Protein AF-A0A1H3CQH5-F1 (afdb_monomer_lite)

Structure (mmCIF, N/CA/C/O backbone):
data_AF-A0A1H3CQH5-F1
#
_entry.id   AF-A0A1H3CQH5-F1
#
loop_
_atom_site.group_PDB
_atom_site.id
_atom_site.type_symbol
_atom_site.label_atom_id
_atom_site.label_alt_id
_atom_site.label_comp_id
_atom_site.label_asym_id
_atom_site.label_entity_id
_atom_site.label_seq_id
_atom_site.pdbx_PDB_ins_code
_atom_site.Cartn_x
_atom_site.Cartn_y
_atom_site.Cartn_z
_atom_site.occupancy
_atom_site.B_iso_or_equiv
_atom_site.auth_seq_id
_atom_site.auth_comp_id
_atom_site.auth_asym_id
_atom_site.auth_atom_id
_atom_site.pdbx_PDB_model_num
ATOM 1 N N . MET A 1 1 ? 48.958 -12.073 31.826 1.00 33.75 1 MET A N 1
ATOM 2 C CA . MET A 1 1 ? 50.230 -12.826 31.863 1.00 33.75 1 MET A CA 1
ATOM 3 C C . MET A 1 1 ? 49.881 -14.301 31.674 1.00 33.75 1 MET A C 1
ATOM 5 O O . MET A 1 1 ? 49.069 -14.775 32.446 1.00 33.75 1 MET A O 1
ATOM 9 N N . PHE A 1 2 ? 50.426 -14.932 30.619 1.00 31.14 2 PHE A N 1
ATOM 10 C CA . PHE A 1 2 ? 50.354 -16.357 30.197 1.00 31.14 2 PHE A CA 1
ATOM 11 C C . PHE A 1 2 ? 48.957 -16.984 29.958 1.00 31.14 2 PHE A C 1
ATOM 13 O O . PHE A 1 2 ? 48.174 -17.119 30.882 1.00 31.14 2 PHE A O 1
ATOM 20 N N . ARG A 1 3 ? 48.492 -17.214 28.713 1.00 30.44 3 ARG A N 1
ATOM 21 C CA . ARG A 1 3 ? 48.899 -18.129 27.600 1.00 30.44 3 ARG A CA 1
ATOM 22 C C . ARG A 1 3 ? 48.569 -19.615 27.822 1.00 30.44 3 ARG A C 1
ATOM 24 O O . ARG A 1 3 ? 49.175 -20.245 28.675 1.00 30.44 3 ARG A O 1
ATOM 31 N N . THR A 1 4 ? 47.729 -20.162 26.936 1.00 32.84 4 THR A N 1
ATOM 32 C CA . THR A 1 4 ? 47.950 -21.352 26.062 1.00 32.84 4 THR A CA 1
ATOM 33 C C . THR A 1 4 ? 46.661 -21.558 25.231 1.00 32.84 4 THR A C 1
ATOM 35 O O . THR A 1 4 ? 45.595 -21.713 25.806 1.00 32.84 4 THR A O 1
ATOM 38 N N . THR A 1 5 ? 46.555 -21.230 23.936 1.00 31.38 5 THR A N 1
ATOM 39 C CA . THR A 1 5 ? 47.063 -21.838 22.678 1.00 31.38 5 THR A CA 1
ATOM 40 C C . THR A 1 5 ? 46.676 -23.297 22.430 1.00 31.38 5 THR A C 1
ATOM 42 O O . THR A 1 5 ? 47.272 -24.191 23.018 1.00 31.38 5 THR A O 1
ATOM 45 N N . TRP A 1 6 ? 45.807 -23.506 21.434 1.00 26.28 6 TRP A N 1
ATOM 46 C CA . TRP A 1 6 ? 45.813 -24.676 20.552 1.00 26.28 6 TRP A CA 1
ATOM 47 C C . TRP A 1 6 ? 45.744 -24.196 19.096 1.00 26.28 6 TRP A C 1
ATOM 49 O O . TRP A 1 6 ? 44.764 -23.595 18.665 1.00 26.28 6 TRP A O 1
ATOM 59 N N . HIS A 1 7 ? 46.831 -24.437 18.366 1.00 29.62 7 HIS A N 1
ATOM 60 C CA . HIS A 1 7 ? 46.908 -24.449 16.908 1.00 29.62 7 HIS A CA 1
ATOM 61 C C . HIS A 1 7 ? 46.894 -25.915 16.467 1.00 29.62 7 HIS A C 1
ATOM 63 O O . HIS A 1 7 ? 47.551 -26.725 17.114 1.00 29.62 7 HIS A O 1
ATOM 69 N N . LEU A 1 8 ? 46.298 -26.230 15.314 1.00 27.94 8 LEU A N 1
ATOM 70 C CA . LEU A 1 8 ? 46.993 -27.075 14.342 1.00 27.94 8 LEU A CA 1
ATOM 71 C C . LEU A 1 8 ? 46.523 -26.773 12.914 1.00 27.94 8 LEU A C 1
ATOM 73 O O . LEU A 1 8 ? 45.338 -26.798 12.594 1.00 27.94 8 LEU A O 1
ATOM 77 N N . ASN A 1 9 ? 47.516 -26.450 12.092 1.00 29.33 9 ASN A N 1
ATOM 78 C CA . ASN A 1 9 ? 47.465 -26.189 10.662 1.00 29.33 9 ASN A CA 1
ATOM 79 C C . ASN A 1 9 ? 47.510 -27.505 9.880 1.00 29.33 9 ASN A C 1
ATOM 81 O O . ASN A 1 9 ? 48.254 -28.398 10.270 1.00 29.33 9 ASN A O 1
ATOM 85 N N . TYR A 1 10 ? 46.883 -27.549 8.703 1.00 27.05 10 TYR A N 1
ATOM 86 C CA . TYR A 1 10 ? 47.392 -28.346 7.584 1.00 27.05 10 TYR A CA 1
ATOM 87 C C . TYR A 1 10 ? 47.259 -27.554 6.277 1.00 27.05 10 TYR A C 1
ATOM 89 O O . TYR A 1 10 ? 46.179 -27.388 5.716 1.00 27.05 10 TYR A O 1
ATOM 97 N N . ARG A 1 11 ? 48.401 -27.051 5.802 1.00 30.92 11 ARG A N 1
ATOM 98 C CA . ARG A 1 11 ? 48.684 -26.739 4.399 1.00 30.92 11 ARG A CA 1
ATOM 99 C C . ARG A 1 11 ? 49.888 -27.594 4.025 1.00 30.92 11 ARG A C 1
ATOM 101 O O . ARG A 1 11 ? 50.926 -27.450 4.663 1.00 30.92 11 ARG A O 1
ATOM 108 N N . LEU A 1 12 ? 49.774 -28.421 2.990 1.00 28.23 12 LEU A N 1
ATOM 109 C CA . LEU A 1 12 ? 50.942 -28.924 2.278 1.00 28.23 12 LEU A CA 1
ATOM 110 C C . LEU A 1 12 ? 50.751 -28.714 0.778 1.00 28.23 12 LEU A C 1
ATOM 112 O O . LEU A 1 12 ? 49.712 -29.030 0.204 1.00 28.23 12 LEU A O 1
ATOM 116 N N . TRP A 1 13 ? 51.778 -28.107 0.204 1.00 28.95 13 TRP A N 1
ATOM 117 C CA . TRP A 1 13 ? 51.995 -27.858 -1.206 1.00 28.95 13 TRP A CA 1
ATOM 118 C C . TRP A 1 13 ? 52.321 -29.152 -1.957 1.00 28.95 13 TRP A C 1
ATOM 120 O O . TRP A 1 13 ? 53.073 -29.981 -1.453 1.00 28.95 13 TRP A O 1
ATOM 130 N N . MET A 1 14 ? 51.880 -29.250 -3.211 1.00 27.28 14 MET A N 1
ATOM 131 C CA . MET A 1 14 ? 52.615 -29.979 -4.245 1.00 27.28 14 MET A CA 1
ATOM 132 C C . MET A 1 14 ? 52.452 -29.248 -5.578 1.00 27.28 14 MET A C 1
ATOM 134 O O . MET A 1 14 ? 51.380 -29.245 -6.179 1.00 27.28 14 MET A O 1
ATOM 138 N N . MET A 1 15 ? 53.531 -28.599 -6.012 1.00 28.23 15 MET A N 1
ATOM 139 C CA . MET A 1 15 ? 53.764 -28.265 -7.412 1.00 28.23 15 MET A CA 1
ATOM 140 C C . MET A 1 15 ? 54.389 -29.489 -8.082 1.00 28.23 15 MET A C 1
ATOM 142 O O . MET A 1 15 ? 55.407 -29.992 -7.614 1.00 28.23 15 MET A O 1
ATOM 146 N N . GLY A 1 16 ? 53.803 -29.927 -9.191 1.00 28.16 16 GLY A N 1
ATOM 147 C CA . GLY A 1 16 ? 54.389 -30.887 -10.119 1.00 28.16 16 GLY A CA 1
ATOM 148 C C . GLY A 1 16 ? 53.960 -30.505 -11.528 1.00 28.16 16 GLY A C 1
ATOM 149 O O . GLY A 1 16 ? 52.775 -30.535 -11.846 1.00 28.16 16 GLY A O 1
ATOM 150 N N . ALA A 1 17 ? 54.920 -30.058 -12.330 1.00 31.28 17 ALA A N 1
ATOM 151 C CA . ALA A 1 17 ? 54.744 -29.715 -13.731 1.00 31.28 17 ALA A CA 1
ATOM 152 C C . ALA A 1 17 ? 54.826 -30.965 -14.629 1.00 31.28 17 ALA A C 1
ATOM 154 O O . ALA A 1 17 ? 55.368 -31.988 -14.220 1.00 31.28 17 ALA A O 1
ATOM 155 N N . ILE A 1 18 ? 54.422 -30.764 -15.891 1.00 31.44 18 ILE A N 1
ATOM 156 C CA . ILE A 1 18 ? 54.653 -31.584 -17.098 1.00 31.44 18 ILE A CA 1
ATOM 157 C C . ILE A 1 18 ? 53.511 -32.554 -17.447 1.00 31.44 18 ILE A C 1
ATOM 159 O O . ILE A 1 18 ? 53.380 -33.626 -16.875 1.00 31.44 18 ILE A O 1
ATOM 163 N N . ALA A 1 19 ? 52.723 -32.200 -18.466 1.00 27.73 19 ALA A N 1
ATOM 164 C CA . ALA A 1 19 ? 52.867 -32.766 -19.815 1.00 27.73 19 ALA A CA 1
ATOM 165 C C . ALA A 1 19 ? 51.695 -32.322 -20.703 1.00 27.73 19 ALA A C 1
ATOM 167 O O . ALA A 1 19 ? 50.539 -32.678 -20.488 1.00 27.73 19 ALA A O 1
ATOM 168 N N . THR A 1 20 ? 52.022 -31.563 -21.741 1.00 36.53 20 THR A N 1
ATOM 169 C CA . THR A 1 20 ? 51.151 -31.274 -22.874 1.00 36.53 20 THR A CA 1
ATOM 170 C C . THR A 1 20 ? 50.921 -32.563 -23.663 1.00 36.53 20 THR A C 1
ATOM 172 O O . THR A 1 20 ? 51.852 -33.075 -24.278 1.00 36.53 20 THR A O 1
ATOM 175 N N . VAL A 1 21 ? 49.687 -33.067 -23.692 1.00 33.41 21 VAL A N 1
ATOM 176 C CA . VAL A 1 21 ? 49.229 -34.003 -24.728 1.00 33.41 21 VAL A CA 1
ATOM 177 C C . VAL A 1 21 ? 48.013 -33.385 -25.399 1.00 33.41 21 VAL A C 1
ATOM 179 O O . VAL A 1 21 ? 46.897 -33.400 -24.886 1.00 33.41 21 VAL A O 1
ATOM 182 N N . VAL A 1 22 ? 48.277 -32.794 -26.561 1.00 39.25 22 VAL A N 1
ATOM 183 C CA . VAL A 1 22 ? 47.274 -32.452 -27.562 1.00 39.25 22 VAL A CA 1
ATOM 184 C C . VAL A 1 22 ? 46.865 -33.763 -28.226 1.00 39.25 22 VAL A C 1
ATOM 186 O O . VAL A 1 22 ? 47.645 -34.348 -28.971 1.00 39.25 22 VAL A O 1
ATOM 189 N N . LEU A 1 23 ? 45.649 -34.228 -27.962 1.00 32.62 23 LEU A N 1
ATOM 190 C CA . LEU A 1 23 ? 44.998 -35.245 -28.781 1.00 32.62 23 LEU A CA 1
ATOM 191 C C . LEU A 1 23 ? 43.551 -34.818 -28.993 1.00 32.62 23 LEU A C 1
ATOM 193 O O . LEU A 1 23 ? 42.744 -34.747 -28.068 1.00 32.62 23 LEU A O 1
ATOM 197 N N . GLY A 1 24 ? 43.289 -34.426 -30.238 1.00 37.00 24 GLY A N 1
ATOM 198 C CA . GLY A 1 24 ? 42.026 -33.890 -30.695 1.00 37.00 24 GLY A CA 1
ATOM 199 C C . GLY A 1 24 ? 40.909 -34.916 -30.584 1.00 37.00 24 GLY A C 1
ATOM 200 O O . GLY A 1 24 ? 40.922 -35.940 -31.258 1.00 37.00 24 GLY A O 1
ATOM 201 N N . PHE A 1 25 ? 39.900 -34.568 -29.797 1.00 35.97 25 PHE A N 1
ATOM 202 C CA . PHE A 1 25 ? 38.541 -35.030 -30.013 1.00 35.97 25 PHE A CA 1
ATOM 203 C C . PHE A 1 25 ? 37.732 -33.850 -30.546 1.00 35.97 25 PHE A C 1
ATOM 205 O O . PHE A 1 25 ? 37.302 -32.971 -29.800 1.00 35.97 25 PHE A O 1
ATOM 212 N N . MET A 1 26 ? 37.552 -33.825 -31.868 1.00 39.38 26 MET A N 1
ATOM 213 C CA . MET A 1 26 ? 36.536 -33.007 -32.524 1.00 39.38 26 MET A CA 1
ATOM 214 C C . MET A 1 26 ? 35.152 -33.573 -32.191 1.00 39.38 26 MET A C 1
ATOM 216 O O . MET A 1 26 ? 34.549 -34.286 -32.986 1.00 39.38 26 MET A O 1
ATOM 220 N N . PHE A 1 27 ? 34.640 -33.245 -31.008 1.00 40.34 27 PHE A N 1
ATOM 221 C CA . PHE A 1 27 ? 33.201 -33.149 -30.808 1.00 40.34 27 PHE A CA 1
ATOM 222 C C . PHE A 1 27 ? 32.816 -31.698 -31.060 1.00 40.34 27 PHE A C 1
ATOM 224 O O . PHE A 1 27 ? 33.322 -30.789 -30.401 1.00 40.34 27 PHE A O 1
ATOM 231 N N . GLY A 1 28 ? 31.958 -31.482 -32.058 1.00 39.06 28 GLY A N 1
ATOM 232 C CA . GLY A 1 28 ? 31.369 -30.183 -32.340 1.00 39.06 28 GLY A CA 1
ATOM 233 C C . GLY A 1 28 ? 30.641 -29.672 -31.104 1.00 39.06 28 GLY A C 1
ATOM 234 O O . GLY A 1 28 ? 29.505 -30.059 -30.839 1.00 39.06 28 GLY A O 1
ATOM 235 N N . LEU A 1 29 ? 31.303 -28.802 -30.345 1.00 37.16 29 LEU A N 1
ATOM 236 C CA . LEU A 1 29 ? 30.625 -27.941 -29.394 1.00 37.16 29 LEU A CA 1
ATOM 237 C C . LEU A 1 29 ? 29.622 -27.116 -30.206 1.00 37.16 29 LEU A C 1
ATOM 239 O O . LEU A 1 29 ? 30.029 -26.496 -31.198 1.00 37.16 29 LEU A O 1
ATOM 243 N N . PRO A 1 30 ? 28.328 -27.107 -29.846 1.00 38.97 30 PRO A N 1
ATOM 244 C CA . PRO A 1 30 ? 27.387 -26.224 -30.503 1.00 38.97 30 PRO A CA 1
ATOM 245 C C . PRO A 1 30 ? 27.940 -24.810 -30.352 1.00 38.97 30 PRO A C 1
ATOM 247 O O . PRO A 1 30 ? 28.205 -24.357 -29.236 1.00 38.97 30 PRO A O 1
ATOM 250 N N . LYS A 1 31 ? 28.161 -24.123 -31.479 1.00 38.72 31 LYS A N 1
ATOM 251 C CA . LYS A 1 31 ? 28.341 -22.674 -31.471 1.00 38.72 31 LYS A CA 1
ATOM 252 C C . LYS A 1 31 ? 27.129 -22.122 -30.738 1.00 38.72 31 LYS A C 1
ATOM 254 O O . LYS A 1 31 ? 26.014 -22.170 -31.245 1.00 38.72 31 LYS A O 1
ATOM 259 N N . ILE A 1 32 ? 27.365 -21.687 -29.510 1.00 44.75 32 ILE A N 1
ATOM 260 C CA . ILE A 1 32 ? 26.401 -21.024 -28.655 1.00 44.75 32 ILE A CA 1
ATOM 261 C C . ILE A 1 32 ? 25.911 -19.803 -29.444 1.00 44.75 32 ILE A C 1
ATOM 263 O O . ILE A 1 32 ? 26.605 -18.794 -29.540 1.00 44.75 32 ILE A O 1
ATOM 267 N N . ALA A 1 33 ? 24.733 -19.922 -30.054 1.00 40.12 33 ALA A N 1
ATOM 268 C CA . ALA A 1 33 ? 24.058 -18.888 -30.837 1.00 40.12 33 ALA A CA 1
ATOM 269 C C . ALA A 1 33 ? 23.482 -17.773 -29.936 1.00 40.12 33 ALA A C 1
ATOM 271 O O . ALA A 1 33 ? 22.372 -17.303 -30.146 1.00 40.12 33 ALA A O 1
ATOM 272 N N . TYR A 1 34 ? 24.209 -17.373 -28.887 1.00 52.88 34 TYR A N 1
ATOM 273 C CA . TYR A 1 34 ? 23.713 -16.418 -27.889 1.00 52.88 34 TYR A CA 1
ATOM 274 C C . TYR A 1 34 ? 23.780 -14.965 -28.361 1.00 52.88 34 TYR A C 1
ATOM 276 O O . TYR A 1 34 ? 22.991 -14.150 -27.901 1.00 52.88 34 TYR A O 1
ATOM 284 N N . ALA A 1 35 ? 24.718 -14.603 -29.239 1.00 57.12 35 ALA A N 1
ATOM 285 C CA . ALA A 1 35 ? 24.917 -13.197 -29.601 1.00 57.12 35 ALA A CA 1
ATOM 286 C C . ALA A 1 35 ? 23.749 -12.630 -30.432 1.00 57.12 35 ALA A C 1
ATOM 288 O O . ALA A 1 35 ? 23.271 -11.530 -30.150 1.00 57.12 35 ALA A O 1
ATOM 289 N N . ASP A 1 36 ? 23.255 -13.402 -31.404 1.00 57.53 36 ASP A N 1
ATOM 290 C CA . ASP A 1 36 ? 22.141 -12.986 -32.266 1.00 57.53 36 ASP A CA 1
ATOM 291 C C . ASP A 1 36 ? 20.810 -12.954 -31.498 1.00 57.53 36 ASP A C 1
ATOM 293 O O . ASP A 1 36 ? 20.007 -12.038 -31.680 1.00 57.53 36 ASP A O 1
ATOM 297 N N . ASP A 1 37 ? 20.615 -13.900 -30.574 1.00 70.00 37 ASP A N 1
ATOM 298 C CA . ASP A 1 37 ? 19.436 -13.982 -29.705 1.00 70.00 37 ASP A CA 1
ATOM 299 C C . ASP A 1 37 ? 19.381 -12.806 -28.710 1.00 70.00 37 ASP A C 1
ATOM 301 O O . ASP A 1 37 ? 18.368 -12.114 -28.592 1.00 70.00 37 ASP A O 1
ATOM 305 N N . VAL A 1 38 ? 20.513 -12.457 -28.084 1.00 76.75 38 VAL A N 1
ATOM 306 C CA . VAL A 1 38 ? 20.596 -11.299 -27.174 1.00 76.75 38 VAL A CA 1
ATOM 307 C C . VAL A 1 38 ? 20.282 -9.984 -27.898 1.00 76.75 38 VAL A C 1
ATOM 309 O O . VAL A 1 38 ? 19.581 -9.141 -27.335 1.00 76.75 38 VAL A O 1
ATOM 312 N N . SER A 1 39 ? 20.718 -9.813 -29.153 1.00 83.94 39 SER A N 1
ATOM 313 C CA . SER A 1 39 ? 20.391 -8.615 -29.943 1.00 83.94 39 SER A CA 1
ATOM 314 C C . SER A 1 39 ? 18.892 -8.501 -30.255 1.00 83.94 39 SER A C 1
ATOM 316 O O . SER A 1 39 ? 18.336 -7.398 -30.248 1.00 83.94 39 SER A O 1
ATOM 318 N N . LEU A 1 40 ? 18.210 -9.623 -30.513 1.00 91.00 40 LEU A N 1
ATOM 319 C CA . LEU A 1 40 ? 16.763 -9.644 -30.748 1.00 91.00 40 LEU A CA 1
ATOM 320 C C . LEU A 1 40 ? 15.977 -9.340 -29.468 1.00 91.00 40 LEU A C 1
ATOM 322 O O . LEU A 1 40 ? 15.068 -8.506 -29.497 1.00 91.00 40 LEU A O 1
ATOM 326 N N . VAL A 1 41 ? 16.363 -9.946 -28.341 1.00 93.94 41 VAL A N 1
ATOM 327 C CA . VAL A 1 41 ? 15.759 -9.666 -27.030 1.00 93.94 41 VAL A CA 1
ATOM 328 C C . VAL A 1 41 ? 15.943 -8.198 -26.649 1.00 93.94 41 VAL A C 1
ATOM 330 O O . VAL A 1 41 ? 14.995 -7.553 -26.205 1.00 93.94 41 VAL A O 1
ATOM 333 N N . GLU A 1 42 ? 17.128 -7.629 -26.874 1.00 95.25 42 GLU A N 1
ATOM 334 C CA . GLU A 1 42 ? 17.391 -6.216 -26.604 1.00 95.25 42 GLU A CA 1
ATOM 335 C C . GLU A 1 42 ? 16.505 -5.285 -27.441 1.00 95.25 42 GLU A C 1
ATOM 337 O O . GLU A 1 42 ? 15.949 -4.320 -26.905 1.00 95.25 42 GLU A O 1
ATOM 342 N N . LYS A 1 43 ? 16.320 -5.567 -28.737 1.00 96.25 43 LYS A N 1
ATOM 343 C CA . LYS A 1 43 ? 15.408 -4.791 -29.596 1.00 96.25 43 LYS A CA 1
ATOM 344 C C . LYS A 1 43 ? 13.969 -4.846 -29.086 1.00 96.25 43 LYS A C 1
ATOM 346 O O . LYS A 1 43 ? 13.314 -3.806 -29.007 1.00 96.25 43 LYS A O 1
ATOM 351 N N . GLU A 1 44 ? 13.491 -6.029 -28.705 1.00 97.00 44 GLU A N 1
ATOM 352 C CA . GLU A 1 44 ? 12.127 -6.209 -28.203 1.00 97.00 44 GLU A CA 1
ATOM 353 C C . GLU A 1 44 ? 11.913 -5.518 -26.848 1.00 97.00 44 GLU A C 1
ATOM 355 O O . GLU A 1 44 ? 10.930 -4.800 -26.662 1.00 97.00 44 GLU A O 1
ATOM 360 N N . VAL A 1 45 ? 12.864 -5.640 -25.919 1.00 98.00 45 VAL A N 1
ATOM 361 C CA . VAL A 1 45 ? 12.819 -4.932 -24.630 1.00 98.00 45 VAL A CA 1
ATOM 362 C C . VAL A 1 45 ? 12.811 -3.416 -24.836 1.00 98.00 45 VAL A C 1
ATOM 364 O O . VAL A 1 45 ? 11.984 -2.726 -24.238 1.00 98.00 45 VAL A O 1
ATOM 367 N N . ASN A 1 46 ? 13.672 -2.880 -25.708 1.00 98.31 46 ASN A N 1
ATOM 368 C CA . ASN A 1 46 ? 13.677 -1.449 -26.029 1.00 98.31 46 ASN A CA 1
ATOM 369 C C . ASN A 1 46 ? 12.329 -0.988 -26.604 1.00 98.31 46 ASN A C 1
ATOM 371 O O . ASN A 1 46 ? 11.823 0.071 -26.221 1.00 98.31 46 ASN A O 1
ATOM 375 N N . ARG A 1 47 ? 11.714 -1.798 -27.475 1.00 98.31 47 ARG A N 1
ATOM 376 C CA . ARG A 1 47 ? 10.382 -1.531 -28.032 1.00 98.31 47 ARG A CA 1
ATOM 377 C C . ARG A 1 47 ? 9.314 -1.470 -26.937 1.00 98.31 47 ARG A C 1
ATOM 379 O O . ARG A 1 47 ? 8.530 -0.522 -26.916 1.00 98.31 47 ARG A O 1
ATOM 386 N N . LEU A 1 48 ? 9.296 -2.433 -26.013 1.00 98.56 48 LEU A N 1
ATOM 387 C CA . LEU A 1 48 ? 8.346 -2.474 -24.892 1.00 98.56 48 LEU A CA 1
ATOM 388 C C . LEU A 1 48 ? 8.529 -1.287 -23.936 1.00 98.56 48 LEU A C 1
ATOM 390 O O . LEU A 1 48 ? 7.548 -0.669 -23.525 1.00 98.56 48 LEU A O 1
ATOM 394 N N . VAL A 1 49 ? 9.776 -0.925 -23.625 1.00 98.62 49 VAL A N 1
ATOM 395 C CA . VAL A 1 49 ? 10.115 0.237 -22.786 1.00 98.62 49 VAL A CA 1
ATOM 396 C C . VAL A 1 49 ? 9.637 1.543 -23.428 1.00 98.62 49 VAL A C 1
ATOM 398 O O . VAL A 1 49 ? 8.989 2.358 -22.764 1.00 98.62 49 VAL A O 1
ATOM 401 N N . ALA A 1 50 ? 9.885 1.725 -24.728 1.00 98.50 50 ALA A N 1
ATOM 402 C CA . ALA A 1 50 ? 9.404 2.885 -25.476 1.00 98.50 50 ALA A CA 1
ATOM 403 C C . ALA A 1 50 ? 7.866 2.929 -25.541 1.00 98.50 50 ALA A C 1
ATOM 405 O O . ALA A 1 50 ? 7.268 3.985 -25.323 1.00 98.50 50 ALA A O 1
ATOM 406 N N . GLN A 1 51 ? 7.219 1.780 -25.772 1.00 98.50 51 GLN A N 1
ATOM 407 C CA . GLN A 1 51 ? 5.761 1.640 -25.760 1.00 98.50 51 GLN A CA 1
ATOM 408 C C . GLN A 1 51 ? 5.173 2.038 -24.398 1.00 98.50 51 GLN A C 1
ATOM 410 O O . GLN A 1 51 ? 4.208 2.803 -24.355 1.00 98.50 51 GLN A O 1
ATOM 415 N N . LYS A 1 52 ? 5.774 1.586 -23.290 1.00 98.44 52 LYS A N 1
ATOM 416 C CA . LYS A 1 52 ? 5.348 1.932 -21.926 1.00 98.44 52 LYS A CA 1
ATOM 417 C C . LYS A 1 52 ? 5.422 3.440 -21.676 1.00 98.44 52 LYS A C 1
ATOM 419 O O . LYS A 1 52 ? 4.455 4.030 -21.195 1.00 98.44 52 LYS A O 1
ATOM 424 N N . ALA A 1 53 ? 6.533 4.081 -22.046 1.00 98.56 53 ALA A N 1
ATOM 425 C CA . ALA A 1 53 ? 6.696 5.525 -21.878 1.00 98.56 53 ALA A CA 1
ATOM 426 C C . ALA A 1 53 ? 5.717 6.335 -22.740 1.00 98.56 53 ALA A C 1
ATOM 428 O O . ALA A 1 53 ? 5.094 7.287 -22.261 1.00 98.56 53 ALA A O 1
ATOM 429 N N . LEU A 1 54 ? 5.529 5.930 -24.000 1.00 98.44 54 LEU A N 1
ATOM 430 C CA . LEU A 1 54 ? 4.562 6.556 -24.896 1.00 98.44 54 LEU A CA 1
ATOM 431 C C . LEU A 1 54 ? 3.134 6.429 -24.354 1.00 98.44 54 LEU A C 1
ATOM 433 O O . LEU A 1 54 ? 2.373 7.393 -24.418 1.00 98.44 54 LEU A O 1
ATOM 437 N N . ALA A 1 55 ? 2.781 5.273 -23.791 1.00 98.50 55 ALA A N 1
ATOM 438 C CA . ALA A 1 55 ? 1.464 5.026 -23.221 1.00 98.50 55 ALA A CA 1
ATOM 439 C C . ALA A 1 55 ? 1.139 5.978 -22.059 1.00 98.50 55 ALA A C 1
ATOM 441 O O . ALA A 1 55 ? 0.034 6.517 -22.021 1.00 98.50 55 ALA A O 1
ATOM 442 N N . VAL A 1 56 ? 2.103 6.264 -21.173 1.00 98.44 56 VAL A N 1
ATOM 443 C CA . VAL A 1 56 ? 1.949 7.282 -20.114 1.00 98.44 56 VAL A CA 1
ATOM 444 C C . VAL A 1 56 ? 1.703 8.664 -20.725 1.00 98.44 56 VAL A C 1
ATOM 446 O O . VAL A 1 56 ? 0.703 9.311 -20.415 1.00 98.44 56 VAL A O 1
ATOM 449 N N . ASN A 1 57 ? 2.554 9.093 -21.662 1.00 98.38 57 ASN A N 1
ATOM 450 C CA . ASN A 1 57 ? 2.437 10.414 -22.294 1.00 98.38 57 ASN A CA 1
ATOM 451 C C . ASN A 1 57 ? 1.143 10.592 -23.104 1.00 98.38 57 ASN A C 1
ATOM 453 O O . ASN A 1 57 ? 0.608 11.696 -23.183 1.00 98.38 57 ASN A O 1
ATOM 457 N N . LYS A 1 58 ? 0.631 9.517 -23.709 1.00 98.12 58 LYS A N 1
ATOM 458 C CA . LYS A 1 58 ? -0.624 9.505 -24.477 1.00 98.12 58 LYS A CA 1
ATOM 459 C C . LYS A 1 58 ? -1.848 9.152 -23.640 1.00 98.12 58 LYS A C 1
ATOM 461 O O . LYS A 1 58 ? -2.942 9.069 -24.191 1.00 98.12 58 LYS A O 1
ATOM 466 N N . ARG A 1 59 ? -1.681 8.950 -22.331 1.00 98.25 59 ARG A N 1
ATOM 467 C CA . ARG A 1 59 ? -2.743 8.528 -21.414 1.00 98.25 59 ARG A CA 1
ATOM 468 C C . ARG A 1 59 ? -3.495 7.275 -21.903 1.00 98.25 59 ARG A C 1
ATOM 470 O O . ARG A 1 59 ? -4.694 7.131 -21.666 1.00 98.25 59 ARG A O 1
ATOM 477 N N . ASN A 1 60 ? -2.780 6.325 -22.511 1.00 98.38 60 ASN A N 1
ATOM 478 C CA . ASN A 1 60 ? -3.326 5.040 -22.942 1.00 98.38 60 ASN A CA 1
ATOM 479 C C . ASN A 1 60 ? -3.027 3.919 -21.929 1.00 98.38 60 ASN A C 1
ATOM 481 O O . ASN A 1 60 ? -2.010 3.229 -22.006 1.00 98.38 60 ASN A O 1
ATOM 485 N N . ARG A 1 61 ? -3.958 3.706 -20.992 1.00 98.00 61 ARG A N 1
ATOM 486 C CA . ARG A 1 61 ? -3.820 2.709 -19.918 1.00 98.00 61 ARG A CA 1
ATOM 487 C C . ARG A 1 61 ? -3.733 1.275 -20.439 1.00 98.00 61 ARG A C 1
ATOM 489 O O . ARG A 1 61 ? -3.001 0.468 -19.877 1.00 98.00 61 ARG A O 1
ATOM 496 N N . GLN A 1 62 ? -4.471 0.959 -21.500 1.00 98.19 62 GLN A N 1
ATOM 497 C CA . GLN A 1 62 ? -4.507 -0.386 -22.072 1.00 98.19 62 GLN A CA 1
ATOM 498 C C . GLN A 1 62 ? -3.131 -0.778 -22.625 1.00 98.19 62 GLN A C 1
ATOM 500 O O . GLN A 1 62 ? -2.572 -1.791 -22.216 1.00 98.19 62 GLN A O 1
ATOM 505 N N . VAL A 1 63 ? -2.539 0.086 -23.454 1.00 98.31 63 VAL A N 1
ATOM 506 C CA . VAL A 1 63 ? -1.198 -0.123 -24.030 1.00 98.31 63 VAL A CA 1
ATOM 507 C C . VAL A 1 63 ? -0.122 -0.192 -22.943 1.00 98.31 63 VAL A C 1
ATOM 509 O O . VAL A 1 63 ? 0.824 -0.967 -23.067 1.00 98.31 63 VAL A O 1
ATOM 512 N N . PHE A 1 64 ? -0.268 0.585 -21.863 1.00 98.62 64 PHE A N 1
ATOM 513 C CA . PHE A 1 64 ? 0.633 0.511 -20.712 1.00 98.62 64 PHE A CA 1
ATOM 514 C C . PHE A 1 64 ? 0.560 -0.854 -20.011 1.00 98.62 64 PHE A C 1
ATOM 516 O O . PHE A 1 64 ? 1.587 -1.436 -19.682 1.00 98.62 64 PHE A O 1
ATOM 523 N N . LEU A 1 65 ? -0.641 -1.389 -19.783 1.00 98.31 65 LEU A N 1
ATOM 524 C CA . LEU A 1 65 ? -0.805 -2.666 -19.082 1.00 98.31 65 LEU A CA 1
ATOM 525 C C . LEU A 1 65 ? -0.461 -3.878 -19.957 1.00 98.31 65 LEU A C 1
ATOM 527 O O . LEU A 1 65 ? -0.079 -4.917 -19.429 1.00 98.31 65 LEU A O 1
ATOM 531 N N . GLU A 1 66 ? -0.527 -3.750 -21.282 1.00 98.00 66 GLU A N 1
ATOM 532 C CA . GLU A 1 66 ? -0.140 -4.811 -22.220 1.00 98.00 66 GLU A CA 1
ATOM 533 C C . GLU A 1 66 ? 1.343 -5.184 -22.165 1.00 98.00 66 GLU A C 1
ATOM 535 O O . GLU A 1 66 ? 1.697 -6.301 -22.556 1.00 98.00 66 GLU A O 1
ATOM 540 N N . VAL A 1 67 ? 2.217 -4.291 -21.689 1.00 98.19 67 VAL A N 1
ATOM 541 C CA . VAL A 1 67 ? 3.645 -4.605 -21.521 1.00 98.19 67 VAL A CA 1
ATOM 542 C C . VAL A 1 67 ? 3.935 -5.379 -20.230 1.00 98.19 67 VAL A C 1
ATOM 544 O O . VAL A 1 67 ? 5.011 -5.957 -20.098 1.00 98.19 67 VAL A O 1
ATOM 547 N N . ILE A 1 68 ? 2.980 -5.431 -19.298 1.00 98.44 68 ILE A N 1
ATOM 548 C CA . ILE A 1 68 ? 3.133 -6.055 -17.981 1.00 98.44 68 ILE A CA 1
ATOM 549 C C . ILE A 1 68 ? 2.797 -7.549 -18.046 1.00 98.44 68 ILE A C 1
ATOM 551 O O . ILE A 1 68 ? 1.909 -7.982 -18.782 1.00 98.44 68 ILE A O 1
ATOM 555 N N . HIS A 1 69 ? 3.504 -8.361 -17.260 1.00 98.25 69 HIS A N 1
ATOM 556 C CA . HIS A 1 69 ? 3.324 -9.808 -17.236 1.00 98.25 69 HIS A CA 1
ATOM 557 C C . HIS A 1 69 ? 1.908 -10.208 -16.758 1.00 98.25 69 HIS A C 1
ATOM 559 O O . HIS A 1 69 ? 1.574 -10.031 -15.582 1.00 98.25 69 HIS A O 1
ATOM 565 N N . PRO A 1 70 ? 1.070 -10.844 -17.605 1.00 95.94 70 PRO A N 1
ATOM 566 C CA . PRO A 1 70 ? -0.365 -10.989 -17.334 1.00 95.94 70 PRO A CA 1
ATOM 567 C C . PRO A 1 70 ? -0.695 -11.972 -16.202 1.00 95.94 70 PRO A C 1
ATOM 569 O O . PRO A 1 70 ? -1.738 -11.849 -15.567 1.00 95.94 70 PRO A O 1
ATOM 572 N N . LYS A 1 71 ? 0.184 -12.946 -15.920 1.00 96.31 71 LYS A N 1
ATOM 573 C CA . LYS A 1 71 ? -0.014 -13.905 -14.815 1.00 96.31 71 LYS A CA 1
ATOM 574 C C . LYS A 1 71 ? 0.399 -13.332 -13.440 1.00 96.31 71 LYS A C 1
ATOM 576 O O . LYS A 1 71 ? 0.140 -13.970 -12.425 1.00 96.31 71 LYS A O 1
ATOM 581 N N . MET A 1 72 ? 1.011 -12.140 -13.373 1.00 96.31 72 MET A N 1
ATOM 582 C CA . MET A 1 72 ? 1.423 -11.496 -12.112 1.00 96.31 72 MET A CA 1
ATOM 583 C C . MET A 1 72 ? 0.347 -10.518 -11.623 1.00 96.31 72 MET A C 1
ATOM 585 O O . MET A 1 72 ? 0.517 -9.306 -11.699 1.00 96.31 72 MET A O 1
ATOM 589 N N . ARG A 1 73 ? -0.781 -11.051 -11.134 1.00 96.25 73 ARG A N 1
ATOM 590 C CA . ARG A 1 73 ? -1.991 -10.267 -10.802 1.00 96.25 73 ARG A CA 1
ATOM 591 C C . ARG A 1 73 ? -1.723 -9.102 -9.842 1.00 96.25 73 ARG A C 1
ATOM 593 O O . ARG A 1 73 ? -2.143 -7.986 -10.130 1.00 96.25 73 ARG A O 1
ATOM 600 N N . THR A 1 74 ? -0.978 -9.347 -8.764 1.00 96.88 74 THR A N 1
ATOM 601 C CA . THR A 1 74 ? -0.597 -8.331 -7.769 1.00 96.88 74 THR A CA 1
ATOM 602 C C . THR A 1 74 ? 0.209 -7.200 -8.406 1.00 96.88 74 THR A C 1
ATOM 604 O O . THR A 1 74 ? -0.132 -6.029 -8.281 1.00 96.88 74 THR A O 1
ATOM 607 N N . TYR A 1 75 ? 1.238 -7.544 -9.184 1.00 97.88 75 TYR A N 1
ATOM 608 C CA . TYR A 1 75 ? 2.063 -6.557 -9.881 1.00 97.88 75 TYR A CA 1
ATOM 609 C C . TYR A 1 75 ? 1.281 -5.793 -10.958 1.00 97.88 75 TYR A C 1
ATOM 611 O O . TYR A 1 75 ? 1.441 -4.586 -11.101 1.00 97.88 75 TYR A O 1
ATOM 619 N N . LEU A 1 76 ? 0.376 -6.458 -11.680 1.00 97.62 76 LEU A N 1
ATOM 620 C CA . LEU A 1 76 ? -0.502 -5.805 -12.649 1.00 97.62 76 LEU A CA 1
ATOM 621 C C . LEU A 1 76 ? -1.406 -4.755 -11.978 1.00 97.62 76 LEU A C 1
ATOM 623 O O . LEU A 1 76 ? -1.570 -3.659 -12.518 1.00 97.62 76 LEU A O 1
ATOM 627 N N . GLN A 1 77 ? -1.957 -5.061 -10.798 1.00 96.94 77 GLN A N 1
ATOM 628 C CA . GLN A 1 77 ? -2.756 -4.114 -10.016 1.00 96.94 77 GLN A CA 1
ATOM 629 C C . GLN A 1 77 ? -1.913 -2.933 -9.513 1.00 96.94 77 GLN A C 1
ATOM 631 O O . GLN A 1 77 ? -2.346 -1.783 -9.597 1.00 96.94 77 GLN A O 1
ATOM 636 N N . GLU A 1 78 ? -0.686 -3.187 -9.058 1.00 98.00 78 GLU A N 1
ATOM 637 C CA . GLU A 1 78 ? 0.263 -2.135 -8.673 1.00 98.00 78 GLU A CA 1
ATOM 638 C C . GLU A 1 78 ? 0.602 -1.219 -9.858 1.00 98.00 78 GLU A C 1
ATOM 640 O O . GLU A 1 78 ? 0.532 0.001 -9.739 1.00 98.00 78 GLU A O 1
ATOM 645 N N . GLN A 1 79 ? 0.899 -1.787 -11.031 1.00 98.44 79 GLN A N 1
ATOM 646 C CA . GLN A 1 79 ? 1.205 -1.023 -12.244 1.00 98.44 79 GLN A CA 1
ATOM 647 C C . GLN A 1 79 ? -0.004 -0.220 -12.737 1.00 98.44 79 GLN A C 1
ATOM 649 O O . GLN A 1 79 ? 0.154 0.908 -13.200 1.00 98.44 79 GLN A O 1
ATOM 654 N N . LYS A 1 80 ? -1.222 -0.751 -12.584 1.00 97.69 80 LYS A N 1
ATOM 655 C CA . LYS A 1 80 ? -2.456 0.005 -12.821 1.00 97.69 80 LYS A CA 1
ATOM 656 C C . LYS A 1 80 ? -2.515 1.262 -11.947 1.00 97.69 80 LYS A C 1
ATOM 658 O O . LYS A 1 80 ? -2.769 2.343 -12.471 1.00 97.69 80 LYS A O 1
ATOM 663 N N . ARG A 1 81 ? -2.302 1.119 -10.639 1.00 96.44 81 ARG A N 1
ATOM 664 C CA . ARG A 1 81 ? -2.405 2.225 -9.674 1.00 96.44 81 ARG A CA 1
ATOM 665 C C . ARG A 1 81 ? -1.298 3.249 -9.860 1.00 96.44 81 ARG A C 1
ATOM 667 O O . ARG A 1 81 ? -1.573 4.447 -9.887 1.00 96.44 81 ARG A O 1
ATOM 674 N N . TRP A 1 82 ? -0.088 2.764 -10.108 1.00 97.88 82 TRP A N 1
ATOM 675 C CA . TRP A 1 82 ? 1.045 3.589 -10.493 1.00 97.88 82 TRP A CA 1
ATOM 676 C C . TRP A 1 82 ? 0.740 4.421 -11.743 1.00 97.88 82 TRP A C 1
ATOM 678 O O . TRP A 1 82 ? 0.989 5.622 -11.763 1.00 97.88 82 TRP A O 1
ATOM 688 N N . TYR A 1 83 ? 0.154 3.805 -12.775 1.00 98.19 83 TYR A N 1
ATOM 689 C CA . TYR A 1 83 ? -0.204 4.498 -14.011 1.00 98.19 83 TYR A CA 1
ATOM 690 C C . TYR A 1 83 ? -1.248 5.586 -13.765 1.00 98.19 83 TYR A C 1
ATOM 692 O O . TYR A 1 83 ? -1.087 6.712 -14.240 1.00 98.19 83 TYR A O 1
ATOM 700 N N . ASP A 1 84 ? -2.305 5.253 -13.017 1.00 96.94 84 ASP A N 1
ATOM 701 C CA . ASP A 1 84 ? -3.370 6.197 -12.695 1.00 96.94 84 ASP A CA 1
ATOM 702 C C . ASP A 1 84 ? -2.785 7.423 -11.974 1.00 96.94 84 ASP A C 1
ATOM 704 O O . ASP A 1 84 ? -3.171 8.551 -12.277 1.00 96.94 84 ASP A O 1
ATOM 708 N N . ASP A 1 85 ? -1.840 7.227 -11.052 1.00 97.19 85 ASP A N 1
ATOM 709 C CA . ASP A 1 85 ? -1.100 8.318 -10.409 1.00 97.19 85 ASP A CA 1
ATOM 710 C C . ASP A 1 85 ? -0.226 9.113 -11.385 1.00 97.19 85 ASP A C 1
ATOM 712 O O . ASP A 1 85 ? -0.343 10.339 -11.464 1.00 97.19 85 ASP A O 1
ATOM 716 N N . ALA A 1 86 ? 0.600 8.426 -12.173 1.00 97.69 86 ALA A N 1
ATOM 717 C CA . ALA A 1 86 ? 1.567 9.050 -13.065 1.00 97.69 86 ALA A CA 1
ATOM 718 C C . ALA A 1 86 ? 0.911 10.037 -14.040 1.00 97.69 86 ALA A C 1
ATOM 720 O O . ALA A 1 86 ? 1.416 11.142 -14.212 1.00 97.69 86 ALA A O 1
ATOM 721 N N . ILE A 1 87 ? -0.243 9.702 -14.629 1.00 97.44 87 ILE A N 1
ATOM 722 C CA . ILE A 1 87 ? -0.921 10.591 -15.593 1.00 97.44 87 ILE A CA 1
ATOM 723 C C . ILE A 1 87 ? -1.511 11.869 -14.972 1.00 97.44 87 ILE A C 1
ATOM 725 O O . ILE A 1 87 ? -1.860 12.795 -15.712 1.00 97.44 87 ILE A O 1
ATOM 729 N N . ARG A 1 88 ? -1.663 11.908 -13.640 1.00 95.81 88 ARG A N 1
ATOM 730 C CA . ARG A 1 88 ? -2.108 13.087 -12.879 1.00 95.81 88 ARG A CA 1
ATOM 731 C C . ARG A 1 88 ? -0.935 13.882 -12.317 1.00 95.81 88 ARG A C 1
ATOM 733 O O . ARG A 1 88 ? -1.039 15.097 -12.202 1.00 95.81 88 ARG A O 1
ATOM 740 N N . TRP A 1 89 ? 0.132 13.188 -11.929 1.00 96.38 89 TRP A N 1
ATOM 741 C CA . TRP A 1 89 ? 1.284 13.779 -11.259 1.00 96.38 89 TRP A CA 1
ATOM 742 C C . TRP A 1 89 ? 2.327 14.324 -12.237 1.00 96.38 89 TRP A C 1
ATOM 744 O O . TRP A 1 89 ? 2.876 15.397 -12.019 1.00 96.38 89 TRP A O 1
ATOM 754 N N . VAL A 1 90 ? 2.610 13.605 -13.321 1.00 97.88 90 VAL A N 1
ATOM 755 C CA . VAL A 1 90 ? 3.667 13.963 -14.273 1.00 97.88 90 VAL A CA 1
ATOM 756 C C . VAL A 1 90 ? 3.193 15.052 -15.235 1.00 97.88 90 VAL A C 1
ATOM 758 O O . VAL A 1 90 ? 2.088 14.973 -15.778 1.00 97.88 90 VAL A O 1
ATOM 761 N N . ASP A 1 91 ? 4.054 16.040 -15.496 1.00 97.88 91 ASP A N 1
ATOM 762 C CA . ASP A 1 91 ? 3.799 17.066 -16.506 1.00 97.88 91 ASP A CA 1
ATOM 763 C C . ASP A 1 91 ? 3.605 16.392 -17.884 1.00 97.88 91 ASP A C 1
ATOM 765 O O . ASP A 1 91 ? 4.437 15.564 -18.288 1.00 97.88 91 ASP A O 1
ATOM 769 N N . PRO A 1 92 ? 2.533 16.712 -18.635 1.00 96.31 92 PRO A N 1
ATOM 770 C CA . PRO A 1 92 ? 2.222 16.033 -19.891 1.00 96.31 92 PRO A CA 1
ATOM 771 C C . PRO A 1 92 ? 3.384 16.027 -20.893 1.00 96.31 92 PRO A C 1
ATOM 773 O O . PRO A 1 92 ? 3.981 17.061 -21.178 1.00 96.31 92 PRO A O 1
ATOM 776 N N . GLY A 1 93 ? 3.683 14.856 -21.465 1.00 97.00 93 GLY A N 1
ATOM 777 C CA . GLY A 1 93 ? 4.717 14.693 -22.494 1.00 97.00 93 GLY A CA 1
ATOM 778 C C . GLY A 1 93 ? 6.153 14.598 -21.969 1.00 97.00 93 GLY A C 1
ATOM 779 O O . GLY A 1 93 ? 7.070 14.419 -22.768 1.00 97.00 93 GLY A O 1
ATOM 780 N N . THR A 1 94 ? 6.370 14.693 -20.655 1.00 98.31 94 THR A N 1
ATOM 781 C CA . THR A 1 94 ? 7.723 14.719 -20.070 1.00 98.31 94 THR A CA 1
ATOM 782 C C . THR A 1 94 ? 8.221 13.354 -19.600 1.00 98.31 94 THR A C 1
ATOM 784 O O . THR A 1 94 ? 9.407 13.215 -19.300 1.00 98.31 94 THR A O 1
ATOM 787 N N . TYR A 1 95 ? 7.355 12.336 -19.550 1.00 98.62 95 TYR A N 1
ATOM 788 C CA . TYR A 1 95 ? 7.728 11.007 -19.074 1.00 98.62 95 TYR A CA 1
ATOM 789 C C . TYR A 1 95 ? 8.633 10.290 -20.084 1.00 98.62 95 TYR A C 1
ATOM 791 O O . TYR A 1 95 ? 8.282 10.126 -21.252 1.00 98.62 95 TYR A O 1
ATOM 799 N N . GLN A 1 96 ? 9.789 9.823 -19.630 1.00 98.56 96 GLN A N 1
ATOM 800 C CA . GLN A 1 96 ? 10.778 9.105 -20.425 1.00 98.56 96 GLN A CA 1
ATOM 801 C C . GLN A 1 96 ? 11.240 7.859 -19.676 1.00 98.56 96 GLN A C 1
ATOM 803 O O . GLN A 1 96 ? 11.427 7.881 -18.458 1.00 98.56 96 GLN A O 1
ATOM 808 N N . LEU A 1 97 ? 11.477 6.787 -20.428 1.00 98.38 97 LEU A N 1
ATOM 809 C CA . LEU A 1 97 ? 12.042 5.544 -19.924 1.00 98.38 97 LEU A CA 1
ATOM 810 C C . LEU A 1 97 ? 13.103 5.065 -20.914 1.00 98.38 97 LEU A C 1
ATOM 812 O O . LEU A 1 97 ? 12.847 5.010 -22.116 1.00 98.38 97 LEU A O 1
ATOM 816 N N . LYS A 1 98 ? 14.300 4.756 -20.417 1.00 98.31 98 LYS A N 1
ATOM 817 C CA . LYS A 1 98 ? 15.441 4.336 -21.235 1.00 98.31 98 LYS A CA 1
ATOM 818 C C . LYS A 1 98 ? 16.068 3.069 -20.669 1.00 98.31 98 LYS A C 1
ATOM 820 O O . LYS A 1 98 ? 16.296 2.985 -19.464 1.00 98.31 98 LYS A O 1
ATOM 825 N N . VAL A 1 99 ? 16.411 2.125 -21.543 1.00 98.50 99 VAL A N 1
ATOM 826 C CA . VAL A 1 99 ? 17.274 0.989 -21.197 1.00 98.50 99 VAL A CA 1
ATOM 827 C C . VAL A 1 99 ? 18.710 1.489 -21.031 1.00 98.50 99 VAL A C 1
ATOM 829 O O . VAL A 1 99 ? 19.290 2.066 -21.950 1.00 98.50 99 VAL A O 1
ATOM 832 N N . VAL A 1 100 ? 19.272 1.312 -19.836 1.00 98.38 100 VAL A N 1
ATOM 833 C CA . VAL A 1 100 ? 20.671 1.644 -19.522 1.00 98.38 100 VAL A CA 1
ATOM 834 C C . VAL A 1 100 ? 21.571 0.441 -19.757 1.00 98.38 100 VAL A C 1
ATOM 836 O O . VAL A 1 100 ? 22.651 0.585 -20.320 1.00 98.38 100 VAL A O 1
ATOM 839 N N . SER A 1 101 ? 21.135 -0.736 -19.315 1.00 97.44 101 SER A N 1
ATOM 840 C CA . SER A 1 101 ? 21.823 -1.999 -19.560 1.00 97.44 101 SER A CA 1
ATOM 841 C C . SER A 1 101 ? 20.836 -3.160 -19.537 1.00 97.44 101 SER A C 1
ATOM 843 O O . SER A 1 101 ? 19.777 -3.079 -18.910 1.00 97.44 101 SER A O 1
ATOM 845 N N . LEU A 1 102 ? 21.204 -4.242 -20.215 1.00 97.00 102 LEU A N 1
ATOM 846 C CA . LEU A 1 102 ? 20.475 -5.501 -20.254 1.00 97.00 102 LEU A CA 1
ATOM 847 C C . LEU A 1 102 ? 21.479 -6.625 -20.031 1.00 97.00 102 LEU A C 1
ATOM 849 O O . LEU A 1 102 ? 22.510 -6.677 -20.696 1.00 97.00 102 LEU A O 1
ATOM 853 N N . ILE A 1 103 ? 21.187 -7.507 -19.080 1.00 95.12 103 ILE A N 1
ATOM 854 C CA . ILE A 1 103 ? 22.011 -8.680 -18.792 1.00 95.12 103 ILE A CA 1
ATOM 855 C C . ILE A 1 103 ? 21.133 -9.938 -18.761 1.00 95.12 103 ILE A C 1
ATOM 857 O O . ILE A 1 103 ? 20.039 -9.903 -18.180 1.00 95.12 103 ILE A O 1
ATOM 861 N N . PRO A 1 104 ? 21.583 -11.056 -19.362 1.00 93.19 104 PRO A N 1
ATOM 862 C CA . PRO A 1 104 ? 20.944 -12.350 -19.160 1.00 93.19 104 PRO A CA 1
ATOM 863 C C . PRO A 1 104 ? 20.86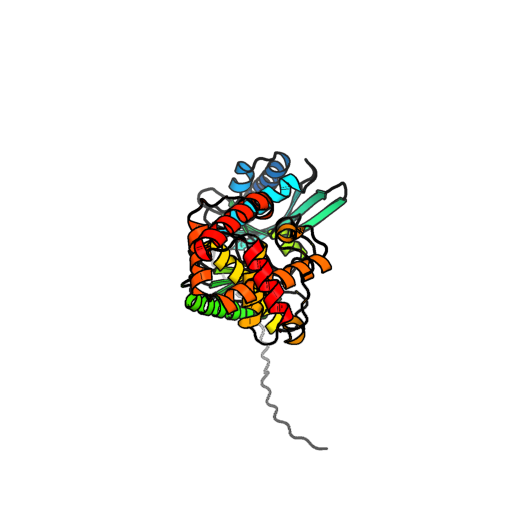4 -12.675 -17.667 1.00 93.19 104 PRO A C 1
ATOM 865 O O . PRO A 1 104 ? 21.823 -12.452 -16.928 1.00 93.19 104 PRO A O 1
ATOM 868 N N . ASP A 1 105 ? 19.719 -13.185 -17.219 1.00 91.50 105 ASP A N 1
ATOM 869 C CA . ASP A 1 105 ? 19.494 -13.494 -15.804 1.00 91.50 105 ASP A CA 1
ATOM 870 C C . ASP A 1 105 ? 19.156 -14.976 -15.604 1.00 91.50 105 ASP A C 1
ATOM 872 O O . ASP A 1 105 ? 19.778 -15.645 -14.782 1.00 91.50 105 ASP A O 1
ATOM 876 N N . LYS A 1 106 ? 18.217 -15.517 -16.392 1.00 91.12 106 LYS A N 1
ATOM 877 C CA . LYS A 1 106 ? 17.934 -16.959 -16.523 1.00 91.12 106 LYS A CA 1
ATOM 878 C C . LYS A 1 106 ? 17.473 -17.259 -17.951 1.00 91.12 106 LYS A C 1
ATOM 880 O O . LYS A 1 106 ? 17.222 -16.343 -18.727 1.00 91.12 106 LYS A O 1
ATOM 885 N N . VAL A 1 107 ? 17.315 -18.537 -18.295 1.00 89.38 107 VAL A N 1
ATOM 886 C CA . VAL A 1 107 ? 16.633 -18.918 -19.544 1.00 89.38 107 VAL A CA 1
ATOM 887 C C . VAL A 1 107 ? 15.259 -18.230 -19.581 1.00 89.38 107 VAL A C 1
ATOM 889 O O . VAL A 1 107 ? 14.555 -18.235 -18.568 1.00 89.38 107 VAL A O 1
ATOM 892 N N . HIS A 1 108 ? 14.914 -17.600 -20.710 1.00 93.69 108 HIS A N 1
ATOM 893 C CA . HIS A 1 108 ? 13.670 -16.836 -20.897 1.00 93.69 108 HIS A CA 1
ATOM 894 C C . HIS A 1 108 ? 13.497 -15.633 -19.946 1.00 93.69 108 HIS A C 1
ATOM 896 O O . HIS A 1 108 ? 12.374 -15.198 -19.672 1.00 93.69 108 HIS A O 1
ATOM 902 N N . ARG A 1 109 ? 14.601 -15.093 -19.404 1.00 96.50 109 ARG A N 1
ATOM 903 C CA . ARG A 1 109 ? 14.572 -13.981 -18.447 1.00 96.50 109 ARG A CA 1
ATOM 904 C C . ARG A 1 109 ? 15.802 -13.081 -18.548 1.00 96.50 109 ARG A C 1
ATOM 906 O O . ARG A 1 109 ? 16.938 -13.540 -18.427 1.00 96.50 109 ARG A O 1
ATOM 913 N N . VAL A 1 110 ? 15.575 -11.777 -18.654 1.00 97.56 110 VAL A N 1
ATOM 914 C CA . VAL A 1 110 ? 16.638 -10.764 -18.656 1.00 97.56 110 VAL A CA 1
ATOM 915 C C . VAL A 1 110 ? 16.412 -9.746 -17.550 1.00 97.56 110 VAL A C 1
ATOM 917 O O . VAL A 1 110 ? 15.275 -9.404 -17.218 1.00 97.56 110 VAL A O 1
ATOM 920 N N . ARG A 1 111 ? 17.506 -9.254 -16.972 1.00 97.94 111 ARG A N 1
ATOM 921 C CA . ARG A 1 111 ? 17.493 -8.144 -16.022 1.00 97.94 111 ARG A CA 1
ATOM 922 C C . ARG A 1 111 ? 17.904 -6.878 -16.753 1.00 97.94 111 ARG A C 1
ATOM 924 O O . ARG A 1 111 ? 18.939 -6.841 -17.411 1.00 97.94 111 ARG A O 1
ATOM 931 N N . VAL A 1 112 ? 17.095 -5.840 -16.612 1.00 98.38 112 VAL A N 1
ATOM 932 C CA . VAL A 1 112 ? 17.236 -4.584 -17.340 1.00 98.38 112 VAL A CA 1
ATOM 933 C C . VAL A 1 112 ? 17.354 -3.456 -16.331 1.00 98.38 112 VAL A C 1
ATOM 935 O O . VAL A 1 112 ? 16.508 -3.321 -15.451 1.00 98.38 112 VAL A O 1
ATOM 938 N N . LEU A 1 113 ? 18.401 -2.644 -16.430 1.00 98.62 113 LEU A N 1
ATOM 939 C CA . LEU A 1 113 ? 18.488 -1.398 -15.678 1.00 98.62 113 LEU A CA 1
ATOM 940 C C . LEU A 1 113 ? 17.785 -0.309 -16.482 1.00 98.62 113 LEU A C 1
ATOM 942 O O . LEU A 1 113 ? 18.233 0.038 -17.575 1.00 98.62 113 LEU A O 1
ATOM 946 N N . LEU A 1 114 ? 16.700 0.239 -15.941 1.00 98.62 114 LEU A N 1
ATOM 947 C CA . LEU A 1 114 ? 15.974 1.345 -16.553 1.00 98.62 114 LEU A CA 1
ATOM 948 C C . LEU A 1 114 ? 16.371 2.673 -15.915 1.00 98.62 114 LEU A C 1
ATOM 950 O O . LEU A 1 114 ? 16.647 2.743 -14.720 1.00 98.62 114 LEU A O 1
ATOM 954 N N . GLU A 1 115 ? 16.367 3.736 -16.713 1.00 98.69 115 GLU A N 1
ATOM 955 C CA . GLU A 1 115 ? 16.372 5.123 -16.256 1.00 98.69 115 GLU A CA 1
ATOM 956 C C . GLU A 1 115 ? 15.019 5.749 -16.591 1.00 98.69 115 GLU A C 1
ATOM 958 O O . GLU A 1 115 ? 14.652 5.857 -17.761 1.00 98.69 115 GLU A O 1
ATOM 963 N N . GLN A 1 116 ? 14.284 6.161 -15.561 1.00 98.56 116 GLN A N 1
ATOM 964 C CA . GLN A 1 116 ? 13.040 6.911 -15.687 1.00 98.56 116 GLN A CA 1
ATOM 965 C C . GLN A 1 116 ? 13.310 8.388 -15.424 1.00 98.56 116 GLN A C 1
ATOM 967 O O . GLN A 1 116 ? 13.884 8.728 -14.388 1.00 98.56 116 GLN A O 1
ATOM 972 N N . LYS A 1 117 ? 12.835 9.259 -16.318 1.00 98.44 117 LYS A N 1
ATOM 973 C CA . LYS A 1 117 ? 12.858 10.719 -16.161 1.00 98.44 117 LYS A CA 1
ATOM 974 C C . LYS A 1 117 ? 11.474 11.303 -16.380 1.00 98.44 117 LYS A C 1
ATOM 976 O O . LYS A 1 117 ? 10.720 10.803 -17.205 1.00 98.44 117 LYS A O 1
ATOM 981 N N . TYR A 1 118 ? 11.137 12.343 -15.635 1.00 98.31 118 TYR A N 1
ATOM 982 C CA . TYR A 1 118 ? 9.898 13.103 -15.801 1.00 98.31 118 TYR A CA 1
ATOM 983 C C . TYR A 1 118 ? 10.033 14.469 -15.132 1.00 98.31 118 TYR A C 1
ATOM 985 O O . TYR A 1 118 ? 10.938 14.656 -14.314 1.00 98.31 118 TYR A O 1
ATOM 993 N N . SER A 1 119 ? 9.139 15.411 -15.434 1.00 98.25 119 SER A N 1
ATOM 994 C CA . SER A 1 119 ? 8.995 16.625 -14.631 1.00 98.25 119 SER A CA 1
ATOM 995 C C . SER A 1 119 ? 7.649 16.683 -13.919 1.00 98.25 119 SER A C 1
ATOM 997 O O . SER A 1 119 ? 6.674 16.049 -14.325 1.00 98.25 119 SER A O 1
ATOM 999 N N . HIS A 1 120 ? 7.626 17.415 -12.812 1.00 97.25 120 HIS A N 1
ATOM 1000 C CA . HIS A 1 120 ? 6.417 17.792 -12.095 1.00 97.25 120 HIS A CA 1
ATOM 1001 C C . HIS A 1 120 ? 6.555 19.255 -11.683 1.00 97.25 120 HIS A C 1
ATOM 1003 O O . HIS A 1 120 ? 7.519 19.607 -10.994 1.00 97.25 120 HIS A O 1
ATOM 1009 N N . HIS A 1 121 ? 5.641 20.109 -12.146 1.00 96.69 121 HIS A N 1
ATOM 1010 C CA . HIS A 1 121 ? 5.732 21.562 -11.975 1.00 96.69 121 HIS A CA 1
ATOM 1011 C C . HIS A 1 121 ? 7.093 22.120 -12.429 1.00 96.69 121 HIS A C 1
ATOM 1013 O O . HIS A 1 121 ? 7.706 22.948 -11.755 1.00 96.69 121 HIS A O 1
ATOM 1019 N N . GLY A 1 122 ? 7.608 21.612 -13.555 1.00 95.94 122 GLY A N 1
ATOM 1020 C CA . GLY A 1 122 ? 8.895 22.022 -14.125 1.00 95.94 122 GLY A CA 1
ATOM 1021 C C . GLY A 1 122 ? 10.134 21.461 -13.413 1.00 95.94 122 GLY A C 1
ATOM 1022 O O . GLY A 1 122 ? 11.243 21.590 -13.930 1.00 95.94 122 GLY A O 1
ATOM 1023 N N . LYS A 1 123 ? 9.986 20.784 -12.266 1.00 97.50 123 LYS A N 1
ATOM 1024 C CA . LYS A 1 123 ? 11.104 20.135 -11.573 1.00 97.50 123 LYS A CA 1
ATOM 1025 C C . LYS A 1 123 ? 11.353 18.745 -12.146 1.00 97.50 123 LYS A C 1
ATOM 1027 O O . LYS A 1 123 ? 10.507 17.860 -12.034 1.00 97.50 123 LYS A O 1
ATOM 1032 N N . VAL A 1 124 ? 12.539 18.542 -12.714 1.00 97.81 124 VAL A N 1
ATOM 1033 C CA . VAL A 1 124 ? 12.952 17.255 -13.287 1.00 97.81 124 VAL A CA 1
ATOM 1034 C C . VAL A 1 124 ? 13.353 16.276 -12.184 1.00 97.81 124 VAL A C 1
ATOM 1036 O O . VAL A 1 124 ? 14.124 16.608 -11.285 1.00 97.81 124 VAL A O 1
ATOM 1039 N N . SER A 1 125 ? 12.847 15.050 -12.283 1.00 97.44 125 SER A N 1
ATOM 1040 C CA . SER A 1 125 ? 13.213 13.904 -11.451 1.00 97.44 125 SER A CA 1
ATOM 1041 C C . SER A 1 125 ? 13.787 12.792 -12.325 1.00 97.44 125 SER A C 1
ATOM 1043 O O . SER A 1 125 ? 13.341 12.590 -13.455 1.00 97.44 125 SER A O 1
ATOM 1045 N N . SER A 1 126 ? 14.773 12.061 -11.803 1.00 97.62 126 SER A N 1
ATOM 1046 C CA . SER A 1 126 ? 15.396 10.923 -12.482 1.00 97.62 126 SER A CA 1
ATOM 1047 C C . SER A 1 126 ? 15.662 9.807 -11.481 1.00 97.62 126 SER A C 1
ATOM 1049 O O . SER A 1 126 ? 16.260 10.050 -10.435 1.00 97.62 126 SER A O 1
ATOM 1051 N N . VAL A 1 127 ? 15.262 8.581 -11.806 1.00 97.81 127 VAL A N 1
ATOM 1052 C CA . VAL A 1 127 ? 15.518 7.394 -10.980 1.00 97.81 127 VAL A CA 1
ATOM 1053 C C . VAL A 1 127 ? 15.970 6.244 -11.866 1.00 97.81 127 VAL A C 1
ATOM 1055 O O . VAL A 1 127 ? 15.432 6.034 -12.952 1.00 97.81 127 VAL A O 1
ATOM 1058 N N . LYS A 1 128 ? 16.977 5.502 -11.403 1.00 98.38 128 LYS A N 1
ATOM 1059 C CA . LYS A 1 128 ? 17.408 4.253 -12.030 1.00 98.38 128 LYS A CA 1
ATOM 1060 C C . LYS A 1 128 ? 16.973 3.084 -11.167 1.00 98.38 128 LYS A C 1
ATOM 1062 O O . LYS A 1 128 ? 17.206 3.105 -9.960 1.00 98.38 128 LYS A O 1
ATOM 1067 N N . PHE A 1 129 ? 16.367 2.078 -11.777 1.00 98.19 129 PHE A N 1
ATOM 1068 C CA . PHE A 1 129 ? 15.903 0.889 -11.072 1.00 98.19 129 PHE A CA 1
ATOM 1069 C C . PHE A 1 129 ? 16.006 -0.342 -11.975 1.00 98.19 129 PHE A C 1
ATOM 1071 O O . PHE A 1 129 ? 15.841 -0.230 -13.193 1.00 98.19 129 PHE A O 1
ATOM 1078 N N . PRO A 1 130 ? 16.328 -1.514 -11.406 1.00 97.94 130 PRO A N 1
ATOM 1079 C CA . PRO A 1 130 ? 16.330 -2.746 -12.167 1.00 97.94 130 PRO A CA 1
ATOM 1080 C C . PRO A 1 130 ? 14.900 -3.252 -12.364 1.00 97.94 130 PRO A C 1
ATOM 1082 O O . PRO A 1 130 ? 14.029 -3.040 -11.528 1.00 97.94 130 PRO A O 1
ATOM 1085 N N . VAL A 1 131 ? 14.668 -3.979 -13.443 1.00 98.31 131 VAL A N 1
ATOM 1086 C CA . VAL A 1 131 ? 13.420 -4.693 -13.690 1.00 98.31 131 VAL A CA 1
ATOM 1087 C C . VAL A 1 131 ? 13.728 -5.998 -14.410 1.00 98.31 131 VAL A C 1
ATOM 1089 O O . VAL A 1 131 ? 14.737 -6.116 -15.108 1.00 98.31 131 VAL A O 1
ATOM 1092 N N . ILE A 1 132 ? 12.885 -6.998 -14.220 1.00 98.50 132 ILE A N 1
ATOM 1093 C CA . ILE A 1 132 ? 12.925 -8.236 -14.979 1.00 98.50 132 ILE A CA 1
ATOM 1094 C C . ILE A 1 132 ? 12.025 -8.091 -16.199 1.00 98.50 132 ILE A C 1
ATOM 1096 O O . ILE A 1 132 ? 10.882 -7.656 -16.089 1.00 98.50 132 ILE A O 1
ATOM 1100 N N . PHE A 1 133 ? 12.519 -8.520 -17.354 1.00 98.50 133 PHE A N 1
ATOM 1101 C CA . PHE A 1 133 ? 11.665 -8.922 -18.462 1.00 98.50 133 PHE A CA 1
ATOM 1102 C C . PHE A 1 133 ? 11.700 -10.442 -18.563 1.00 98.50 133 PHE A C 1
ATOM 1104 O O . PHE A 1 133 ? 12.759 -11.061 -18.444 1.00 98.50 133 PHE A O 1
ATOM 1111 N N . GLN A 1 134 ? 10.532 -11.043 -18.751 1.00 98.00 134 GLN A N 1
ATOM 1112 C CA . GLN A 1 134 ? 10.359 -12.484 -18.852 1.00 98.00 134 GLN A CA 1
ATOM 1113 C C . GLN A 1 134 ? 9.569 -12.817 -20.115 1.00 98.00 134 GLN A C 1
ATOM 1115 O O . GLN A 1 134 ? 8.571 -12.160 -20.423 1.00 98.00 134 GLN A O 1
ATOM 1120 N N . GLU A 1 135 ? 10.017 -13.834 -20.841 1.00 96.88 135 GLU A N 1
ATOM 1121 C CA . GLU A 1 135 ? 9.311 -14.330 -22.014 1.00 96.88 135 GLU A CA 1
ATOM 1122 C C . GLU A 1 135 ? 8.040 -15.083 -21.605 1.00 96.88 135 GLU A C 1
ATOM 1124 O O . GLU A 1 135 ? 8.002 -15.836 -20.627 1.00 96.88 135 GLU A O 1
ATOM 1129 N N . THR A 1 136 ? 6.971 -14.853 -22.358 1.00 96.12 136 THR A N 1
ATOM 1130 C CA . THR A 1 136 ? 5.667 -15.488 -22.181 1.00 96.12 136 THR A CA 1
ATOM 1131 C C . THR A 1 136 ? 5.164 -15.993 -23.528 1.00 96.12 136 THR A C 1
ATOM 1133 O O . THR A 1 136 ? 5.692 -15.628 -24.573 1.00 96.12 136 THR A O 1
ATOM 1136 N N . GLU A 1 137 ? 4.058 -16.737 -23.528 1.00 94.69 137 GLU A N 1
ATOM 1137 C CA . GLU A 1 137 ? 3.336 -17.120 -24.755 1.00 94.69 137 GLU A CA 1
ATOM 1138 C C . GLU A 1 137 ? 2.950 -15.908 -25.637 1.00 94.69 137 GLU A C 1
ATOM 1140 O O . GLU A 1 137 ? 2.684 -16.060 -26.823 1.00 94.69 137 GLU A O 1
ATOM 1145 N N . LYS A 1 138 ? 2.919 -14.692 -25.068 1.00 93.31 138 LYS A N 1
ATOM 1146 C CA . LYS A 1 138 ? 2.625 -13.424 -25.759 1.00 93.31 138 LYS A CA 1
ATOM 1147 C C . LYS A 1 138 ? 3.879 -12.564 -25.986 1.00 93.31 138 LYS A C 1
ATOM 1149 O O . LYS A 1 138 ? 3.766 -11.338 -26.069 1.00 93.31 138 LYS A O 1
ATOM 1154 N N . GLY A 1 139 ? 5.058 -13.183 -26.012 1.00 95.69 139 GLY A N 1
ATOM 1155 C CA . GLY A 1 139 ? 6.354 -12.511 -26.093 1.00 95.69 139 GLY A CA 1
ATOM 1156 C C . GLY A 1 139 ? 6.849 -11.992 -24.742 1.00 95.69 139 GLY A C 1
ATOM 1157 O O . GLY A 1 139 ? 6.324 -12.351 -23.682 1.00 95.69 139 GLY A O 1
ATOM 1158 N N . TRP A 1 140 ? 7.873 -11.143 -24.777 1.00 97.88 140 TRP A N 1
ATOM 1159 C CA . TRP A 1 140 ? 8.494 -10.565 -23.586 1.00 97.88 140 TRP A CA 1
ATOM 1160 C C . TRP A 1 140 ? 7.546 -9.616 -22.843 1.00 97.88 140 TRP A C 1
ATOM 1162 O O . TRP A 1 140 ? 6.792 -8.852 -23.451 1.00 97.88 140 TRP A O 1
ATOM 1172 N N . LYS A 1 141 ? 7.574 -9.673 -21.508 1.00 98.38 141 LYS A N 1
ATOM 1173 C CA . LYS A 1 141 ? 6.779 -8.822 -20.613 1.00 98.38 141 LYS A CA 1
ATOM 1174 C C . LYS A 1 141 ? 7.594 -8.371 -19.411 1.00 98.38 141 LYS A C 1
ATOM 1176 O O . LYS A 1 141 ? 8.431 -9.120 -18.915 1.00 98.38 141 LYS A O 1
ATOM 1181 N N . GLU A 1 142 ? 7.309 -7.173 -18.919 1.00 98.50 142 GLU A N 1
ATOM 1182 C CA . GLU A 1 142 ? 7.871 -6.654 -17.673 1.00 98.50 142 GLU A CA 1
ATOM 1183 C C . GLU A 1 142 ? 7.298 -7.426 -16.472 1.00 98.50 142 GLU A C 1
ATOM 1185 O O . GLU A 1 142 ? 6.079 -7.559 -16.331 1.00 98.50 142 GLU A O 1
ATOM 1190 N N . ALA A 1 143 ? 8.174 -7.947 -15.618 1.00 97.94 143 ALA A N 1
ATOM 1191 C CA . ALA A 1 143 ? 7.879 -8.906 -14.556 1.00 97.94 143 ALA A CA 1
ATOM 1192 C C . ALA A 1 143 ? 8.493 -8.481 -13.207 1.00 97.94 143 ALA A C 1
ATOM 1194 O O . ALA A 1 143 ? 9.114 -9.287 -12.514 1.00 97.94 143 ALA A O 1
ATOM 1195 N N . ASP A 1 144 ? 8.272 -7.215 -12.837 1.00 98.12 144 ASP A N 1
ATOM 1196 C CA . ASP A 1 144 ? 8.663 -6.611 -11.553 1.00 98.12 144 ASP A CA 1
ATOM 1197 C C . ASP A 1 144 ? 10.189 -6.548 -11.315 1.00 98.12 144 ASP A C 1
ATOM 1199 O O . ASP A 1 144 ? 11.001 -6.852 -12.188 1.00 98.12 144 ASP A O 1
ATOM 1203 N N . LEU A 1 145 ? 10.603 -6.074 -10.141 1.00 98.12 145 LEU A N 1
ATOM 1204 C CA . LEU A 1 145 ? 11.996 -6.015 -9.704 1.00 98.12 145 LEU A CA 1
ATOM 1205 C C . LEU A 1 145 ? 12.607 -7.425 -9.563 1.00 98.12 145 LEU A C 1
ATOM 1207 O O . LEU A 1 145 ? 11.899 -8.396 -9.282 1.00 98.12 145 LEU A O 1
ATOM 1211 N N . PRO A 1 146 ? 13.943 -7.557 -9.683 1.00 97.50 146 PRO A N 1
ATOM 1212 C CA . PRO A 1 146 ? 14.661 -8.812 -9.458 1.00 97.50 146 PRO A CA 1
ATOM 1213 C C . PRO A 1 146 ? 14.729 -9.167 -7.961 1.00 97.50 146 PRO A C 1
ATOM 1215 O O . PRO A 1 146 ? 15.798 -9.151 -7.356 1.00 97.50 146 PRO A O 1
ATOM 1218 N N . PHE A 1 147 ? 13.587 -9.468 -7.348 1.00 98.19 147 PHE A N 1
ATOM 1219 C CA . PHE A 1 147 ? 13.499 -9.769 -5.925 1.00 98.19 147 PHE A CA 1
ATOM 1220 C C . PHE A 1 147 ? 14.112 -11.128 -5.558 1.00 98.19 147 PHE A C 1
ATOM 1222 O O . PHE A 1 147 ? 13.906 -12.144 -6.233 1.00 98.19 147 PHE A O 1
ATOM 1229 N N . TYR A 1 148 ? 14.772 -11.159 -4.404 1.00 98.19 148 TYR A N 1
ATOM 1230 C CA . TYR A 1 148 ? 14.993 -12.376 -3.629 1.00 98.19 148 TYR A CA 1
ATOM 1231 C C . TYR A 1 148 ? 13.704 -12.749 -2.897 1.00 98.19 148 TYR A C 1
ATOM 1233 O O . TYR A 1 148 ? 12.879 -11.879 -2.631 1.00 98.19 148 TYR A O 1
ATOM 1241 N N . ASN A 1 149 ? 13.501 -14.031 -2.586 1.00 97.94 149 ASN A N 1
ATOM 1242 C CA . ASN A 1 149 ? 12.223 -14.514 -2.060 1.00 97.94 149 ASN A CA 1
ATOM 1243 C C . ASN A 1 149 ? 12.420 -15.437 -0.850 1.00 97.94 149 ASN A C 1
ATOM 1245 O O . ASN A 1 149 ? 13.256 -16.336 -0.890 1.00 97.94 149 ASN A O 1
ATOM 1249 N N . LEU A 1 150 ? 11.585 -15.263 0.174 1.00 97.69 150 LEU A N 1
ATOM 1250 C CA . LEU A 1 150 ? 11.358 -16.189 1.284 1.00 97.69 150 LEU A CA 1
ATOM 1251 C C . LEU A 1 150 ? 9.878 -16.564 1.323 1.00 97.69 150 LEU A C 1
ATOM 1253 O O . LEU A 1 150 ? 9.010 -15.743 1.022 1.00 97.69 150 LEU A O 1
ATOM 1257 N N . ARG A 1 151 ? 9.564 -17.801 1.709 1.00 97.12 151 ARG A N 1
ATOM 1258 C CA . ARG A 1 151 ? 8.180 -18.283 1.727 1.00 97.12 151 ARG A CA 1
ATOM 1259 C C . ARG A 1 151 ? 7.885 -19.124 2.962 1.00 97.12 151 ARG A C 1
ATOM 1261 O O . ARG A 1 151 ? 8.679 -19.983 3.330 1.00 97.12 151 ARG A O 1
ATOM 1268 N N . ARG A 1 152 ? 6.694 -18.935 3.532 1.00 96.44 152 ARG A N 1
ATOM 1269 C CA . ARG A 1 152 ? 6.088 -19.819 4.539 1.00 96.44 152 ARG A CA 1
ATOM 1270 C C . ARG A 1 152 ? 4.593 -19.920 4.275 1.00 96.44 152 ARG A C 1
ATOM 1272 O O . ARG A 1 152 ? 3.876 -18.931 4.382 1.00 96.44 152 ARG A O 1
ATOM 1279 N N . GLY A 1 153 ? 4.116 -21.111 3.915 1.00 93.94 153 GLY A N 1
ATOM 1280 C CA . GLY A 1 153 ? 2.702 -21.319 3.592 1.00 93.94 153 GLY A CA 1
ATOM 1281 C C . GLY A 1 153 ? 2.206 -20.360 2.498 1.00 93.94 153 GLY A C 1
ATOM 1282 O O . GLY A 1 153 ? 2.748 -20.338 1.390 1.00 93.94 153 GLY A O 1
ATOM 1283 N N . SER A 1 154 ? 1.181 -19.563 2.810 1.00 94.00 154 SER A N 1
ATOM 1284 C CA . SER A 1 154 ? 0.597 -18.552 1.914 1.00 94.00 154 SER A CA 1
ATOM 1285 C C . SER A 1 154 ? 1.296 -17.185 1.958 1.00 94.00 154 SER A C 1
ATOM 1287 O O . SER A 1 154 ? 0.833 -16.261 1.296 1.00 94.00 154 SER A O 1
ATOM 1289 N N . ILE A 1 155 ? 2.396 -17.037 2.702 1.00 98.31 155 ILE A N 1
ATOM 1290 C CA . ILE A 1 155 ? 3.138 -15.776 2.831 1.00 98.31 155 ILE A CA 1
ATOM 1291 C C . ILE A 1 155 ? 4.392 -15.831 1.962 1.00 98.31 155 ILE A C 1
ATOM 1293 O O . ILE A 1 155 ? 5.199 -16.759 2.081 1.00 98.31 155 ILE A O 1
ATOM 1297 N N . LEU A 1 156 ? 4.549 -14.834 1.094 1.00 98.38 156 LEU A N 1
ATOM 1298 C CA . LEU A 1 156 ? 5.714 -14.606 0.246 1.00 98.38 156 LEU A CA 1
ATOM 1299 C C . LEU A 1 156 ? 6.342 -13.265 0.635 1.00 98.38 156 LEU A C 1
ATOM 1301 O O . LEU A 1 156 ? 5.721 -12.224 0.450 1.00 98.38 156 LEU A O 1
ATOM 1305 N N . VAL A 1 157 ? 7.576 -13.291 1.132 1.00 98.69 157 VAL A N 1
ATOM 1306 C CA . VAL A 1 157 ? 8.377 -12.083 1.355 1.00 98.69 157 VAL A CA 1
ATOM 1307 C C . VAL A 1 157 ? 9.381 -11.958 0.221 1.00 98.69 157 VAL A C 1
ATOM 1309 O O . VAL A 1 157 ? 10.186 -12.855 -0.012 1.00 98.69 157 VAL A O 1
ATOM 1312 N N . GLN A 1 158 ? 9.333 -10.839 -0.478 1.00 98.69 158 GLN A N 1
ATOM 1313 C CA . GLN A 1 158 ? 10.210 -10.461 -1.569 1.00 98.69 158 GLN A CA 1
ATOM 1314 C C . GLN A 1 158 ? 11.087 -9.301 -1.105 1.00 98.69 158 GLN A C 1
ATOM 1316 O O . GLN A 1 158 ? 10.595 -8.396 -0.437 1.00 98.69 158 GLN A O 1
ATOM 1321 N N . TYR A 1 159 ? 12.376 -9.294 -1.423 1.00 98.50 159 TYR A N 1
ATOM 1322 C CA . TYR A 1 159 ? 13.282 -8.236 -0.970 1.00 98.50 159 TYR A CA 1
ATOM 1323 C C . TYR A 1 159 ? 14.307 -7.885 -2.045 1.00 98.50 159 TYR A C 1
ATOM 1325 O O . TYR A 1 159 ? 14.770 -8.754 -2.782 1.00 98.50 159 TYR A O 1
ATOM 1333 N N . SER A 1 160 ? 14.563 -6.588 -2.232 1.00 97.88 160 SER A N 1
ATOM 1334 C CA . SER A 1 160 ? 15.235 -6.081 -3.440 1.00 97.88 160 SER A CA 1
ATOM 1335 C C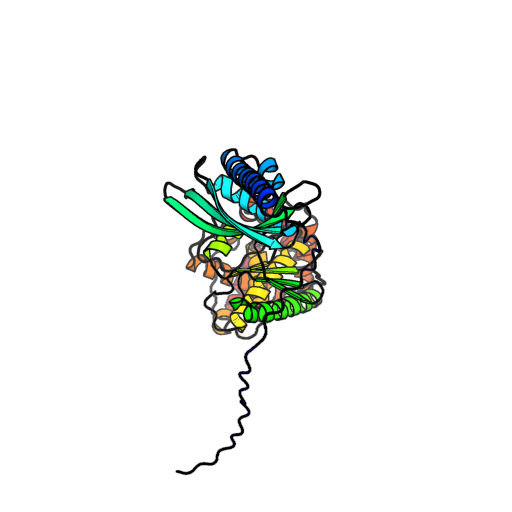 . SER A 1 160 ? 16.757 -6.225 -3.428 1.00 97.88 160 SER A C 1
ATOM 1337 O O . SER A 1 160 ? 17.390 -5.994 -4.453 1.00 97.88 160 SER A O 1
ATOM 1339 N N . ASP A 1 161 ? 17.343 -6.526 -2.271 1.00 96.94 161 ASP A N 1
ATOM 1340 C CA . ASP A 1 161 ? 18.789 -6.507 -2.048 1.00 96.94 161 ASP A CA 1
ATOM 1341 C C . ASP A 1 161 ? 19.184 -7.554 -0.990 1.00 96.94 161 ASP A C 1
ATOM 1343 O O . ASP A 1 161 ? 18.468 -7.650 0.011 1.00 96.94 161 ASP A O 1
ATOM 1347 N N . PRO A 1 162 ? 20.268 -8.338 -1.167 1.00 96.56 162 PRO A N 1
ATOM 1348 C CA . PRO A 1 162 ? 20.690 -9.357 -0.202 1.00 96.56 162 PRO A CA 1
ATOM 1349 C C . PRO A 1 162 ? 20.842 -8.855 1.236 1.00 96.56 162 PRO A C 1
ATOM 1351 O O . PRO A 1 162 ? 20.550 -9.615 2.162 1.00 96.56 162 PRO A O 1
ATOM 1354 N N . ASP A 1 163 ? 21.215 -7.588 1.427 1.00 95.94 163 ASP A N 1
ATOM 1355 C CA . ASP A 1 163 ? 21.414 -6.989 2.753 1.00 95.94 163 ASP A CA 1
ATOM 1356 C C . ASP A 1 163 ? 20.106 -6.904 3.561 1.00 95.94 163 ASP A C 1
ATOM 1358 O O . ASP A 1 163 ? 20.113 -6.775 4.785 1.00 95.94 163 ASP A O 1
ATOM 1362 N N . LEU A 1 164 ? 18.952 -7.060 2.903 1.00 96.50 164 LEU A N 1
ATOM 1363 C CA . LEU A 1 164 ? 17.647 -7.143 3.559 1.00 96.50 164 LEU A CA 1
ATOM 1364 C C . LEU A 1 164 ? 17.272 -8.556 4.027 1.00 96.50 164 LEU A C 1
ATOM 1366 O O . LEU A 1 164 ? 16.164 -8.735 4.528 1.00 96.50 164 LEU A O 1
ATOM 1370 N N . SER A 1 165 ? 18.142 -9.561 3.887 1.00 96.62 165 SER A N 1
ATOM 1371 C CA . SER A 1 165 ? 17.824 -10.958 4.231 1.00 96.62 165 SER A CA 1
ATOM 1372 C C . SER A 1 165 ? 17.327 -11.125 5.676 1.00 96.62 165 SER A C 1
ATOM 1374 O O . SER A 1 165 ? 16.320 -11.795 5.915 1.00 96.62 165 SER A O 1
ATOM 1376 N N . GLU A 1 166 ? 17.963 -10.469 6.651 1.00 95.44 166 GLU A N 1
ATOM 1377 C CA . GLU A 1 166 ? 17.520 -10.514 8.053 1.00 95.44 166 GLU A CA 1
ATOM 1378 C C . GLU A 1 166 ? 16.139 -9.860 8.229 1.00 95.44 166 GLU A C 1
ATOM 1380 O O . GLU A 1 166 ? 15.222 -10.451 8.804 1.00 95.44 166 GLU A O 1
ATOM 1385 N N . LYS A 1 167 ? 15.942 -8.669 7.649 1.00 95.94 167 LYS A N 1
ATOM 1386 C CA . LYS A 1 167 ? 14.650 -7.965 7.655 1.00 95.94 167 LYS A CA 1
ATOM 1387 C C . LYS A 1 167 ? 13.558 -8.771 6.944 1.00 95.94 167 LYS A C 1
ATOM 1389 O O . LYS A 1 167 ? 12.400 -8.726 7.359 1.00 95.94 167 LYS A O 1
ATOM 1394 N N . ALA A 1 168 ? 13.899 -9.553 5.924 1.00 97.31 168 ALA A N 1
ATOM 1395 C CA . ALA A 1 168 ? 12.965 -10.442 5.245 1.00 97.31 168 ALA A CA 1
ATOM 1396 C C . ALA A 1 168 ? 12.490 -11.583 6.161 1.00 97.31 168 ALA A C 1
ATOM 1398 O O . ALA A 1 168 ? 11.293 -11.874 6.192 1.00 97.31 168 ALA A O 1
ATOM 1399 N N . HIS A 1 169 ? 13.379 -12.170 6.970 1.00 97.62 169 HIS A N 1
ATOM 1400 C CA . HIS A 1 169 ? 12.993 -13.162 7.983 1.00 97.62 169 HIS A CA 1
ATOM 1401 C C . HIS A 1 169 ? 12.115 -12.547 9.079 1.00 97.62 169 HIS A C 1
ATOM 1403 O O . HIS A 1 169 ? 11.070 -13.108 9.406 1.00 97.62 169 HIS A O 1
ATOM 1409 N N . ILE A 1 170 ? 12.478 -11.363 9.586 1.00 96.00 170 ILE A N 1
ATOM 1410 C CA . ILE A 1 170 ? 11.656 -10.625 10.562 1.00 96.00 170 ILE A CA 1
ATOM 1411 C C . ILE A 1 170 ? 10.263 -10.340 9.984 1.00 96.00 170 ILE A C 1
ATOM 1413 O O . ILE A 1 170 ? 9.255 -10.539 10.663 1.00 96.00 170 ILE A O 1
ATOM 1417 N N . SER A 1 171 ? 10.191 -9.935 8.713 1.00 97.12 171 SER A N 1
ATOM 1418 C CA . SER A 1 171 ? 8.916 -9.683 8.034 1.00 97.12 171 SER A CA 1
ATOM 1419 C C . SER A 1 171 ? 8.069 -10.935 7.912 1.00 97.12 171 SER A C 1
ATOM 1421 O O . SER A 1 171 ? 6.863 -10.874 8.130 1.00 97.12 171 SER A O 1
ATOM 1423 N N . LEU A 1 172 ? 8.691 -12.073 7.598 1.00 98.00 172 LEU A N 1
ATOM 1424 C CA . LEU A 1 172 ? 7.996 -13.349 7.496 1.00 98.00 172 LEU A CA 1
ATOM 1425 C C . LEU A 1 172 ? 7.362 -13.739 8.837 1.00 98.00 172 LEU A C 1
ATOM 1427 O O . LEU A 1 172 ? 6.190 -14.106 8.862 1.00 98.00 172 LEU A O 1
ATOM 1431 N N . GLU A 1 173 ? 8.098 -13.605 9.945 1.00 97.12 173 GLU A N 1
ATOM 1432 C CA . GLU A 1 173 ? 7.587 -13.884 11.295 1.00 97.12 173 GLU A CA 1
ATOM 1433 C C . GLU A 1 173 ? 6.469 -12.921 11.713 1.00 97.12 173 GLU A C 1
ATOM 1435 O O . GLU A 1 173 ? 5.431 -13.347 12.230 1.00 97.12 173 GLU A O 1
ATOM 1440 N N . ALA A 1 174 ? 6.658 -11.619 11.483 1.00 96.69 174 ALA A N 1
ATOM 1441 C CA . ALA A 1 174 ? 5.677 -10.599 11.836 1.00 96.69 174 ALA A CA 1
ATOM 1442 C C . ALA A 1 174 ? 4.377 -10.760 11.031 1.00 96.69 174 ALA A C 1
ATOM 1444 O O . ALA A 1 174 ? 3.289 -10.730 11.610 1.00 96.69 174 ALA A O 1
ATOM 1445 N N . ALA A 1 175 ? 4.485 -11.007 9.722 1.00 98.00 175 ALA A N 1
ATOM 1446 C CA . ALA A 1 175 ? 3.348 -11.261 8.844 1.00 98.00 175 ALA A CA 1
ATOM 1447 C C . ALA A 1 175 ? 2.586 -12.531 9.251 1.00 98.00 175 ALA A C 1
ATOM 1449 O O . ALA A 1 175 ? 1.363 -12.509 9.373 1.00 98.00 175 ALA A O 1
ATOM 1450 N N . ASP A 1 176 ? 3.300 -13.622 9.531 1.00 97.44 176 ASP A N 1
ATOM 1451 C CA . ASP A 1 176 ? 2.725 -14.895 9.977 1.00 97.44 176 ASP A CA 1
ATOM 1452 C C . ASP A 1 176 ? 1.998 -14.752 11.324 1.00 97.44 176 ASP A C 1
ATOM 1454 O O . ASP A 1 176 ? 0.859 -15.203 11.494 1.00 97.44 176 ASP A O 1
ATOM 1458 N N . ARG A 1 177 ? 2.596 -14.025 12.276 1.00 96.31 177 ARG A N 1
ATOM 1459 C CA . ARG A 1 177 ? 1.932 -13.674 13.537 1.00 96.31 177 ARG A CA 1
ATOM 1460 C C . ARG A 1 177 ? 0.693 -12.807 13.309 1.00 96.31 177 ARG A C 1
ATOM 1462 O O . ARG A 1 177 ? -0.341 -13.097 13.916 1.00 96.31 177 ARG A O 1
ATOM 1469 N N . GLY A 1 178 ? 0.786 -11.786 12.457 1.00 97.12 178 GLY A N 1
ATOM 1470 C CA . GLY A 1 178 ? -0.322 -10.906 12.085 1.00 97.12 178 GLY A CA 1
ATOM 1471 C C . GLY A 1 178 ? -1.501 -11.697 11.526 1.00 97.12 178 GLY A C 1
ATOM 1472 O O . GLY A 1 178 ? -2.588 -11.661 12.099 1.00 97.12 178 GLY A O 1
ATOM 1473 N N . VAL A 1 179 ? -1.264 -12.518 10.499 1.00 97.69 179 VAL A N 1
ATOM 1474 C CA . VAL A 1 179 ? -2.279 -13.396 9.893 1.00 97.69 179 VAL A CA 1
ATOM 1475 C C . VAL A 1 179 ? -2.926 -14.311 10.930 1.00 97.69 179 VAL A C 1
ATOM 1477 O O . VAL A 1 179 ? -4.151 -14.416 10.969 1.00 97.69 179 VAL A O 1
ATOM 1480 N N . ARG A 1 180 ? -2.147 -14.942 11.819 1.00 97.06 180 ARG A N 1
ATOM 1481 C CA . ARG A 1 180 ? -2.718 -15.801 12.871 1.00 97.06 180 ARG A CA 1
ATOM 1482 C C . ARG A 1 180 ? -3.614 -15.036 13.841 1.00 97.06 180 ARG A C 1
ATOM 1484 O O . ARG A 1 180 ? -4.689 -15.523 14.179 1.00 97.06 180 ARG A O 1
ATOM 1491 N N . VAL A 1 181 ? -3.165 -13.887 14.345 1.00 97.06 181 VAL A N 1
ATOM 1492 C CA . VAL A 1 181 ? -3.921 -13.108 15.341 1.00 97.06 181 VAL A CA 1
ATOM 1493 C C . VAL A 1 181 ? -5.188 -12.532 14.717 1.00 97.06 181 VAL A C 1
ATOM 1495 O O . VAL A 1 181 ? -6.277 -12.741 15.250 1.00 97.06 181 VAL A O 1
ATOM 1498 N N . LEU A 1 182 ? -5.062 -11.876 13.563 1.00 97.81 182 LEU A N 1
ATOM 1499 C CA . LEU A 1 182 ? -6.188 -11.305 12.828 1.00 97.81 182 LEU A CA 1
ATOM 1500 C C . LEU A 1 182 ? -7.170 -12.397 12.378 1.00 97.81 182 LEU A C 1
ATOM 1502 O O . LEU A 1 182 ? -8.385 -12.218 12.459 1.00 97.81 182 LEU A O 1
ATOM 1506 N N . GLY A 1 183 ? -6.663 -13.577 12.014 1.00 97.75 183 GLY A N 1
ATOM 1507 C CA . GLY A 1 183 ? -7.479 -14.751 11.728 1.00 97.75 183 GLY A CA 1
ATOM 1508 C C . GLY A 1 183 ? -8.286 -15.244 12.926 1.00 97.75 183 GLY A C 1
ATOM 1509 O O . GLY A 1 183 ? -9.453 -15.587 12.764 1.00 97.75 183 GLY A O 1
ATOM 1510 N N . ARG A 1 184 ? -7.729 -15.217 14.143 1.00 97.50 184 ARG A N 1
ATOM 1511 C CA . ARG A 1 184 ? -8.493 -15.551 15.359 1.00 97.50 184 ARG A CA 1
ATOM 1512 C C . ARG A 1 184 ? -9.553 -14.503 15.695 1.00 97.50 184 ARG A C 1
ATOM 1514 O O . ARG A 1 184 ? -10.663 -14.876 16.054 1.00 97.50 184 ARG A O 1
ATOM 1521 N N . LEU A 1 185 ? -9.221 -13.215 15.584 1.00 97.19 185 LEU A N 1
ATOM 1522 C CA . LEU A 1 185 ? -10.113 -12.123 15.995 1.00 97.19 185 LEU A CA 1
ATOM 1523 C C . LEU A 1 185 ? -11.244 -11.866 14.991 1.00 97.19 185 LEU A C 1
ATOM 1525 O O . LEU A 1 185 ? -12.384 -11.637 15.387 1.00 97.19 185 LEU A O 1
ATOM 1529 N N . PHE A 1 186 ? -10.951 -11.941 13.691 1.00 97.81 186 PHE A N 1
ATOM 1530 C CA . PHE A 1 186 ? -11.910 -11.606 12.634 1.00 97.81 186 PHE A CA 1
ATOM 1531 C C . PHE A 1 186 ? -12.332 -12.800 11.779 1.00 97.81 186 PHE A C 1
ATOM 1533 O O . PHE A 1 186 ? -13.274 -12.686 10.996 1.00 97.81 186 PHE A O 1
ATOM 1540 N N . GLY A 1 187 ? -11.707 -13.970 11.922 1.00 97.06 187 GLY A N 1
ATOM 1541 C CA . GLY A 1 187 ? -11.893 -15.072 10.971 1.00 97.06 187 GLY A CA 1
ATOM 1542 C C . GLY A 1 187 ? -11.280 -14.774 9.600 1.00 97.06 187 GLY A C 1
ATOM 1543 O O . GLY A 1 187 ? -11.714 -15.346 8.605 1.00 97.06 187 GLY A O 1
ATOM 1544 N N . TRP A 1 188 ? -10.324 -13.845 9.533 1.00 97.62 188 TRP A N 1
ATOM 1545 C CA . TRP A 1 188 ? -9.679 -13.446 8.288 1.00 97.62 188 TRP A CA 1
ATOM 1546 C C . TRP A 1 188 ? -8.604 -14.441 7.842 1.00 97.62 188 TRP A C 1
ATOM 1548 O O . TRP A 1 188 ? -7.846 -14.984 8.647 1.00 97.62 188 TRP A O 1
ATOM 1558 N N . ARG A 1 189 ? -8.517 -14.642 6.530 1.00 96.44 189 ARG A N 1
ATOM 1559 C CA . ARG A 1 189 ? -7.377 -15.245 5.842 1.00 96.44 189 ARG A CA 1
ATOM 1560 C C . ARG A 1 189 ? -7.172 -14.467 4.540 1.00 96.44 189 ARG A C 1
ATOM 1562 O O . ARG A 1 189 ? -8.190 -14.161 3.916 1.00 96.44 189 ARG A O 1
ATOM 1569 N N . PRO A 1 190 ? -5.921 -14.192 4.123 1.00 95.25 190 PRO A N 1
ATOM 1570 C CA . PRO A 1 190 ? -5.657 -13.597 2.815 1.00 95.25 190 PRO A CA 1
ATOM 1571 C C . PRO A 1 190 ? -6.366 -14.395 1.715 1.00 95.25 190 PRO A C 1
ATOM 1573 O O . PRO A 1 190 ? -6.266 -15.624 1.718 1.00 95.25 190 PRO A O 1
ATOM 1576 N N . HIS A 1 191 ? -7.077 -13.726 0.801 1.00 90.06 191 HIS A N 1
ATOM 1577 C CA . HIS A 1 191 ? -7.863 -14.412 -0.238 1.00 90.06 191 HIS A CA 1
ATOM 1578 C C . HIS A 1 191 ? -7.011 -15.323 -1.141 1.00 90.06 191 HIS A C 1
ATOM 1580 O O . HIS A 1 191 ? -7.416 -16.448 -1.422 1.00 90.06 191 HIS A O 1
ATOM 1586 N N . ASP A 1 192 ? -5.839 -14.846 -1.567 1.00 86.38 192 ASP A N 1
ATOM 1587 C CA . ASP A 1 192 ? -4.886 -15.613 -2.376 1.00 86.38 192 ASP A CA 1
ATOM 1588 C C . ASP A 1 192 ? -3.630 -15.923 -1.541 1.00 86.38 192 ASP A C 1
ATOM 1590 O O . ASP A 1 192 ? -3.523 -16.936 -0.848 1.00 86.38 192 ASP A O 1
ATOM 1594 N N . ARG A 1 193 ? -2.660 -15.011 -1.582 1.00 92.94 193 ARG A N 1
ATOM 1595 C CA . ARG A 1 193 ? -1.416 -15.059 -0.817 1.00 92.94 193 ARG A CA 1
ATOM 1596 C C . ARG A 1 193 ? -1.122 -13.678 -0.251 1.00 92.94 193 ARG A C 1
ATOM 1598 O O . ARG A 1 193 ? -1.491 -12.672 -0.850 1.00 92.94 193 ARG A O 1
ATOM 1605 N N . LEU A 1 194 ? -0.435 -13.640 0.883 1.00 97.75 194 LEU A N 1
ATOM 1606 C CA . LEU A 1 194 ? 0.103 -12.400 1.429 1.00 97.75 194 LEU A CA 1
ATOM 1607 C C . LEU A 1 194 ? 1.479 -12.164 0.801 1.00 97.75 194 LEU A C 1
ATOM 1609 O O . LEU A 1 194 ? 2.412 -12.927 1.056 1.00 97.75 194 LEU A O 1
ATOM 1613 N N . GLU A 1 195 ? 1.593 -11.139 -0.040 1.00 98.50 195 GLU A N 1
ATOM 1614 C CA . GLU A 1 195 ? 2.867 -10.702 -0.616 1.00 98.50 195 GLU A CA 1
ATOM 1615 C C . GLU A 1 195 ? 3.397 -9.512 0.176 1.00 98.50 195 GLU A C 1
ATOM 1617 O O . GLU A 1 195 ? 2.702 -8.511 0.317 1.00 98.50 195 GLU A O 1
ATOM 1622 N N . VAL A 1 196 ? 4.630 -9.614 0.665 1.00 98.62 196 VAL A N 1
ATOM 1623 C CA . VAL A 1 196 ? 5.358 -8.528 1.325 1.00 98.62 196 VAL A CA 1
ATOM 1624 C C . VAL A 1 196 ? 6.576 -8.195 0.471 1.00 98.62 196 VAL A C 1
ATOM 1626 O O . VAL A 1 196 ? 7.372 -9.085 0.204 1.00 98.62 196 VAL A O 1
ATOM 1629 N N . LYS A 1 197 ? 6.753 -6.944 0.050 1.00 98.69 197 LYS A N 1
ATOM 1630 C CA . LYS A 1 197 ? 7.895 -6.471 -0.744 1.00 98.69 197 LYS A CA 1
ATOM 1631 C C . LYS A 1 197 ? 8.719 -5.471 0.060 1.00 98.69 197 LYS A C 1
ATOM 1633 O O . LYS A 1 197 ? 8.221 -4.419 0.458 1.00 98.69 197 LYS A O 1
ATOM 1638 N N . LEU A 1 198 ? 9.991 -5.788 0.270 1.00 98.44 198 LEU A N 1
ATOM 1639 C CA . LEU A 1 198 ? 10.951 -4.939 0.962 1.00 98.44 198 LEU A CA 1
ATOM 1640 C C . LEU A 1 198 ? 11.892 -4.275 -0.037 1.00 98.44 198 LEU A C 1
ATOM 1642 O O . LEU A 1 198 ? 12.548 -4.935 -0.847 1.00 98.44 198 LEU A O 1
ATOM 1646 N N . TYR A 1 199 ? 11.993 -2.959 0.070 1.00 97.88 199 TYR A N 1
ATOM 1647 C CA . TYR A 1 199 ? 12.801 -2.135 -0.813 1.00 97.88 199 TYR A CA 1
ATOM 1648 C C . TYR A 1 199 ? 13.999 -1.588 -0.051 1.00 97.88 199 TYR A C 1
ATOM 1650 O O . TYR A 1 199 ? 13.847 -0.950 0.990 1.00 97.88 199 TYR A O 1
ATOM 1658 N N . HIS A 1 200 ? 15.198 -1.801 -0.584 1.00 96.19 200 HIS A N 1
ATOM 1659 C CA . HIS A 1 200 ? 16.424 -1.287 0.024 1.00 96.19 200 HIS A CA 1
ATOM 1660 C C . HIS A 1 200 ? 16.527 0.235 -0.134 1.00 96.19 200 HIS A C 1
ATOM 1662 O O . HIS A 1 200 ? 17.058 0.934 0.725 1.00 96.19 200 HIS A O 1
ATOM 1668 N N . ARG A 1 201 ? 16.028 0.773 -1.249 1.00 95.50 201 ARG A N 1
ATOM 1669 C CA . ARG A 1 201 ? 16.162 2.187 -1.611 1.00 95.50 201 ARG A CA 1
ATOM 1670 C C . ARG A 1 201 ? 14.798 2.891 -1.550 1.00 95.50 201 ARG A C 1
ATOM 1672 O O . ARG A 1 201 ? 13.908 2.495 -2.311 1.00 95.50 201 ARG A O 1
ATOM 1679 N N . PRO A 1 202 ? 14.610 3.921 -0.699 1.00 95.06 202 PRO A N 1
ATOM 1680 C CA . PRO A 1 202 ? 13.351 4.671 -0.584 1.00 95.06 202 PRO A CA 1
ATOM 1681 C C . PRO A 1 202 ? 12.794 5.209 -1.911 1.00 95.06 202 PRO A C 1
ATOM 1683 O O . PRO A 1 202 ? 11.588 5.290 -2.115 1.00 95.06 202 PRO A O 1
ATOM 1686 N N . GLU A 1 203 ? 13.659 5.603 -2.834 1.00 95.31 203 GLU A N 1
ATOM 1687 C CA . GLU A 1 203 ? 13.304 6.084 -4.166 1.00 95.31 203 GLU A CA 1
ATOM 1688 C C . GLU A 1 203 ? 12.760 4.975 -5.073 1.00 95.31 203 GLU A C 1
ATOM 1690 O O . GLU A 1 203 ? 11.845 5.242 -5.847 1.00 95.31 203 GLU A O 1
ATOM 1695 N N . ILE A 1 204 ? 13.250 3.735 -4.943 1.00 96.88 204 ILE A N 1
ATOM 1696 C CA . ILE A 1 204 ? 12.696 2.581 -5.667 1.00 96.88 204 ILE A CA 1
ATOM 1697 C C . ILE A 1 204 ? 11.352 2.192 -5.049 1.00 96.88 204 ILE A C 1
ATOM 1699 O O . ILE A 1 204 ? 10.408 1.921 -5.782 1.00 96.88 204 ILE A O 1
ATOM 1703 N N . PHE A 1 205 ? 11.229 2.244 -3.717 1.00 97.56 205 PHE A N 1
ATOM 1704 C CA . PHE A 1 205 ? 9.939 2.079 -3.040 1.00 97.56 205 PHE A CA 1
ATOM 1705 C C . PHE A 1 205 ? 8.894 3.048 -3.606 1.00 97.56 205 PHE A C 1
ATOM 1707 O O . PHE A 1 205 ? 7.881 2.600 -4.139 1.00 97.56 205 PHE A O 1
ATOM 1714 N N . ARG A 1 206 ? 9.169 4.360 -3.604 1.00 95.75 206 ARG A N 1
ATOM 1715 C CA . ARG A 1 206 ? 8.236 5.365 -4.149 1.00 95.75 206 ARG A CA 1
ATOM 1716 C C . ARG A 1 206 ? 7.966 5.152 -5.635 1.00 95.75 206 ARG A C 1
ATOM 1718 O O . ARG A 1 206 ? 6.808 5.157 -6.041 1.00 95.75 206 ARG A O 1
ATOM 1725 N N . GLN A 1 207 ? 9.006 4.882 -6.428 1.00 96.12 207 GLN A N 1
ATOM 1726 C CA . GLN A 1 207 ? 8.850 4.558 -7.847 1.00 96.12 207 GLN A CA 1
ATOM 1727 C C . GLN A 1 207 ? 7.923 3.356 -8.059 1.00 96.12 207 GLN A C 1
ATOM 1729 O O . GLN A 1 207 ? 7.160 3.370 -9.014 1.00 96.12 207 GLN A O 1
ATOM 1734 N N . SER A 1 208 ? 7.945 2.356 -7.178 1.00 96.94 208 SER A N 1
ATOM 1735 C CA . SER A 1 208 ? 7.123 1.148 -7.295 1.00 96.94 208 SER A CA 1
ATOM 1736 C C . SER A 1 208 ? 5.692 1.287 -6.762 1.00 96.94 208 SER A C 1
ATOM 1738 O O . SER A 1 208 ? 4.863 0.412 -7.021 1.00 96.94 208 SER A O 1
ATOM 1740 N N . VAL A 1 209 ? 5.411 2.328 -5.972 1.00 96.56 209 VAL A N 1
ATOM 1741 C CA . VAL A 1 209 ? 4.097 2.586 -5.364 1.00 96.56 209 VAL A CA 1
ATOM 1742 C C . VAL A 1 209 ? 3.351 3.621 -6.201 1.00 96.56 209 VAL A C 1
ATOM 1744 O O . VAL A 1 209 ? 2.452 3.263 -6.958 1.00 96.56 209 VAL A O 1
ATOM 1747 N N . LYS A 1 210 ? 3.750 4.894 -6.097 1.00 94.50 210 LYS A N 1
ATOM 1748 C CA . LYS A 1 210 ? 3.212 6.024 -6.859 1.00 94.50 210 LYS A CA 1
ATOM 1749 C C . LYS A 1 210 ? 4.163 7.221 -6.790 1.00 94.50 210 LYS A C 1
ATOM 1751 O O . LYS A 1 210 ? 4.861 7.409 -5.794 1.00 94.50 210 LYS A O 1
ATOM 1756 N N . LEU A 1 211 ? 4.209 8.029 -7.847 1.00 95.62 211 LEU A N 1
ATOM 1757 C CA . LEU A 1 211 ? 5.166 9.136 -7.979 1.00 95.62 211 LEU A CA 1
ATOM 1758 C C . LEU A 1 211 ? 4.818 10.326 -7.080 1.00 95.62 211 LEU A C 1
ATOM 1760 O O . LEU A 1 211 ? 5.713 11.088 -6.712 1.00 95.62 211 LEU A O 1
ATOM 1764 N N . SER A 1 212 ? 3.541 10.462 -6.722 1.00 95.12 212 SER A N 1
ATOM 1765 C CA . SER A 1 212 ? 3.040 11.467 -5.782 1.00 95.12 212 SER A CA 1
ATOM 1766 C C . SER A 1 212 ? 3.219 11.098 -4.303 1.00 95.12 212 SER A C 1
ATOM 1768 O O . SER A 1 212 ? 2.896 11.914 -3.438 1.00 95.12 212 SER A O 1
ATOM 1770 N N . LEU A 1 213 ? 3.727 9.896 -3.986 1.00 95.00 213 LEU A N 1
ATOM 1771 C CA . LEU A 1 213 ? 3.800 9.409 -2.608 1.00 95.00 213 LEU A CA 1
ATOM 1772 C C . LEU A 1 213 ? 4.702 10.320 -1.752 1.00 95.00 213 LEU A C 1
ATOM 1774 O O . LEU A 1 213 ? 5.860 10.556 -2.126 1.00 95.00 213 LEU A O 1
ATOM 1778 N N . PRO A 1 214 ? 4.227 10.809 -0.592 1.00 92.81 214 PRO A N 1
ATOM 1779 C CA . PRO A 1 214 ? 5.003 11.720 0.233 1.00 92.81 214 PRO A CA 1
ATOM 1780 C C . PRO A 1 214 ? 6.266 11.055 0.788 1.00 92.81 214 PRO A C 1
ATOM 1782 O O . PRO A 1 214 ? 6.349 9.842 0.988 1.00 92.81 214 PRO A O 1
ATOM 1785 N N . SER A 1 215 ? 7.281 11.869 1.079 1.00 91.44 215 SER A N 1
ATOM 1786 C CA . SER A 1 215 ? 8.580 11.367 1.537 1.00 91.44 215 SER A CA 1
ATOM 1787 C C . SER A 1 215 ? 8.526 10.661 2.892 1.00 91.44 215 SER A C 1
ATOM 1789 O O . SER A 1 215 ? 9.371 9.802 3.138 1.00 91.44 215 SER A O 1
ATOM 1791 N N . TRP A 1 216 ? 7.546 10.994 3.735 1.00 90.31 216 TRP A N 1
ATOM 1792 C CA . TRP A 1 216 ? 7.357 10.396 5.055 1.00 90.31 216 TRP A CA 1
ATOM 1793 C C . TRP A 1 216 ? 6.713 9.003 5.013 1.00 90.31 216 TRP A C 1
ATOM 1795 O O . TRP A 1 216 ? 6.806 8.283 6.003 1.00 90.31 216 TRP A O 1
ATOM 1805 N N . ALA A 1 217 ? 6.091 8.601 3.897 1.00 92.19 217 ALA A N 1
ATOM 1806 C CA . ALA A 1 217 ? 5.489 7.277 3.774 1.00 92.19 217 ALA A CA 1
ATOM 1807 C C . ALA A 1 217 ? 6.584 6.199 3.718 1.00 92.19 217 ALA A C 1
ATOM 1809 O O . ALA A 1 217 ? 7.430 6.203 2.818 1.00 92.19 217 ALA A O 1
ATOM 1810 N N . GLY A 1 218 ? 6.573 5.296 4.702 1.00 92.88 218 GLY A N 1
ATOM 1811 C CA . GLY A 1 218 ? 7.525 4.185 4.828 1.00 92.88 218 GLY A CA 1
ATOM 1812 C C . GLY A 1 218 ? 6.941 2.803 4.521 1.00 92.88 218 GLY A C 1
ATOM 1813 O O . GLY A 1 218 ? 7.706 1.852 4.340 1.00 92.88 218 GLY A O 1
ATOM 1814 N N . GLY A 1 219 ? 5.613 2.714 4.442 1.00 95.56 219 GLY A N 1
ATOM 1815 C CA . GLY A 1 219 ? 4.837 1.521 4.131 1.00 95.56 219 GLY A CA 1
ATOM 1816 C C . GLY A 1 219 ? 3.679 1.856 3.189 1.00 95.56 219 GLY A C 1
ATOM 1817 O O . GLY A 1 219 ? 3.347 3.032 3.004 1.00 95.56 219 GLY A O 1
ATOM 1818 N N . TRP A 1 220 ? 3.157 0.845 2.500 1.00 96.69 220 TRP A N 1
ATOM 1819 C CA . TRP A 1 220 ? 2.004 0.987 1.620 1.00 96.69 220 TRP A CA 1
ATOM 1820 C C . TRP A 1 220 ? 1.266 -0.335 1.424 1.00 96.69 220 TRP A C 1
ATOM 1822 O O . TRP A 1 220 ? 1.884 -1.369 1.138 1.00 96.69 220 TRP A O 1
ATOM 1832 N N . HIS A 1 221 ? -0.061 -0.256 1.426 1.00 96.19 221 HIS A N 1
ATOM 1833 C CA . HIS A 1 221 ? -0.945 -1.309 0.964 1.00 96.19 221 HIS A CA 1
ATOM 1834 C C . HIS A 1 221 ? -2.235 -0.718 0.374 1.00 96.19 221 HIS A C 1
ATOM 1836 O O . HIS A 1 221 ? -2.797 0.235 0.900 1.00 96.19 221 HIS A O 1
ATOM 1842 N N . GLU A 1 222 ? -2.740 -1.335 -0.694 1.00 93.62 222 GLU A N 1
ATOM 1843 C CA . GLU A 1 222 ? -4.119 -1.169 -1.168 1.00 93.62 222 GLU A CA 1
ATOM 1844 C C . GLU A 1 222 ? -4.657 -2.525 -1.634 1.00 93.62 222 GLU A C 1
ATOM 1846 O O . GLU A 1 222 ? -3.883 -3.424 -1.982 1.00 93.62 222 GLU A O 1
ATOM 1851 N N . LEU A 1 223 ? -5.986 -2.653 -1.731 1.00 93.94 223 LEU A N 1
ATOM 1852 C CA . LEU A 1 223 ? -6.633 -3.884 -2.178 1.00 93.94 223 LEU A CA 1
ATOM 1853 C C . LEU A 1 223 ? -6.033 -4.411 -3.495 1.00 93.94 223 LEU A C 1
ATOM 1855 O O . LEU A 1 223 ? -6.020 -3.737 -4.529 1.00 93.94 223 LEU A O 1
ATOM 1859 N N . GLY A 1 224 ? -5.583 -5.667 -3.454 1.00 94.44 224 GLY A N 1
ATOM 1860 C CA . GLY A 1 224 ? -5.005 -6.369 -4.600 1.00 94.44 224 GLY A CA 1
ATOM 1861 C C . GLY A 1 224 ? -3.537 -6.036 -4.888 1.00 94.44 224 GLY A C 1
ATOM 1862 O O . GLY A 1 224 ? -3.007 -6.532 -5.879 1.00 94.44 224 GLY A O 1
ATOM 1863 N N . GLN A 1 225 ? -2.881 -5.228 -4.052 1.00 96.44 225 GLN A N 1
ATOM 1864 C CA . GLN A 1 225 ? -1.440 -4.967 -4.106 1.00 96.44 225 GLN A CA 1
ATOM 1865 C C . GLN A 1 225 ? -0.686 -5.751 -3.023 1.00 96.44 225 GLN A C 1
ATOM 1867 O O . GLN A 1 225 ? -1.281 -6.241 -2.061 1.00 96.44 225 GLN A O 1
ATOM 1872 N N . ALA A 1 226 ? 0.638 -5.853 -3.159 1.00 98.00 226 ALA A N 1
ATOM 1873 C CA . ALA A 1 226 ? 1.479 -6.347 -2.078 1.00 98.00 226 ALA A CA 1
ATOM 1874 C C . ALA A 1 226 ? 1.526 -5.344 -0.913 1.00 98.00 226 ALA A C 1
ATOM 1876 O O . ALA A 1 226 ? 1.362 -4.138 -1.100 1.00 98.00 226 ALA A O 1
ATOM 1877 N N . VAL A 1 227 ? 1.821 -5.844 0.284 1.00 98.31 227 VAL A N 1
ATOM 1878 C CA . VAL A 1 227 ? 2.331 -5.044 1.401 1.00 98.31 227 VAL A CA 1
ATOM 1879 C C . VAL A 1 227 ? 3.746 -4.585 1.046 1.00 98.31 227 VAL A C 1
ATOM 1881 O O . VAL A 1 227 ? 4.612 -5.417 0.798 1.00 98.31 227 VAL A O 1
ATOM 1884 N N . LYS A 1 228 ? 4.013 -3.280 0.997 1.00 98.38 228 LYS A N 1
ATOM 1885 C CA . LYS A 1 228 ? 5.309 -2.725 0.566 1.00 98.38 228 LYS A CA 1
ATOM 1886 C C . LYS A 1 228 ? 5.944 -1.912 1.683 1.00 98.38 228 LYS A C 1
ATOM 1888 O O . LYS A 1 228 ? 5.263 -1.077 2.259 1.00 98.38 228 LYS A O 1
ATOM 1893 N N . LEU A 1 229 ? 7.237 -2.101 1.960 1.00 97.31 229 LEU A N 1
ATOM 1894 C CA . LEU A 1 229 ? 7.966 -1.304 2.958 1.00 97.31 229 LEU A CA 1
ATOM 1895 C C . LEU A 1 229 ? 9.398 -0.969 2.543 1.00 97.31 229 LEU A C 1
ATOM 1897 O O . LEU A 1 229 ? 10.065 -1.722 1.828 1.00 97.31 229 LEU A O 1
ATOM 1901 N N . ILE A 1 230 ? 9.910 0.135 3.081 1.00 96.00 230 ILE A N 1
ATOM 1902 C CA . ILE A 1 230 ? 11.337 0.463 3.035 1.00 96.00 230 ILE A CA 1
ATOM 1903 C C . ILE A 1 230 ? 12.076 -0.394 4.075 1.00 96.00 230 ILE A C 1
ATOM 1905 O O . ILE A 1 230 ? 11.973 -0.167 5.279 1.00 96.00 230 ILE A O 1
ATOM 1909 N N . GLY A 1 231 ? 12.856 -1.374 3.614 1.00 88.62 231 GLY A N 1
ATOM 1910 C CA . GLY A 1 231 ? 13.585 -2.313 4.476 1.00 88.62 231 GLY A CA 1
ATOM 1911 C C . GLY A 1 231 ? 14.784 -1.700 5.208 1.00 88.62 231 GLY A C 1
ATOM 1912 O O . GLY A 1 231 ? 15.194 -2.213 6.246 1.00 88.62 231 GLY A O 1
ATOM 1913 N N . THR A 1 232 ? 15.322 -0.593 4.691 1.00 84.38 232 THR A N 1
ATOM 1914 C CA . THR A 1 232 ? 16.435 0.171 5.287 1.00 84.38 232 THR A CA 1
ATOM 1915 C C . THR A 1 232 ? 15.983 1.298 6.211 1.00 84.38 232 THR A C 1
ATOM 1917 O O . THR A 1 232 ? 16.826 2.045 6.708 1.00 84.38 232 THR A O 1
ATOM 1920 N N . ALA A 1 233 ? 14.672 1.462 6.434 1.00 71.06 233 ALA A N 1
ATOM 1921 C CA . ALA A 1 233 ? 14.172 2.492 7.335 1.00 71.06 233 ALA A CA 1
ATOM 1922 C C . ALA A 1 233 ? 14.850 2.358 8.710 1.00 71.06 233 ALA A C 1
ATOM 1924 O O . ALA A 1 233 ? 15.075 1.251 9.199 1.00 71.06 233 ALA A O 1
ATOM 1925 N N . THR A 1 234 ? 15.178 3.504 9.311 1.00 52.16 234 THR A N 1
ATOM 1926 C CA . THR A 1 234 ? 16.097 3.719 10.449 1.00 52.16 234 THR A CA 1
ATOM 1927 C C . THR A 1 234 ? 15.754 2.994 11.753 1.00 52.16 234 THR A C 1
ATOM 1929 O O . THR A 1 234 ? 16.429 3.194 12.762 1.00 52.16 234 THR A O 1
ATOM 1932 N N . ALA A 1 235 ? 14.742 2.130 11.761 1.00 59.44 235 ALA A N 1
ATOM 1933 C CA . ALA A 1 235 ? 14.508 1.190 12.837 1.00 59.44 235 ALA A CA 1
ATOM 1934 C C . ALA A 1 235 ? 15.620 0.122 12.842 1.00 59.44 235 ALA A C 1
ATOM 1936 O O . ALA A 1 235 ? 15.468 -0.990 12.321 1.00 59.44 235 ALA A O 1
ATOM 1937 N N . SER A 1 236 ? 16.750 0.454 13.474 1.00 62.47 236 SER A N 1
ATOM 1938 C CA . SER A 1 236 ? 17.693 -0.541 13.998 1.00 62.47 236 SER A CA 1
ATOM 1939 C C . SER A 1 236 ? 16.986 -1.516 14.950 1.00 62.47 236 SER A C 1
ATOM 1941 O O . SER A 1 236 ? 17.402 -2.662 15.084 1.00 62.47 236 SER A O 1
ATOM 1943 N N . ASP A 1 237 ? 15.863 -1.092 15.536 1.00 81.62 237 ASP A N 1
ATOM 1944 C CA . ASP A 1 237 ? 14.970 -1.925 16.328 1.00 81.62 237 ASP A CA 1
ATOM 1945 C C . ASP A 1 237 ? 14.107 -2.855 15.450 1.00 81.62 237 ASP A C 1
ATOM 1947 O O . ASP A 1 237 ? 13.240 -2.429 14.676 1.00 81.62 237 ASP A O 1
ATOM 1951 N N . SER A 1 238 ? 14.319 -4.162 15.598 1.00 86.81 238 SER A N 1
ATOM 1952 C CA . SER A 1 238 ? 13.522 -5.206 14.949 1.00 86.81 238 SER A CA 1
ATOM 1953 C C . SER A 1 238 ? 12.043 -5.174 15.354 1.00 86.81 238 SER A C 1
ATOM 1955 O O . SER A 1 238 ? 11.195 -5.586 14.556 1.00 86.81 238 SER A O 1
ATOM 1957 N N . LYS A 1 239 ? 11.700 -4.646 16.538 1.00 88.62 239 LYS A N 1
ATOM 1958 C CA . LYS A 1 239 ? 10.311 -4.507 17.000 1.00 88.62 239 LYS A CA 1
ATOM 1959 C C . LYS A 1 239 ? 9.553 -3.446 16.215 1.00 88.62 239 LYS A C 1
ATOM 1961 O O . LYS A 1 239 ? 8.477 -3.751 15.713 1.00 88.62 239 LYS A O 1
ATOM 1966 N N . LEU A 1 240 ? 10.124 -2.250 16.058 1.00 89.00 240 LEU A N 1
ATOM 1967 C CA . LEU A 1 240 ? 9.529 -1.165 15.260 1.00 89.00 240 LEU A CA 1
ATOM 1968 C C . LEU A 1 240 ? 9.349 -1.578 13.793 1.00 89.00 240 LEU A C 1
ATOM 1970 O O . LEU A 1 240 ? 8.355 -1.260 13.139 1.00 89.00 240 LEU A O 1
ATOM 1974 N N . PHE A 1 241 ? 10.299 -2.346 13.264 1.00 92.50 241 PHE A N 1
ATOM 1975 C CA . PHE A 1 241 ? 10.152 -2.896 11.924 1.00 92.50 241 PHE A CA 1
ATOM 1976 C C . PHE A 1 241 ? 9.028 -3.946 11.855 1.00 92.50 241 PHE A C 1
ATOM 1978 O O . PHE A 1 241 ? 8.180 -3.885 10.969 1.00 92.50 241 PHE A O 1
ATOM 1985 N N . SER A 1 242 ? 8.956 -4.860 12.828 1.00 94.69 242 SER A N 1
ATOM 1986 C CA . SER A 1 242 ? 7.870 -5.849 12.923 1.00 94.69 242 SER A CA 1
ATOM 1987 C C . SER A 1 242 ? 6.493 -5.195 13.064 1.00 94.69 242 SER A C 1
ATOM 1989 O O . SER A 1 242 ? 5.528 -5.678 12.474 1.00 94.69 242 SER A O 1
ATOM 1991 N N . SER A 1 243 ? 6.385 -4.099 13.821 1.00 94.00 243 SER A N 1
ATOM 1992 C CA . SER A 1 243 ? 5.125 -3.368 13.986 1.00 94.00 243 SER A CA 1
ATOM 1993 C C . SER A 1 243 ? 4.669 -2.745 12.669 1.00 94.00 243 SER A C 1
ATOM 1995 O O . SER A 1 243 ? 3.495 -2.856 12.336 1.00 94.00 243 SER A O 1
ATOM 1997 N N . SER A 1 244 ? 5.602 -2.214 11.872 1.00 94.88 244 SER A N 1
ATOM 1998 C CA . SER A 1 244 ? 5.312 -1.690 10.530 1.00 94.88 244 SER A CA 1
ATOM 1999 C C . SER A 1 244 ? 4.769 -2.781 9.595 1.00 94.88 244 SER A C 1
ATOM 2001 O O . SER A 1 244 ? 3.836 -2.544 8.837 1.00 94.88 244 SER A O 1
ATOM 2003 N N . ILE A 1 245 ? 5.278 -4.016 9.684 1.00 96.94 245 ILE A N 1
ATOM 2004 C CA . ILE A 1 245 ? 4.706 -5.149 8.934 1.00 96.94 245 ILE A CA 1
ATOM 2005 C C . ILE A 1 245 ? 3.276 -5.446 9.387 1.00 96.94 245 ILE A C 1
ATOM 2007 O O . ILE A 1 245 ? 2.392 -5.639 8.557 1.00 96.94 245 ILE A O 1
ATOM 2011 N N . VAL A 1 246 ? 3.027 -5.478 10.699 1.00 97.50 246 VAL A N 1
ATOM 2012 C CA . VAL A 1 246 ? 1.682 -5.720 11.244 1.00 97.50 246 VAL A CA 1
ATOM 2013 C C . VAL A 1 246 ? 0.702 -4.621 10.827 1.00 97.50 246 VAL A C 1
ATOM 2015 O O . VAL A 1 246 ? -0.448 -4.937 10.517 1.00 97.50 246 VAL A O 1
ATOM 2018 N N . HIS A 1 247 ? 1.149 -3.365 10.789 1.00 97.69 247 HIS A N 1
ATOM 2019 C CA . HIS A 1 247 ? 0.372 -2.225 10.307 1.00 97.69 247 HIS A CA 1
ATOM 2020 C C . HIS A 1 247 ? -0.140 -2.483 8.882 1.00 97.69 247 HIS A C 1
ATOM 2022 O O . HIS A 1 247 ? -1.346 -2.538 8.652 1.00 97.69 247 HIS A O 1
ATOM 2028 N N . GLU A 1 248 ? 0.760 -2.776 7.944 1.00 97.94 248 GLU A N 1
ATOM 2029 C CA . GLU A 1 248 ? 0.385 -2.995 6.542 1.00 97.94 248 GLU A CA 1
ATOM 2030 C C . GLU A 1 248 ? -0.411 -4.293 6.315 1.00 97.94 248 GLU A C 1
ATOM 2032 O O . GLU A 1 248 ? -1.340 -4.342 5.510 1.00 97.94 248 GLU A O 1
ATOM 2037 N N . VAL A 1 249 ? -0.111 -5.363 7.059 1.00 98.38 249 VAL A N 1
ATOM 2038 C CA . VAL A 1 249 ? -0.911 -6.602 7.017 1.00 98.38 249 VAL A CA 1
ATOM 2039 C C . VAL A 1 249 ? -2.339 -6.355 7.512 1.00 98.38 249 VAL A C 1
ATOM 2041 O O . VAL A 1 249 ? -3.289 -6.967 7.018 1.00 98.38 249 VAL A O 1
ATOM 2044 N N . THR A 1 250 ? -2.512 -5.438 8.463 1.00 98.56 250 THR A N 1
ATOM 2045 C CA . THR A 1 250 ? -3.837 -5.031 8.933 1.00 98.56 250 THR A CA 1
ATOM 2046 C C . THR A 1 250 ? -4.605 -4.290 7.845 1.00 98.56 250 THR A C 1
ATOM 2048 O O . THR A 1 250 ? -5.787 -4.582 7.658 1.00 98.56 250 THR A O 1
ATOM 2051 N N . HIS A 1 251 ? -3.953 -3.411 7.078 1.00 98.19 251 HIS A N 1
ATOM 2052 C CA . HIS A 1 251 ? -4.578 -2.770 5.914 1.00 98.19 251 HIS A CA 1
ATOM 2053 C C . HIS A 1 251 ? -5.107 -3.794 4.913 1.00 98.19 251 HIS A C 1
ATOM 2055 O O . HIS A 1 251 ? -6.233 -3.647 4.428 1.00 98.19 251 HIS A O 1
ATOM 2061 N N . GLN A 1 252 ? -4.368 -4.883 4.672 1.00 97.94 252 GLN A N 1
ATOM 2062 C CA . GLN A 1 252 ? -4.858 -5.968 3.818 1.00 97.94 252 GLN A CA 1
ATOM 2063 C C . GLN A 1 252 ? -6.107 -6.641 4.381 1.00 97.94 252 GLN A C 1
ATOM 2065 O O . GLN A 1 252 ? -7.090 -6.819 3.657 1.00 97.94 252 GLN A O 1
ATOM 2070 N N . MET A 1 253 ? -6.110 -6.970 5.674 1.00 98.31 253 MET A N 1
ATOM 2071 C CA . MET A 1 253 ? -7.300 -7.518 6.321 1.00 98.31 253 MET A CA 1
ATOM 2072 C C . MET A 1 253 ? -8.498 -6.575 6.175 1.00 98.31 253 MET A C 1
ATOM 2074 O O . MET A 1 253 ? -9.574 -7.014 5.768 1.00 98.31 253 MET A O 1
ATOM 2078 N N . VAL A 1 254 ? -8.340 -5.295 6.517 1.00 98.38 254 VAL A N 1
ATOM 2079 C CA . VAL A 1 254 ? -9.444 -4.327 6.476 1.00 98.38 254 VAL A CA 1
ATOM 2080 C C . VAL A 1 254 ? -9.954 -4.158 5.046 1.00 98.38 254 VAL A C 1
ATOM 2082 O O . VAL A 1 254 ? -11.168 -4.179 4.828 1.00 98.38 254 VAL A O 1
ATOM 2085 N N . SER A 1 255 ? -9.060 -4.074 4.062 1.00 97.06 255 SER A N 1
ATOM 2086 C CA . SER A 1 255 ? -9.417 -3.990 2.643 1.00 97.06 255 SER A CA 1
ATOM 2087 C C . SER A 1 255 ? -10.232 -5.206 2.189 1.00 97.06 255 SER A C 1
ATOM 2089 O O . SER A 1 255 ? -11.314 -5.058 1.623 1.00 97.06 255 SER A O 1
ATOM 2091 N N . GLU A 1 256 ? -9.787 -6.425 2.496 1.00 96.94 256 GLU A N 1
ATOM 2092 C CA . GLU A 1 256 ? -10.480 -7.656 2.089 1.00 96.94 256 GLU A CA 1
ATOM 2093 C C . GLU A 1 256 ? -11.809 -7.883 2.834 1.00 96.94 256 GLU A C 1
ATOM 2095 O O . GLU A 1 256 ? -12.792 -8.364 2.247 1.00 96.94 256 GLU A O 1
ATOM 2100 N N . LEU A 1 257 ? -11.865 -7.541 4.126 1.00 98.00 257 LEU A N 1
ATOM 2101 C CA . LEU A 1 257 ? -13.066 -7.696 4.948 1.00 98.00 257 LEU A CA 1
ATOM 2102 C C . LEU A 1 257 ? -14.113 -6.619 4.684 1.00 98.00 257 LEU A C 1
ATOM 2104 O O . LEU A 1 257 ? -15.288 -6.908 4.880 1.00 98.00 257 LEU A O 1
ATOM 2108 N N . SER A 1 258 ? -13.716 -5.423 4.243 1.00 98.00 258 SER A N 1
ATOM 2109 C CA . SER A 1 258 ? -14.634 -4.323 3.915 1.00 98.00 258 SER A CA 1
ATOM 2110 C C . SER A 1 258 ? -14.965 -4.216 2.426 1.00 98.00 258 SER A C 1
ATOM 2112 O O . SER A 1 258 ? -15.798 -3.394 2.048 1.00 98.00 258 SER A O 1
ATOM 2114 N N . GLY A 1 259 ? -14.324 -5.015 1.566 1.00 96.19 259 GLY A N 1
ATOM 2115 C CA . GLY A 1 259 ? -14.413 -4.825 0.115 1.00 96.19 259 GLY A CA 1
ATOM 2116 C C . GLY A 1 259 ? -13.821 -3.485 -0.331 1.00 96.19 259 GLY A C 1
ATOM 2117 O O . GLY A 1 259 ? -14.306 -2.898 -1.295 1.00 96.19 259 GLY A O 1
ATOM 2118 N N . ASP A 1 260 ? -12.809 -3.003 0.399 1.00 96.19 260 ASP A N 1
ATOM 2119 C CA . ASP A 1 260 ? -12.111 -1.739 0.162 1.00 96.19 260 ASP A CA 1
ATOM 2120 C C . ASP A 1 260 ? -13.061 -0.520 0.227 1.00 96.19 260 ASP A C 1
ATOM 2122 O O . ASP A 1 260 ? -13.005 0.418 -0.572 1.00 96.19 260 ASP A O 1
ATOM 2126 N N . ASN A 1 261 ? -13.988 -0.563 1.193 1.00 97.50 261 ASN A N 1
ATOM 2127 C CA . ASN A 1 261 ? -15.016 0.462 1.425 1.00 97.50 261 ASN A CA 1
ATOM 2128 C C . ASN A 1 261 ? -14.899 1.176 2.777 1.00 97.50 261 ASN A C 1
ATOM 2130 O O . ASN A 1 261 ? -15.692 2.077 3.053 1.00 97.50 261 ASN A O 1
ATOM 2134 N N . ALA A 1 262 ? -13.951 0.775 3.626 1.00 97.69 262 ALA A N 1
ATOM 2135 C CA . ALA A 1 262 ? -13.699 1.438 4.899 1.00 97.69 262 ALA A CA 1
ATOM 2136 C C . ALA A 1 262 ? -13.090 2.832 4.684 1.00 97.69 262 ALA A C 1
ATOM 2138 O O . ALA A 1 262 ? -12.198 3.001 3.855 1.00 97.69 262 ALA A O 1
ATOM 2139 N N . ALA A 1 263 ? -13.543 3.825 5.449 1.00 97.12 263 ALA A N 1
ATOM 2140 C CA . ALA A 1 263 ? -12.934 5.151 5.486 1.00 97.12 263 ALA A CA 1
ATOM 2141 C C . ALA A 1 263 ? -11.464 5.085 5.927 1.00 97.12 263 ALA A C 1
ATOM 2143 O O . ALA A 1 263 ? -11.105 4.241 6.746 1.00 97.12 263 ALA A O 1
ATOM 2144 N N . TYR A 1 264 ? -10.630 6.012 5.443 1.00 95.25 264 TYR A N 1
ATOM 2145 C CA . TYR A 1 264 ? -9.202 6.077 5.790 1.00 95.25 264 TYR A CA 1
ATOM 2146 C C . TYR A 1 264 ? -8.946 6.042 7.292 1.00 95.25 264 TYR A C 1
ATOM 2148 O O . TYR A 1 264 ? -8.162 5.223 7.754 1.00 95.25 264 TYR A O 1
ATOM 2156 N N . TRP A 1 265 ? -9.677 6.831 8.073 1.00 97.12 265 TRP A N 1
ATOM 2157 C CA . TRP A 1 265 ? -9.492 6.854 9.522 1.00 97.12 265 TRP A CA 1
ATOM 2158 C C . TRP A 1 265 ? -9.739 5.495 10.186 1.00 97.12 265 TRP A C 1
ATOM 2160 O O . TRP A 1 265 ? -9.113 5.169 11.190 1.00 97.12 265 TRP A O 1
ATOM 2170 N N . LEU A 1 266 ? -10.646 4.690 9.625 1.00 98.25 266 LEU A N 1
ATOM 2171 C CA . LEU A 1 266 ? -10.974 3.365 10.136 1.00 98.25 266 LEU A CA 1
ATOM 2172 C C . LEU A 1 266 ? -9.881 2.356 9.766 1.00 98.25 266 LEU A C 1
ATOM 2174 O O . LEU A 1 266 ? -9.520 1.524 10.597 1.00 98.25 266 LEU A O 1
ATOM 2178 N N . GLN A 1 267 ? -9.342 2.453 8.547 1.00 98.00 267 GLN A N 1
ATOM 2179 C CA . GLN A 1 267 ? -8.205 1.645 8.100 1.00 98.00 267 GLN A CA 1
ATOM 2180 C C . GLN A 1 267 ? -6.963 1.943 8.952 1.00 98.00 267 GLN A C 1
ATOM 2182 O O . GLN A 1 267 ? -6.410 1.036 9.574 1.00 98.00 267 GLN A O 1
ATOM 2187 N N . GLU A 1 268 ? -6.601 3.221 9.082 1.00 97.81 268 GLU A N 1
ATOM 2188 C CA . GLU A 1 268 ? -5.442 3.645 9.872 1.00 97.81 268 GLU A CA 1
ATOM 2189 C C . GLU A 1 268 ? -5.622 3.378 11.363 1.00 97.81 268 GLU A C 1
ATOM 2191 O O . GLU A 1 268 ? -4.694 2.936 12.034 1.00 97.81 268 GLU A O 1
ATOM 2196 N N . GLY A 1 269 ? -6.829 3.575 11.896 1.00 98.25 269 GLY A N 1
ATOM 2197 C CA . GLY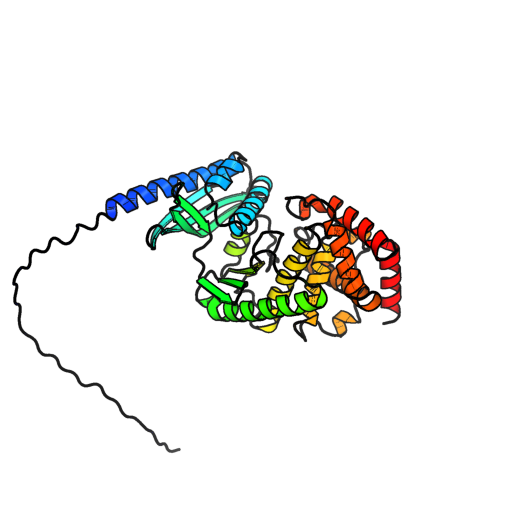 A 1 269 ? -7.122 3.271 13.292 1.00 98.25 269 GLY A CA 1
ATOM 2198 C C . GLY A 1 269 ? -6.938 1.789 13.614 1.00 98.25 269 GLY A C 1
ATOM 2199 O O . GLY A 1 269 ? -6.336 1.454 14.635 1.00 98.25 269 GLY A O 1
ATOM 2200 N N . ALA A 1 270 ? -7.385 0.900 12.721 1.00 98.50 270 ALA A N 1
ATOM 2201 C CA . ALA A 1 270 ? -7.161 -0.533 12.862 1.00 98.50 270 ALA A CA 1
ATOM 2202 C C . ALA A 1 270 ? -5.668 -0.880 12.790 1.00 98.50 270 ALA A C 1
ATOM 2204 O O . ALA A 1 270 ? -5.168 -1.608 13.652 1.00 98.50 270 ALA A O 1
ATOM 2205 N N . ALA A 1 271 ? -4.953 -0.357 11.790 1.00 97.94 271 ALA A N 1
ATOM 2206 C CA . ALA A 1 271 ? -3.532 -0.623 11.583 1.00 97.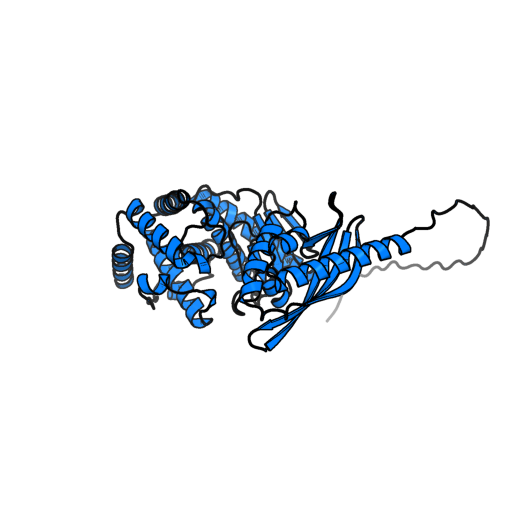94 271 ALA A CA 1
ATOM 2207 C C . ALA A 1 271 ? -2.676 -0.158 12.772 1.00 97.94 271 ALA A C 1
ATOM 2209 O O . ALA A 1 271 ? -1.876 -0.929 13.311 1.00 97.94 271 ALA A O 1
ATOM 2210 N N . GLU A 1 272 ? -2.934 1.052 13.271 1.00 96.94 272 GLU A N 1
ATOM 2211 C CA . GLU A 1 272 ? -2.313 1.601 14.474 1.00 96.94 272 GLU A CA 1
ATOM 2212 C C . GLU A 1 272 ? -2.637 0.795 15.738 1.00 96.94 272 GLU A C 1
ATOM 2214 O O . GLU A 1 272 ? -1.779 0.594 16.608 1.00 96.94 272 GLU A O 1
ATOM 2219 N N . TYR A 1 273 ? -3.876 0.314 15.856 1.00 96.88 273 TYR A N 1
ATOM 2220 C CA . TYR A 1 273 ? -4.291 -0.503 16.988 1.00 96.88 273 TYR A CA 1
ATOM 2221 C C . TYR A 1 273 ? -3.524 -1.822 17.013 1.00 96.88 273 TYR A C 1
ATOM 2223 O O . TYR A 1 273 ? -2.878 -2.147 18.014 1.00 96.88 273 TYR A O 1
ATOM 2231 N N . PHE A 1 274 ? -3.533 -2.567 15.910 1.00 96.75 274 PHE A N 1
ATOM 2232 C CA . PHE A 1 274 ? -2.909 -3.883 15.881 1.00 96.75 274 PHE A CA 1
ATOM 2233 C C . PHE A 1 274 ? -1.385 -3.820 15.918 1.00 96.75 274 PHE A C 1
ATOM 2235 O O . PHE A 1 274 ? -0.793 -4.642 16.619 1.00 96.75 274 PHE A O 1
ATOM 2242 N N . GLN A 1 275 ? -0.735 -2.835 15.288 1.00 94.06 275 GLN A N 1
ATOM 2243 C CA . GLN A 1 275 ? 0.721 -2.708 15.427 1.00 94.06 275 GLN A CA 1
ATOM 2244 C C . GLN A 1 275 ? 1.144 -2.514 16.893 1.00 94.06 275 GLN A C 1
ATOM 2246 O O . GLN A 1 275 ? 2.161 -3.063 17.314 1.00 94.06 275 GLN A O 1
ATOM 2251 N N . SER A 1 276 ? 0.326 -1.803 17.680 1.00 92.19 276 SER A N 1
ATOM 2252 C CA . SER A 1 276 ? 0.617 -1.465 19.078 1.00 92.19 276 SER A CA 1
ATOM 2253 C C . SER A 1 276 ? 0.285 -2.602 20.053 1.00 92.19 276 SER A C 1
ATOM 2255 O O . SER A 1 276 ? 0.972 -2.773 21.056 1.00 92.19 276 SER A O 1
ATOM 2257 N N . HIS A 1 277 ? -0.750 -3.399 19.764 1.00 90.56 277 HIS A N 1
ATOM 2258 C CA . HIS A 1 277 ? -1.212 -4.476 20.652 1.00 90.56 277 HIS A CA 1
ATOM 2259 C C . HIS A 1 277 ? -0.587 -5.842 20.331 1.00 90.56 277 HIS A C 1
ATOM 2261 O O . HIS A 1 277 ? -0.492 -6.700 21.210 1.00 90.56 277 HIS A O 1
ATOM 2267 N N . LEU A 1 278 ? -0.145 -6.082 19.090 1.00 89.69 278 LEU A N 1
ATOM 2268 C CA . LEU A 1 278 ? 0.536 -7.335 18.730 1.00 89.69 278 LEU A CA 1
ATOM 2269 C C . LEU A 1 278 ? 2.030 -7.283 19.046 1.00 89.69 278 LEU A C 1
ATOM 2271 O O . LEU A 1 278 ? 2.628 -8.334 19.290 1.00 89.69 278 LEU A O 1
ATOM 2275 N N . ILE A 1 279 ? 2.623 -6.090 19.049 1.00 85.31 279 ILE A N 1
ATOM 2276 C CA . ILE A 1 279 ? 4.026 -5.859 19.384 1.00 85.31 279 ILE A CA 1
ATOM 2277 C C . ILE A 1 279 ? 4.067 -4.968 20.638 1.00 85.31 279 ILE A C 1
ATOM 2279 O O . ILE A 1 279 ? 3.941 -3.752 20.528 1.00 85.31 279 ILE A O 1
ATOM 2283 N N . PRO A 1 280 ? 4.209 -5.547 21.847 1.00 77.38 280 PRO A N 1
ATOM 2284 C CA . PRO A 1 280 ? 4.232 -4.765 23.081 1.00 77.38 280 PRO A CA 1
ATOM 2285 C C . PRO A 1 280 ? 5.386 -3.753 23.112 1.00 77.38 280 PRO A C 1
ATOM 2287 O O . PRO A 1 280 ? 6.505 -4.069 22.697 1.00 77.38 280 PRO A O 1
ATOM 2290 N N . GLY A 1 281 ? 5.124 -2.564 23.661 1.00 74.25 281 GLY A N 1
ATOM 2291 C CA . GLY A 1 281 ? 6.124 -1.507 23.861 1.00 74.25 281 GLY A CA 1
ATOM 2292 C C . GLY A 1 281 ? 6.295 -0.524 22.696 1.00 74.25 281 GLY A C 1
ATOM 2293 O O . GLY A 1 281 ? 7.189 0.311 22.763 1.00 74.25 281 GLY A O 1
ATOM 2294 N N . ILE A 1 282 ? 5.460 -0.605 21.651 1.00 81.75 282 ILE A N 1
ATOM 2295 C CA . ILE A 1 282 ? 5.477 0.345 20.520 1.00 81.75 282 ILE A CA 1
ATOM 2296 C C . ILE A 1 282 ? 4.885 1.704 20.905 1.00 81.75 282 ILE A C 1
ATOM 2298 O O . ILE A 1 282 ? 5.420 2.737 20.518 1.00 81.75 282 ILE A O 1
ATOM 2302 N N . ARG A 1 283 ? 3.797 1.704 21.682 1.00 77.75 283 ARG A N 1
ATOM 2303 C CA . ARG A 1 283 ? 3.211 2.910 22.278 1.00 77.75 283 ARG A CA 1
ATOM 2304 C C . ARG A 1 283 ? 3.382 2.869 23.787 1.00 77.75 283 ARG A C 1
ATOM 2306 O O . ARG A 1 283 ? 3.216 1.819 24.408 1.00 77.75 283 ARG A O 1
ATOM 2313 N N . SER A 1 284 ? 3.700 4.017 24.368 1.00 70.69 284 SER A N 1
ATOM 2314 C CA . SER A 1 284 ? 3.773 4.192 25.816 1.00 70.69 284 SER A CA 1
ATOM 2315 C C . SER A 1 284 ? 2.382 4.406 26.416 1.00 70.69 284 SER A C 1
ATOM 2317 O O . SER A 1 284 ? 1.515 5.024 25.799 1.00 70.69 284 SER A O 1
ATOM 2319 N N . GLU A 1 285 ? 2.176 3.983 27.665 1.00 69.69 285 GLU A N 1
ATOM 2320 C CA . GLU A 1 285 ? 0.935 4.270 28.406 1.00 69.69 285 GLU A CA 1
ATOM 2321 C C . GLU A 1 285 ? 0.639 5.778 28.463 1.00 69.69 285 GLU A C 1
ATOM 2323 O O . GLU A 1 285 ? -0.508 6.203 28.346 1.00 69.69 285 GLU A O 1
ATOM 2328 N N . LYS A 1 286 ? 1.674 6.625 28.547 1.00 65.31 286 LYS A N 1
ATOM 2329 C CA . LYS A 1 286 ? 1.507 8.086 28.559 1.00 65.31 286 LYS A CA 1
ATOM 2330 C C . LYS A 1 286 ? 0.852 8.616 27.283 1.00 65.31 286 LYS A C 1
ATOM 2332 O O . LYS A 1 286 ? -0.045 9.447 27.387 1.00 65.31 286 LYS A O 1
ATOM 2337 N N . GLU A 1 287 ? 1.266 8.133 26.111 1.00 73.31 287 GLU A N 1
ATOM 2338 C CA . GLU A 1 287 ? 0.658 8.502 24.820 1.00 73.31 287 GLU A CA 1
ATOM 2339 C C . GLU A 1 287 ? -0.792 8.030 24.711 1.00 73.31 287 GLU A C 1
ATOM 2341 O O . GLU A 1 287 ? -1.602 8.642 24.014 1.00 73.31 287 GLU A O 1
ATOM 2346 N N . VAL A 1 288 ? -1.120 6.942 25.407 1.00 73.69 288 VAL A N 1
ATOM 2347 C CA . VAL A 1 288 ? -2.468 6.387 25.446 1.00 73.69 288 VAL A CA 1
ATOM 2348 C C . VAL A 1 288 ? -3.382 7.220 26.353 1.00 73.69 288 VAL A C 1
ATOM 2350 O O . VAL A 1 288 ? -4.490 7.547 25.928 1.00 73.69 288 VAL A O 1
ATOM 2353 N N . HIS A 1 289 ? -2.915 7.600 27.548 1.00 72.81 289 HIS A N 1
ATOM 2354 C CA . HIS A 1 289 ? -3.721 8.272 28.578 1.00 72.81 289 HIS A CA 1
ATOM 2355 C C . HIS A 1 289 ? -3.769 9.806 28.469 1.00 72.81 289 HIS A C 1
ATOM 2357 O O . HIS A 1 289 ? -4.777 10.399 28.824 1.00 72.81 289 HIS A O 1
ATOM 2363 N N . HIS A 1 290 ? -2.736 10.475 27.942 1.00 77.06 290 HIS A N 1
ATOM 2364 C CA . HIS A 1 290 ? -2.696 11.950 27.850 1.00 77.06 290 HIS A CA 1
ATOM 2365 C C . HIS A 1 290 ? -3.070 12.483 26.460 1.00 77.06 290 HIS A C 1
ATOM 2367 O O . HIS A 1 290 ? -2.703 13.601 26.083 1.00 77.06 290 HIS A O 1
ATOM 2373 N N . PHE A 1 291 ? -3.772 11.676 25.668 1.00 86.75 291 PHE A N 1
ATOM 2374 C CA . PHE A 1 291 ? -4.163 12.052 24.320 1.00 86.75 291 PHE A CA 1
ATOM 2375 C C . PHE A 1 291 ? -5.219 13.163 24.327 1.00 86.75 291 PHE A C 1
ATOM 2377 O O . PHE A 1 291 ? -6.204 13.105 25.060 1.00 86.75 291 PHE A O 1
ATOM 2384 N N . LYS A 1 292 ? -5.044 14.152 23.445 1.00 88.50 292 LYS A N 1
ATOM 2385 C CA . LYS A 1 292 ? -6.056 15.173 23.164 1.00 88.50 292 LYS A CA 1
ATOM 2386 C C . LYS A 1 292 ? -6.408 15.142 21.676 1.00 88.50 292 LYS A C 1
ATOM 2388 O O . LYS A 1 292 ? -5.492 15.264 20.859 1.00 88.50 292 LYS A O 1
ATOM 2393 N N . PRO A 1 293 ? -7.695 14.999 21.316 1.00 90.44 293 PRO A N 1
ATOM 2394 C CA . PRO A 1 293 ? -8.117 15.027 19.923 1.00 90.44 293 PRO A CA 1
ATOM 2395 C C . PRO A 1 293 ? -7.809 16.391 19.314 1.00 90.44 293 PRO A C 1
ATOM 2397 O O . PRO A 1 293 ? -8.038 17.429 19.937 1.00 90.44 293 PRO A O 1
ATOM 2400 N N . TYR A 1 294 ? -7.281 16.378 18.093 1.00 91.06 294 TYR A N 1
ATOM 2401 C CA . TYR A 1 294 ? -6.903 17.595 17.379 1.00 91.06 294 TYR A CA 1
ATOM 2402 C C . TYR A 1 294 ? -8.038 18.087 16.475 1.00 91.06 294 TYR A C 1
ATOM 2404 O O . TYR A 1 294 ? -8.204 19.288 16.267 1.00 91.06 294 TYR A O 1
ATOM 2412 N N . TRP A 1 295 ? -8.853 17.160 15.969 1.00 96.25 295 TRP A N 1
ATOM 2413 C CA . TRP A 1 295 ? -9.957 17.450 15.058 1.00 96.25 295 TRP A CA 1
ATOM 2414 C C . TRP A 1 295 ? -11.250 16.802 15.526 1.00 96.25 295 TRP A C 1
ATOM 2416 O O . TRP A 1 295 ? -11.229 15.794 16.228 1.00 96.25 295 TRP A O 1
ATOM 2426 N N . ARG A 1 296 ? -12.383 17.325 15.056 1.00 96.69 296 ARG A N 1
ATOM 2427 C CA . ARG A 1 296 ? -13.617 16.538 15.039 1.00 96.69 296 ARG A CA 1
ATOM 2428 C C . ARG A 1 296 ? -13.545 15.454 13.967 1.00 96.69 296 ARG A C 1
ATOM 2430 O O . ARG A 1 296 ? -12.925 15.667 12.923 1.00 96.69 296 ARG A O 1
ATOM 2437 N N . MET A 1 297 ? -14.254 14.345 14.142 1.00 96.94 297 MET A N 1
ATOM 2438 C CA . MET A 1 297 ? -14.310 13.256 13.160 1.00 96.94 297 MET A CA 1
ATOM 2439 C C . MET A 1 297 ? -14.818 13.740 11.794 1.00 96.94 297 MET A C 1
ATOM 2441 O O . MET A 1 297 ? -14.256 13.390 10.759 1.00 96.94 297 MET A O 1
ATOM 2445 N N . SER A 1 298 ? -15.792 14.653 11.784 1.00 94.25 298 SER A N 1
ATOM 2446 C CA . SER A 1 298 ? -16.296 15.293 10.555 1.00 94.25 298 SER A CA 1
ATOM 2447 C C . SER A 1 298 ? -15.257 16.138 9.799 1.00 94.25 298 SER A C 1
ATOM 2449 O O . SER A 1 298 ? -15.406 16.366 8.594 1.00 94.25 298 SER A O 1
ATOM 2451 N N . GLN A 1 299 ? -14.222 16.631 10.486 1.00 95.50 299 GLN A N 1
ATOM 2452 C CA . GLN A 1 299 ? -13.080 17.309 9.870 1.00 95.50 299 GLN A CA 1
ATOM 2453 C C . GLN A 1 299 ? -12.043 16.282 9.415 1.00 95.50 299 GLN A C 1
ATOM 2455 O O . GLN A 1 299 ? -11.587 16.351 8.277 1.00 95.50 299 GLN A O 1
ATOM 2460 N N . LEU A 1 300 ? -11.740 15.306 10.275 1.00 95.31 300 LEU A N 1
ATOM 2461 C CA . LEU A 1 300 ? -10.765 14.248 10.024 1.00 95.31 300 LEU A CA 1
ATOM 2462 C C . LEU A 1 300 ? -11.092 13.462 8.743 1.00 95.31 300 LEU A C 1
ATOM 2464 O O . LEU A 1 300 ? -10.212 13.228 7.919 1.00 95.31 300 LEU A O 1
ATOM 2468 N N . GLU A 1 301 ? -12.367 13.141 8.513 1.00 95.12 301 GLU A N 1
ATOM 2469 C CA . GLU A 1 301 ? -12.839 12.458 7.300 1.00 95.12 301 GLU A CA 1
ATOM 2470 C C . GLU A 1 301 ? -12.552 13.225 5.997 1.00 95.12 301 GLU A C 1
ATOM 2472 O O . GLU A 1 301 ? -12.518 12.625 4.924 1.00 95.12 301 GLU A O 1
ATOM 2477 N N . LYS A 1 302 ? -12.346 14.545 6.052 1.00 93.25 302 LYS A N 1
ATOM 2478 C CA . LYS A 1 302 ? -12.098 15.368 4.857 1.00 93.25 302 LYS A CA 1
ATOM 2479 C C . LYS A 1 302 ? -10.629 15.400 4.446 1.00 93.25 302 LYS A C 1
ATOM 2481 O O . LYS A 1 302 ? -10.329 15.888 3.356 1.00 93.25 302 LYS A O 1
ATOM 2486 N N . PHE A 1 303 ? -9.716 14.927 5.291 1.00 93.94 303 PHE A N 1
ATOM 2487 C CA . PHE A 1 303 ? -8.297 14.975 4.972 1.00 93.94 303 PHE A CA 1
ATOM 2488 C C . PHE A 1 303 ? -7.915 13.917 3.943 1.00 93.94 303 PHE A C 1
ATOM 2490 O O . PHE A 1 303 ? -8.254 12.742 4.061 1.00 93.94 303 PHE A O 1
ATOM 2497 N N . ASN A 1 304 ? -7.132 14.348 2.957 1.00 92.62 304 ASN A N 1
ATOM 2498 C CA . ASN A 1 304 ? -6.290 13.439 2.201 1.00 92.62 304 ASN A CA 1
ATOM 2499 C C . ASN A 1 304 ? -4.974 13.292 2.973 1.00 92.62 304 ASN A C 1
ATOM 2501 O O . ASN A 1 304 ? -4.138 14.196 2.930 1.00 92.62 304 ASN A O 1
ATOM 2505 N N . LEU A 1 305 ? -4.825 12.168 3.679 1.00 91.56 305 LEU A N 1
ATOM 2506 C CA . LEU A 1 305 ? -3.675 11.859 4.530 1.00 91.56 305 LEU A CA 1
ATOM 2507 C C . LEU A 1 305 ? -2.338 12.061 3.806 1.00 91.56 305 LEU A C 1
ATOM 2509 O O . LEU A 1 305 ? -1.418 12.651 4.357 1.00 91.56 305 LEU A O 1
ATOM 2513 N N . GLU A 1 306 ? -2.257 11.676 2.535 1.00 90.31 306 GLU A N 1
ATOM 2514 C CA . GLU A 1 306 ? -1.033 11.755 1.728 1.00 90.31 306 GLU A CA 1
ATOM 2515 C C . GLU A 1 306 ? -0.584 13.191 1.435 1.00 90.31 306 GLU A C 1
ATOM 2517 O O . GLU A 1 306 ? 0.566 13.427 1.068 1.00 90.31 306 GLU A O 1
ATOM 2522 N N . ARG A 1 307 ? -1.491 14.161 1.591 1.00 92.19 307 ARG A N 1
ATOM 2523 C CA . ARG A 1 307 ? -1.209 15.592 1.424 1.00 92.19 307 ARG A CA 1
ATOM 2524 C C . ARG A 1 307 ? -0.880 16.288 2.740 1.00 92.19 307 ARG A C 1
ATOM 2526 O O . ARG A 1 307 ? -0.542 17.470 2.714 1.00 92.19 307 ARG A O 1
ATOM 2533 N N . LEU A 1 308 ? -0.991 15.593 3.871 1.00 92.88 308 LEU A N 1
ATOM 2534 C CA . LEU A 1 308 ? -0.670 16.170 5.167 1.00 92.88 308 LEU A CA 1
ATOM 2535 C C . LEU A 1 308 ? 0.855 16.266 5.359 1.00 92.88 308 LEU A C 1
ATOM 2537 O O . LEU A 1 308 ? 1.605 15.356 4.976 1.00 92.88 308 LEU A O 1
ATOM 2541 N N . PRO A 1 309 ? 1.342 17.345 5.996 1.00 93.50 309 PRO A N 1
ATOM 2542 C CA . PRO A 1 309 ? 2.693 17.390 6.537 1.00 93.50 309 PRO A CA 1
ATOM 2543 C C . PRO A 1 309 ? 2.927 16.258 7.547 1.00 93.50 309 PRO A C 1
ATOM 2545 O O . PRO A 1 309 ? 2.014 15.858 8.263 1.00 93.50 309 PRO A O 1
ATOM 2548 N N . SER A 1 310 ? 4.176 15.804 7.683 1.00 91.88 310 SER A N 1
ATOM 2549 C CA . SER A 1 310 ? 4.547 14.669 8.554 1.00 91.88 310 SER A CA 1
ATOM 2550 C C . SER A 1 310 ? 4.006 14.780 9.994 1.00 91.88 310 SER A C 1
ATOM 2552 O O . SER A 1 310 ? 3.454 13.820 10.526 1.00 91.88 310 SER A O 1
ATOM 2554 N N . LYS A 1 311 ? 4.073 15.970 10.614 1.00 91.69 311 LYS A N 1
ATOM 2555 C CA . LYS A 1 311 ? 3.550 16.194 11.976 1.00 91.69 311 LYS A CA 1
ATOM 2556 C C . LYS A 1 311 ? 2.026 16.037 12.063 1.00 91.69 311 LYS A C 1
ATOM 2558 O O . LYS A 1 311 ? 1.524 15.493 13.042 1.00 91.69 311 LYS A O 1
ATOM 2563 N N . GLU A 1 312 ? 1.298 16.517 11.060 1.00 93.56 312 GLU A N 1
ATOM 2564 C CA . GLU A 1 312 ? -0.163 16.395 11.003 1.00 93.56 312 GLU A CA 1
ATOM 2565 C C . GLU A 1 312 ? -0.584 14.964 10.673 1.00 93.56 312 GLU A C 1
ATOM 2567 O O . GLU A 1 312 ? -1.524 14.464 11.282 1.00 93.56 312 GLU A O 1
ATOM 2572 N N . ALA A 1 313 ? 0.154 14.270 9.800 1.00 94.00 313 ALA A N 1
ATOM 2573 C CA . ALA A 1 313 ? -0.040 12.845 9.555 1.00 94.00 313 ALA A CA 1
ATOM 2574 C C . ALA A 1 313 ? 0.129 12.036 10.856 1.00 94.00 313 ALA A C 1
ATOM 2576 O O . ALA A 1 313 ? -0.741 11.246 11.204 1.00 94.00 313 ALA A O 1
ATOM 2577 N N . ALA A 1 314 ? 1.174 12.299 11.651 1.00 92.44 314 ALA A N 1
ATOM 2578 C CA . ALA A 1 314 ? 1.360 11.648 12.953 1.00 92.44 314 ALA A CA 1
ATOM 2579 C C . ALA A 1 314 ? 0.187 11.899 13.925 1.00 92.44 3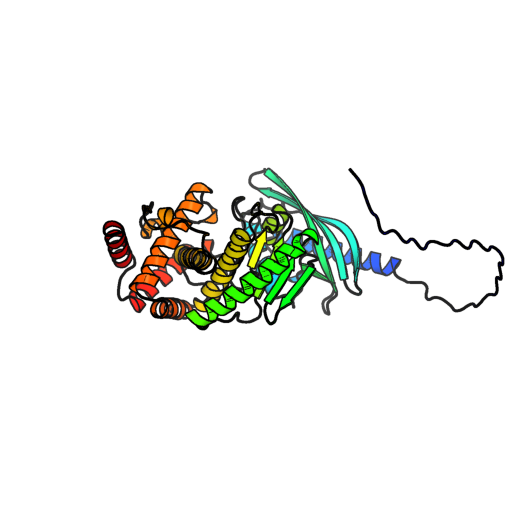14 ALA A C 1
ATOM 2581 O O . ALA A 1 314 ? -0.273 10.976 14.601 1.00 92.44 314 ALA A O 1
ATOM 2582 N N . ALA A 1 315 ? -0.335 13.131 13.974 1.00 93.75 315 ALA A N 1
ATOM 2583 C CA . ALA A 1 315 ? -1.522 13.452 14.767 1.00 93.75 315 ALA A CA 1
ATOM 2584 C C . ALA A 1 315 ? -2.784 12.746 14.235 1.00 93.75 315 ALA A C 1
ATOM 2586 O O . ALA A 1 315 ? -3.603 12.279 15.029 1.00 93.75 315 ALA A O 1
ATOM 2587 N N . TYR A 1 316 ? -2.920 12.617 12.911 1.00 96.06 316 TYR A N 1
ATOM 2588 C CA . TYR A 1 316 ? -4.005 11.881 12.262 1.00 96.06 316 TYR A CA 1
ATOM 2589 C C . TYR A 1 316 ? -3.994 10.412 12.692 1.00 96.06 316 TYR A C 1
ATOM 2591 O O . TYR A 1 316 ? -5.000 9.924 13.208 1.00 96.06 316 TYR A O 1
ATOM 2599 N N . TYR A 1 317 ? -2.845 9.737 12.580 1.00 95.50 317 TYR A N 1
ATOM 2600 C CA . TYR A 1 317 ? -2.665 8.353 13.030 1.00 95.50 317 TYR A CA 1
ATOM 2601 C C . TYR A 1 317 ? -3.005 8.182 14.514 1.00 95.50 317 TYR A C 1
ATOM 2603 O O . TYR A 1 317 ? -3.764 7.286 14.883 1.00 95.50 317 TYR A O 1
ATOM 2611 N N . ALA A 1 318 ? -2.497 9.068 15.379 1.00 94.69 318 ALA A N 1
ATOM 2612 C CA . ALA A 1 318 ? -2.771 9.014 16.813 1.00 94.69 318 ALA A CA 1
ATOM 2613 C C . ALA A 1 318 ? -4.267 9.161 17.135 1.00 94.69 318 ALA A C 1
ATOM 2615 O O . ALA A 1 318 ? -4.780 8.448 17.995 1.00 94.69 318 ALA A O 1
ATOM 2616 N N . GLN A 1 319 ? -4.982 10.040 16.430 1.00 96.50 319 GLN A N 1
ATOM 2617 C CA . GLN A 1 319 ? -6.420 10.195 16.617 1.00 96.50 319 GLN A CA 1
ATOM 2618 C C . GLN A 1 319 ? -7.210 8.980 16.116 1.00 96.50 319 GLN A C 1
ATOM 2620 O O . GLN A 1 319 ? -8.099 8.499 16.820 1.00 96.50 319 GLN A O 1
ATOM 2625 N N . CYS A 1 320 ? -6.856 8.450 14.943 1.00 97.62 320 CYS A N 1
ATOM 2626 C CA . CYS A 1 320 ? -7.479 7.248 14.391 1.00 97.62 320 CYS A CA 1
ATOM 2627 C C . CYS A 1 320 ? -7.303 6.046 15.326 1.00 97.62 320 CYS A C 1
ATOM 2629 O O . CYS A 1 320 ? -8.271 5.339 15.604 1.00 97.62 320 CYS A O 1
ATOM 2631 N N . TYR A 1 321 ? -6.094 5.862 15.870 1.00 96.75 321 TYR A N 1
ATOM 2632 C CA . TYR A 1 321 ? -5.793 4.854 16.888 1.00 96.75 321 TYR A CA 1
ATOM 2633 C C . TYR A 1 321 ? -6.732 4.964 18.090 1.00 96.75 321 TYR A C 1
ATOM 2635 O O . TYR A 1 321 ? -7.352 3.980 18.485 1.00 96.75 321 TYR A O 1
ATOM 2643 N N . GLN A 1 322 ? -6.841 6.160 18.672 1.00 95.81 322 GLN A N 1
ATOM 2644 C CA . GLN A 1 322 ? -7.607 6.370 19.899 1.00 95.81 322 GLN A CA 1
ATOM 2645 C C . GLN A 1 322 ? -9.099 6.135 19.696 1.00 95.81 322 GLN A C 1
ATOM 2647 O O . GLN A 1 322 ? -9.736 5.496 20.532 1.00 95.81 322 GLN A O 1
ATOM 2652 N N . PHE A 1 323 ? -9.647 6.601 18.574 1.00 97.50 323 PHE A N 1
ATOM 2653 C CA . PHE A 1 323 ? -11.056 6.386 18.275 1.00 97.50 323 PHE A CA 1
ATOM 2654 C C . PHE A 1 323 ? -11.353 4.915 17.951 1.00 97.50 323 PHE A C 1
ATOM 2656 O O . PHE A 1 323 ? -12.319 4.354 18.462 1.00 97.50 323 PHE A O 1
ATOM 2663 N N . TYR A 1 324 ? -10.494 4.244 17.176 1.00 98.06 324 TYR A N 1
ATOM 2664 C CA . TYR A 1 324 ? -10.639 2.810 16.913 1.00 98.06 324 TYR A CA 1
ATOM 2665 C C . TYR A 1 324 ? -10.525 1.977 18.192 1.00 98.06 324 TYR A C 1
ATOM 2667 O O . TYR A 1 324 ? -11.326 1.071 18.413 1.00 98.06 324 TYR A O 1
ATOM 2675 N N . ARG A 1 325 ? -9.558 2.303 19.056 1.00 96.12 325 ARG A N 1
ATOM 2676 C CA . ARG A 1 325 ? -9.384 1.669 20.365 1.00 96.12 325 ARG A CA 1
ATOM 2677 C C . ARG A 1 325 ? -10.648 1.787 21.206 1.00 96.12 325 ARG A C 1
ATOM 2679 O O . ARG A 1 325 ? -11.115 0.764 21.686 1.00 96.12 325 ARG A O 1
ATOM 2686 N N . PHE A 1 326 ? -11.232 2.982 21.300 1.00 96.44 326 PHE A N 1
ATOM 2687 C CA . PHE A 1 326 ? -12.518 3.193 21.968 1.00 96.44 326 PHE A CA 1
ATOM 2688 C C . PHE A 1 326 ? -13.610 2.269 21.410 1.00 96.44 326 PHE A C 1
ATOM 2690 O O . PHE A 1 326 ? -14.278 1.585 22.177 1.00 96.44 326 PHE A O 1
ATOM 2697 N N . LEU A 1 327 ? -13.746 2.167 20.081 1.00 97.88 327 LEU A N 1
ATOM 2698 C CA . LEU A 1 327 ? -14.733 1.270 19.467 1.00 97.88 327 LEU A CA 1
ATOM 2699 C C . LEU A 1 327 ? -14.477 -0.206 19.805 1.00 97.88 327 LEU A C 1
ATOM 2701 O O . LEU A 1 327 ? -15.425 -0.967 19.960 1.00 97.88 327 LEU A O 1
ATOM 2705 N N . ILE A 1 328 ? -13.221 -0.639 19.906 1.00 97.56 328 ILE A N 1
ATOM 2706 C CA . ILE A 1 328 ? -12.895 -2.019 20.286 1.00 97.56 328 ILE A CA 1
ATOM 2707 C C . ILE A 1 328 ? -13.121 -2.269 21.77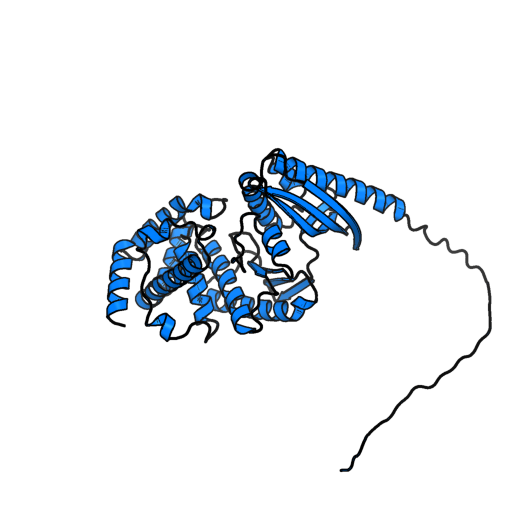9 1.00 97.56 328 ILE A C 1
ATOM 2709 O O . ILE A 1 328 ? -13.674 -3.311 22.123 1.00 97.56 328 ILE A O 1
ATOM 2713 N N . GLU A 1 329 ? -12.704 -1.352 22.648 1.00 95.19 329 GLU A N 1
ATOM 2714 C CA . GLU A 1 329 ? -12.820 -1.486 24.105 1.00 95.19 329 GLU A CA 1
ATOM 2715 C C . GLU A 1 329 ? -14.288 -1.461 24.559 1.00 95.19 329 GLU A C 1
ATOM 2717 O O . GLU A 1 329 ? -14.686 -2.287 25.376 1.00 95.19 329 GLU A O 1
ATOM 2722 N N . GLU A 1 330 ? -15.110 -0.582 23.982 1.00 95.38 330 GLU A N 1
ATOM 2723 C CA . GLU A 1 330 ? -16.525 -0.442 24.352 1.00 95.38 330 GLU A CA 1
ATOM 2724 C C . GLU A 1 330 ? -17.424 -1.508 23.717 1.00 95.38 330 GLU A C 1
ATOM 2726 O O . GLU A 1 330 ? -18.384 -1.973 24.327 1.00 95.38 330 GLU A O 1
ATOM 2731 N N . GLU A 1 331 ? -17.158 -1.873 22.460 1.00 95.44 331 GLU A N 1
ATOM 2732 C CA . GLU A 1 331 ? -18.133 -2.590 21.627 1.00 95.44 331 GLU A CA 1
ATOM 2733 C C . GLU A 1 331 ? -17.612 -3.954 21.134 1.00 95.44 331 GLU A C 1
ATOM 2735 O O . GLU A 1 331 ? -18.379 -4.788 20.638 1.00 95.44 331 GLU A O 1
ATOM 2740 N N . GLY A 1 332 ? -16.310 -4.210 21.291 1.00 96.44 332 GLY A N 1
ATOM 2741 C CA . GLY A 1 332 ? -15.661 -5.485 21.009 1.00 96.44 332 GLY A CA 1
ATOM 2742 C C . GLY A 1 332 ? -15.394 -5.779 19.527 1.00 96.44 332 GLY A C 1
ATOM 2743 O O . GLY A 1 332 ? -15.988 -5.224 18.597 1.00 96.44 332 GLY A O 1
ATOM 2744 N N . PHE A 1 333 ? -14.517 -6.761 19.287 1.00 97.31 333 PHE A N 1
ATOM 2745 C CA . PHE A 1 333 ? -14.149 -7.206 17.935 1.00 97.31 333 PHE A CA 1
ATOM 2746 C C . PHE A 1 333 ? -15.334 -7.743 17.120 1.00 97.31 333 PHE A C 1
ATOM 2748 O O . PHE A 1 333 ? -15.343 -7.620 15.896 1.00 97.31 333 PHE A O 1
ATOM 2755 N N . ALA A 1 334 ? -16.354 -8.315 17.771 1.00 97.56 334 ALA A N 1
ATOM 2756 C CA . ALA A 1 334 ? -17.521 -8.869 17.087 1.00 97.56 334 ALA A CA 1
ATOM 2757 C C . ALA A 1 334 ? -18.328 -7.789 16.342 1.00 97.56 334 ALA A C 1
ATOM 2759 O O . ALA A 1 334 ? -18.701 -7.995 15.182 1.00 97.56 334 ALA A O 1
ATOM 2760 N N . LYS A 1 335 ? -18.550 -6.618 16.961 1.00 97.69 335 LYS A N 1
ATOM 2761 C CA . LYS A 1 335 ? -19.211 -5.483 16.297 1.00 97.69 335 LYS A CA 1
ATOM 2762 C C . LYS A 1 335 ? -18.341 -4.906 15.183 1.00 97.69 335 LYS A C 1
ATOM 2764 O O . LYS A 1 335 ? -18.852 -4.696 14.086 1.00 97.69 335 LYS A O 1
ATOM 2769 N N . MET A 1 336 ? -17.030 -4.772 15.395 1.00 98.56 336 MET A N 1
ATOM 2770 C CA . MET A 1 336 ? -16.113 -4.313 14.342 1.00 98.56 336 MET A CA 1
ATOM 2771 C C . MET A 1 336 ? -16.095 -5.257 13.125 1.00 98.56 336 MET A C 1
ATOM 2773 O O . MET A 1 336 ? -16.193 -4.823 11.979 1.00 98.56 336 MET A O 1
ATOM 2777 N N . LYS A 1 337 ? -16.076 -6.577 13.350 1.00 98.38 337 LYS A N 1
ATOM 2778 C CA . LYS A 1 337 ? -16.203 -7.576 12.276 1.00 98.38 337 LYS A CA 1
ATOM 2779 C C . LYS A 1 337 ? -17.513 -7.412 11.498 1.00 98.38 337 LYS A C 1
ATOM 2781 O O . LYS A 1 337 ? -17.528 -7.529 10.268 1.00 98.38 337 LYS A O 1
ATOM 2786 N N . ARG A 1 338 ? -18.619 -7.139 12.197 1.00 98.44 338 ARG A N 1
ATOM 2787 C CA . ARG A 1 338 ? -19.920 -6.872 11.570 1.00 98.44 338 ARG A CA 1
ATOM 2788 C C . ARG A 1 338 ? -19.896 -5.578 10.755 1.00 98.44 338 ARG A C 1
ATOM 2790 O O . ARG A 1 338 ? -20.443 -5.580 9.656 1.00 98.44 338 ARG A O 1
ATOM 2797 N N . LEU A 1 339 ? -19.232 -4.525 11.239 1.00 98.75 339 LEU A N 1
ATOM 2798 C CA . LEU A 1 339 ? -19.028 -3.273 10.502 1.00 98.75 339 LEU A CA 1
ATOM 2799 C C . LEU A 1 339 ? -18.334 -3.524 9.160 1.00 98.75 339 LEU A C 1
ATOM 2801 O O . LEU A 1 339 ? -18.874 -3.152 8.119 1.00 98.75 339 LEU A O 1
ATOM 2805 N N . PHE A 1 340 ? -17.199 -4.232 9.162 1.00 98.69 340 PHE A N 1
ATOM 2806 C CA . PHE A 1 340 ? -16.506 -4.592 7.921 1.00 98.69 340 PHE A CA 1
ATOM 2807 C C . PHE A 1 340 ? -17.395 -5.426 6.989 1.00 98.69 340 PHE A C 1
ATOM 2809 O O . PHE A 1 340 ? -17.483 -5.142 5.798 1.00 98.69 340 PHE A O 1
ATOM 2816 N N . SER A 1 341 ? -18.146 -6.385 7.536 1.00 98.31 341 SER A N 1
ATOM 2817 C CA . SER A 1 341 ? -19.064 -7.213 6.742 1.00 98.31 341 SER A CA 1
ATOM 2818 C C . SER A 1 341 ? -20.179 -6.395 6.079 1.00 98.31 341 SER A C 1
ATOM 2820 O O . SER A 1 341 ? -20.534 -6.674 4.938 1.00 98.31 341 SER A O 1
ATOM 2822 N N . VAL A 1 342 ? -20.720 -5.375 6.759 1.00 98.56 342 VAL A N 1
ATOM 2823 C CA . VAL A 1 342 ? -21.708 -4.448 6.178 1.00 98.56 342 VAL A CA 1
ATOM 2824 C C . VAL A 1 342 ? -21.079 -3.615 5.064 1.00 98.56 342 VAL A C 1
ATOM 2826 O O . VAL A 1 342 ? -21.677 -3.491 3.998 1.00 98.56 342 VAL A O 1
ATOM 2829 N N . LEU A 1 343 ? -19.863 -3.103 5.270 1.00 98.56 343 LEU A N 1
ATOM 2830 C CA . LEU A 1 343 ? -19.125 -2.356 4.248 1.00 98.56 343 LEU A CA 1
ATOM 2831 C C . LEU A 1 343 ? -18.877 -3.188 2.981 1.00 98.56 343 LEU A C 1
ATOM 2833 O O . LEU A 1 343 ? -19.023 -2.675 1.872 1.00 98.56 343 LEU A O 1
ATOM 2837 N N . LYS A 1 344 ? -18.586 -4.484 3.138 1.00 97.88 344 LYS A N 1
ATOM 2838 C CA . LYS A 1 344 ? -18.352 -5.423 2.028 1.00 97.88 344 LYS A CA 1
ATOM 2839 C C . LYS A 1 344 ? -19.568 -5.648 1.131 1.00 97.88 344 LYS A C 1
ATOM 2841 O O . LYS A 1 344 ? -19.402 -6.107 0.005 1.00 97.88 344 LYS A O 1
ATOM 2846 N N . LEU A 1 345 ? -20.778 -5.330 1.598 1.00 97.81 345 LEU A N 1
ATOM 2847 C CA . LEU A 1 345 ? -21.994 -5.438 0.784 1.00 97.81 345 LEU A CA 1
ATOM 2848 C C . LEU A 1 345 ? -22.042 -4.396 -0.338 1.00 97.81 345 LEU A C 1
ATOM 2850 O O . LEU A 1 345 ? -22.786 -4.569 -1.303 1.00 97.81 345 LEU A O 1
ATOM 2854 N N . HIS A 1 346 ? -21.268 -3.316 -0.231 1.00 97.38 346 HIS A N 1
ATOM 2855 C CA . HIS A 1 346 ? -21.152 -2.351 -1.311 1.00 97.38 346 HIS A CA 1
ATOM 2856 C C . HIS A 1 346 ? -20.180 -2.842 -2.393 1.00 97.38 346 HIS A C 1
ATOM 2858 O O . HIS A 1 346 ? -19.149 -3.439 -2.075 1.00 97.38 346 HIS A O 1
ATOM 2864 N N . PRO A 1 347 ? -20.439 -2.537 -3.679 1.00 94.94 347 PRO A N 1
ATOM 2865 C CA . PRO A 1 347 ? -19.512 -2.883 -4.747 1.00 94.94 347 PRO A CA 1
ATOM 2866 C C . PRO A 1 347 ? -18.173 -2.168 -4.541 1.00 94.94 347 PRO A C 1
ATOM 2868 O O . PRO A 1 347 ? -18.142 -0.956 -4.279 1.00 94.94 347 PRO A O 1
ATOM 2871 N N . ALA A 1 348 ? -17.084 -2.924 -4.682 1.00 91.19 348 ALA A N 1
ATOM 2872 C CA . ALA A 1 348 ? -15.732 -2.386 -4.664 1.00 91.19 348 ALA A CA 1
ATOM 2873 C C . ALA A 1 348 ? -15.552 -1.384 -5.814 1.00 91.19 348 ALA A C 1
ATOM 2875 O O . ALA A 1 348 ? -16.011 -1.612 -6.937 1.00 91.19 348 ALA A O 1
ATOM 2876 N N . VAL A 1 349 ? -14.878 -0.271 -5.528 1.00 91.50 349 VAL A N 1
ATOM 2877 C CA . VAL A 1 349 ? -14.544 0.749 -6.526 1.00 91.50 349 VAL A CA 1
ATOM 2878 C C . VAL A 1 349 ? -13.057 0.664 -6.801 1.00 91.50 349 VAL A C 1
ATOM 2880 O O . VAL A 1 349 ? -12.239 0.931 -5.926 1.00 91.50 349 VAL A O 1
ATOM 2883 N N . ASP A 1 350 ? -12.714 0.293 -8.030 1.00 91.56 350 ASP A N 1
ATOM 2884 C CA . ASP A 1 350 ? -11.336 0.071 -8.449 1.00 91.56 350 ASP A CA 1
ATOM 2885 C C . ASP A 1 350 ? -10.618 1.395 -8.774 1.00 91.56 350 ASP A C 1
ATOM 2887 O O . ASP A 1 350 ? -10.219 1.661 -9.912 1.00 91.56 350 ASP A O 1
ATOM 2891 N N . GLN A 1 351 ? -10.459 2.224 -7.744 1.00 91.12 351 GLN A N 1
ATOM 2892 C CA . GLN A 1 351 ? -9.759 3.508 -7.742 1.00 91.12 351 GLN A CA 1
ATOM 2893 C C . GLN A 1 351 ? -8.846 3.604 -6.513 1.00 91.12 351 GLN A C 1
ATOM 2895 O O . GLN A 1 351 ? -9.057 2.897 -5.529 1.00 91.12 351 GLN A O 1
ATOM 2900 N N . ASP A 1 352 ? -7.841 4.478 -6.584 1.00 87.25 352 ASP A N 1
ATOM 2901 C CA . ASP A 1 352 ? -7.015 4.835 -5.423 1.00 87.25 352 ASP A CA 1
ATOM 2902 C C . ASP A 1 352 ? -7.900 5.421 -4.316 1.00 87.25 352 ASP A C 1
ATOM 2904 O O . ASP A 1 352 ? -8.888 6.123 -4.578 1.00 87.25 352 ASP A O 1
ATOM 2908 N N . SER A 1 353 ? -7.562 5.103 -3.073 1.00 85.38 353 SER A N 1
ATOM 2909 C CA . SER A 1 353 ? -8.453 5.393 -1.958 1.00 85.38 353 SER A CA 1
ATOM 2910 C C . SER A 1 353 ? -8.650 6.883 -1.675 1.00 85.38 353 SER A C 1
ATOM 2912 O O . SER A 1 353 ? -9.753 7.281 -1.284 1.00 85.38 353 SER A O 1
ATOM 2914 N N . ALA A 1 354 ? -7.682 7.739 -2.019 1.00 87.94 354 ALA A N 1
ATOM 2915 C CA . ALA A 1 354 ? -7.836 9.185 -1.911 1.00 87.94 354 ALA A CA 1
ATOM 2916 C C . ALA A 1 354 ? -8.907 9.736 -2.875 1.00 87.94 354 ALA A C 1
ATOM 2918 O O . ALA A 1 354 ? -9.524 10.766 -2.599 1.00 87.94 354 ALA A O 1
ATOM 2919 N N . GLN A 1 355 ? -9.170 9.052 -3.995 1.00 90.12 355 GLN A N 1
ATOM 2920 C CA . GLN A 1 355 ? -10.166 9.478 -4.992 1.00 90.12 355 GLN A CA 1
ATOM 2921 C C . GLN A 1 355 ? -11.600 9.137 -4.587 1.00 90.12 355 GLN A C 1
ATOM 2923 O O . GLN A 1 355 ? -12.539 9.825 -4.986 1.00 90.12 355 GLN A O 1
ATOM 2928 N N . LYS A 1 356 ? -11.778 8.098 -3.768 1.00 93.56 356 LYS A N 1
ATOM 2929 C CA . LYS A 1 356 ? -13.091 7.636 -3.298 1.00 93.56 356 LYS A CA 1
ATOM 2930 C C . LYS A 1 356 ? -13.426 8.092 -1.876 1.00 93.56 356 LYS A C 1
ATOM 2932 O O . LYS A 1 356 ? -14.450 7.657 -1.353 1.00 93.56 356 LYS A O 1
ATOM 2937 N N . LEU A 1 357 ? -12.640 8.999 -1.279 1.00 94.00 357 LEU A N 1
ATOM 2938 C CA . LEU A 1 357 ? -12.839 9.523 0.084 1.00 94.00 357 LEU A CA 1
ATOM 2939 C C . LEU A 1 357 ? -14.304 9.890 0.401 1.00 94.00 357 LEU A C 1
ATOM 2941 O O . LEU A 1 357 ? -14.844 9.347 1.368 1.00 94.00 357 LEU A O 1
ATOM 2945 N N . PRO A 1 358 ? -15.013 10.719 -0.402 1.00 95.38 358 PRO A N 1
ATOM 2946 C CA . PRO A 1 358 ? -16.406 11.059 -0.100 1.00 95.38 358 PRO A CA 1
ATOM 2947 C C . PRO A 1 358 ? -17.326 9.833 -0.036 1.00 95.38 358 PRO A C 1
ATOM 2949 O O . PRO A 1 358 ? -18.212 9.761 0.817 1.00 95.38 358 PRO A O 1
ATOM 2952 N N . LEU A 1 359 ? -17.099 8.857 -0.919 1.00 96.94 359 LEU A N 1
ATOM 2953 C CA . LEU A 1 359 ? -17.902 7.644 -1.017 1.00 96.94 359 LEU A CA 1
ATOM 2954 C C . LEU A 1 359 ? -17.646 6.695 0.158 1.00 96.94 359 LEU A C 1
ATOM 2956 O O . LEU A 1 359 ? -18.604 6.238 0.780 1.00 96.94 359 LEU A O 1
ATOM 2960 N N . ILE A 1 360 ? -16.382 6.405 0.476 1.00 96.88 360 ILE A N 1
ATOM 2961 C CA . ILE A 1 360 ? -16.032 5.480 1.567 1.00 96.88 360 ILE A CA 1
ATOM 2962 C C . ILE A 1 360 ? -16.394 6.060 2.938 1.00 96.88 360 ILE A C 1
ATOM 2964 O O . ILE A 1 360 ? -16.858 5.323 3.806 1.00 96.88 360 ILE A O 1
ATOM 2968 N N . ASN A 1 361 ? -16.306 7.384 3.117 1.00 97.69 361 ASN A N 1
ATOM 2969 C CA . ASN A 1 361 ? -16.786 8.051 4.329 1.00 97.69 361 ASN A CA 1
ATOM 2970 C C . ASN A 1 361 ? -18.304 7.919 4.470 1.00 97.69 361 ASN A C 1
ATOM 2972 O O . ASN A 1 361 ? -18.791 7.528 5.528 1.00 97.69 361 ASN A O 1
ATOM 2976 N N . LYS A 1 362 ? -19.064 8.173 3.393 1.00 98.00 362 LYS A N 1
ATOM 2977 C CA . LYS A 1 362 ? -20.522 7.981 3.394 1.00 98.00 362 LYS A CA 1
ATOM 2978 C C . LYS A 1 362 ? -20.894 6.542 3.774 1.00 98.00 362 LYS A C 1
ATOM 2980 O O . LYS A 1 362 ? -21.657 6.350 4.715 1.00 98.00 362 LYS A O 1
ATOM 2985 N N . ARG A 1 363 ? -20.305 5.548 3.097 1.00 98.12 363 ARG A N 1
ATOM 2986 C CA . ARG A 1 363 ? -20.541 4.117 3.372 1.00 98.12 363 ARG A CA 1
ATOM 2987 C C . ARG A 1 363 ? -20.173 3.742 4.808 1.00 98.12 363 ARG A C 1
ATOM 2989 O O . ARG A 1 363 ? -20.892 2.982 5.447 1.00 98.12 363 ARG A O 1
ATOM 2996 N N . THR A 1 364 ? -19.084 4.300 5.336 1.00 98.38 364 THR A N 1
ATOM 2997 C CA . THR A 1 364 ? -18.658 4.063 6.723 1.00 98.38 364 THR A CA 1
ATOM 2998 C C . THR A 1 364 ? -19.652 4.624 7.729 1.00 98.38 364 THR A C 1
ATOM 3000 O O . THR A 1 364 ? -20.004 3.908 8.660 1.00 98.38 364 THR A O 1
ATOM 3003 N N . ARG A 1 365 ? -20.180 5.838 7.531 1.00 98.44 365 ARG A N 1
ATOM 3004 C CA . ARG A 1 365 ? -21.221 6.395 8.413 1.00 98.44 365 ARG A CA 1
ATOM 3005 C C . ARG A 1 365 ? -22.502 5.560 8.392 1.00 98.44 365 ARG A C 1
ATOM 3007 O O . ARG A 1 365 ? -22.986 5.183 9.453 1.00 98.44 365 ARG A O 1
ATOM 3014 N N . GLU A 1 366 ? -22.985 5.190 7.205 1.00 98.44 366 GLU A N 1
ATOM 3015 C CA . GLU A 1 366 ? -24.166 4.322 7.049 1.00 98.44 366 GLU A CA 1
ATOM 3016 C C . GLU A 1 366 ? -23.961 2.955 7.733 1.00 98.44 366 GLU A C 1
ATOM 3018 O O . GLU A 1 366 ? -24.857 2.423 8.395 1.00 98.44 366 GLU A O 1
ATOM 3023 N N . ALA A 1 367 ? -22.760 2.381 7.616 1.00 98.50 367 ALA A N 1
ATOM 3024 C CA . ALA A 1 367 ? -22.421 1.123 8.267 1.00 98.50 367 ALA A CA 1
ATOM 3025 C C . ALA A 1 367 ? -22.327 1.260 9.799 1.00 98.50 367 ALA A C 1
ATOM 3027 O O . ALA A 1 367 ? -22.777 0.358 10.511 1.00 98.50 367 ALA A O 1
ATOM 3028 N N . LEU A 1 368 ? -21.790 2.376 10.308 1.00 98.38 368 LEU A N 1
ATOM 3029 C CA . LEU A 1 368 ? -21.747 2.675 11.742 1.00 98.38 368 LEU A CA 1
ATOM 3030 C C . LEU A 1 368 ? -23.159 2.775 12.322 1.00 98.38 368 LEU A C 1
ATOM 3032 O O . LEU A 1 368 ? -23.464 2.068 13.280 1.00 98.38 368 LEU A O 1
ATOM 3036 N N . GLU A 1 369 ? -24.040 3.552 11.691 1.00 98.19 369 GLU A N 1
ATOM 3037 C CA . GLU A 1 369 ? -25.441 3.694 12.109 1.00 98.19 369 GLU A CA 1
ATOM 3038 C C . GLU A 1 369 ? -26.147 2.335 12.166 1.00 98.19 369 GLU A C 1
ATOM 3040 O O . GLU A 1 369 ? -26.810 2.007 13.149 1.00 98.19 369 GLU A O 1
ATOM 3045 N N . LYS A 1 370 ? -25.932 1.482 11.160 1.00 98.12 370 LYS A N 1
ATOM 3046 C CA . LYS A 1 370 ? -26.536 0.145 11.106 1.00 98.12 370 LYS A CA 1
ATOM 3047 C C . LYS A 1 370 ? -26.013 -0.816 12.179 1.00 98.12 370 LYS A C 1
ATOM 3049 O O . LYS A 1 370 ? -26.766 -1.662 12.667 1.00 98.12 370 LYS A O 1
ATOM 3054 N N . VAL A 1 371 ? -24.718 -0.771 12.491 1.00 98.25 371 VAL A N 1
ATOM 3055 C CA . VAL A 1 371 ? -24.068 -1.766 13.364 1.00 98.25 371 VAL A CA 1
ATOM 3056 C C . VAL A 1 371 ? -24.063 -1.341 14.824 1.00 98.25 371 VAL A C 1
ATOM 3058 O O . VAL A 1 371 ? -24.316 -2.180 15.692 1.00 98.25 371 VAL A O 1
ATOM 3061 N N . TYR A 1 372 ? -23.799 -0.064 15.082 1.00 97.06 372 TYR A N 1
ATOM 3062 C CA . TYR A 1 372 ? -23.701 0.511 16.420 1.00 97.06 372 TYR A CA 1
ATOM 3063 C C . TYR A 1 372 ? -24.999 1.170 16.879 1.00 97.06 372 TYR A C 1
ATOM 3065 O O . TYR A 1 372 ? -25.109 1.464 18.063 1.00 97.06 372 TYR A O 1
ATOM 3073 N N . GLN A 1 373 ? -25.982 1.367 15.986 1.00 97.19 373 GLN A N 1
ATOM 3074 C CA . GLN A 1 373 ? -27.220 2.100 16.294 1.00 97.19 373 GLN A CA 1
ATOM 3075 C C . GLN A 1 373 ? -26.914 3.513 16.815 1.00 97.19 373 GLN A C 1
ATOM 3077 O O . GLN A 1 373 ? -27.551 4.020 17.732 1.00 97.19 373 GLN A O 1
ATOM 3082 N N . SER A 1 374 ? -25.862 4.127 16.276 1.00 97.00 374 SER A N 1
ATOM 3083 C CA . SER A 1 374 ? -25.362 5.440 16.677 1.00 97.00 374 SER A CA 1
ATOM 3084 C C . SER A 1 374 ? -24.728 6.111 15.470 1.00 97.00 374 SER A C 1
ATOM 3086 O O . SER A 1 374 ? -24.047 5.448 14.681 1.00 97.00 374 SER A O 1
ATOM 3088 N N . SER A 1 375 ? -24.937 7.418 15.327 1.00 97.75 375 SER A N 1
ATOM 3089 C CA . SER A 1 375 ? -24.240 8.183 14.297 1.00 97.75 375 SER A CA 1
ATOM 3090 C C . SER A 1 375 ? -22.755 8.325 14.651 1.00 97.75 375 SER A C 1
ATOM 3092 O O . SER A 1 375 ? -22.346 8.155 15.803 1.00 97.75 375 SER A O 1
ATOM 3094 N N . LEU A 1 376 ? -21.926 8.695 13.670 1.00 97.62 376 LEU A N 1
ATOM 3095 C CA . LEU A 1 376 ? -20.517 9.009 13.932 1.00 97.62 376 LEU A CA 1
ATOM 3096 C C . LEU A 1 376 ? -20.362 10.144 14.962 1.00 97.62 376 LEU A C 1
ATOM 3098 O O . LEU A 1 376 ? -19.431 10.109 15.759 1.00 97.62 376 LEU A O 1
ATOM 3102 N N . SER A 1 377 ? -21.279 11.118 14.967 1.00 97.50 377 SER A N 1
ATOM 3103 C CA . SER A 1 377 ? -21.265 12.228 15.927 1.00 97.50 377 SER A CA 1
ATOM 3104 C C . SER A 1 377 ? -21.570 11.755 17.349 1.00 97.50 377 SER A C 1
ATOM 3106 O O . SER A 1 377 ? -20.925 12.213 18.289 1.00 97.50 377 SER A O 1
ATOM 3108 N N . ASP A 1 378 ? -22.511 10.822 17.515 1.00 97.88 378 ASP A N 1
ATOM 3109 C CA . ASP A 1 378 ? -22.857 10.276 18.835 1.00 97.88 378 ASP A CA 1
ATOM 3110 C C . ASP A 1 378 ? -21.711 9.420 19.388 1.00 97.88 378 ASP A C 1
ATOM 3112 O O . ASP A 1 378 ? -21.357 9.514 20.565 1.00 97.88 378 ASP A O 1
ATOM 3116 N N . LEU A 1 379 ? -21.085 8.611 18.524 1.00 97.88 379 LEU A N 1
ATOM 3117 C CA . LEU A 1 379 ? -19.899 7.825 18.877 1.00 97.88 379 LEU A CA 1
ATOM 3118 C C . LEU A 1 379 ? -18.714 8.728 19.239 1.00 97.88 379 LEU A C 1
ATOM 3120 O O . LEU A 1 379 ? -18.026 8.464 20.223 1.00 97.88 379 LEU A O 1
ATOM 3124 N N . GLU A 1 380 ? -18.492 9.803 18.479 1.00 97.88 380 GLU A N 1
ATOM 3125 C CA . GLU A 1 380 ? -17.486 10.816 18.798 1.00 97.88 380 GLU A CA 1
ATOM 3126 C C . GLU A 1 380 ? -17.761 11.452 20.165 1.00 97.88 380 GLU A C 1
ATOM 3128 O O . GLU A 1 380 ? -16.847 11.553 20.980 1.00 97.88 380 GLU A O 1
ATOM 3133 N N . GLN A 1 381 ? -19.005 11.835 20.461 1.00 97.75 381 GLN A N 1
ATOM 3134 C CA . GLN A 1 381 ? -19.349 12.421 21.755 1.00 97.75 381 GLN A CA 1
ATOM 3135 C C . GLN A 1 381 ? -19.075 11.453 22.915 1.00 97.75 381 GLN A C 1
ATOM 3137 O O . GLN A 1 381 ? -18.419 11.842 23.884 1.00 97.75 381 GLN A O 1
ATOM 3142 N N . ARG A 1 382 ? -19.508 10.190 22.803 1.00 97.19 382 ARG A N 1
ATOM 3143 C CA . ARG A 1 382 ? -19.230 9.152 23.812 1.00 97.19 382 ARG A CA 1
ATOM 3144 C C . ARG A 1 382 ? -17.730 8.961 24.038 1.00 97.19 382 ARG A C 1
ATOM 3146 O O . ARG A 1 382 ? -17.288 8.842 25.178 1.00 97.19 382 ARG A O 1
ATOM 3153 N N . TRP A 1 383 ? -16.944 8.967 22.964 1.00 96.44 383 TRP A N 1
ATOM 3154 C CA . TRP A 1 383 ? -15.488 8.881 23.046 1.00 96.44 383 TRP A CA 1
ATOM 3155 C C . TRP A 1 383 ? -14.872 10.098 23.750 1.00 96.44 383 TRP A C 1
ATOM 3157 O O . TRP A 1 383 ? -14.042 9.953 24.643 1.00 96.44 383 TRP A O 1
ATOM 3167 N N . LEU A 1 384 ? -15.311 11.313 23.418 1.00 95.62 384 LEU A N 1
ATOM 3168 C CA . LEU A 1 384 ? -14.843 12.529 24.092 1.00 95.62 384 LEU A CA 1
ATOM 3169 C C . LEU A 1 384 ? -15.201 12.543 25.585 1.00 95.62 384 LEU A C 1
ATOM 3171 O O . LEU A 1 384 ? -14.456 13.095 26.394 1.00 95.62 384 LEU A O 1
ATOM 3175 N N . GLU A 1 385 ? -16.335 11.957 25.962 1.00 95.00 385 GLU A N 1
ATOM 3176 C CA . GLU A 1 385 ? -16.728 11.780 27.359 1.00 95.00 385 GLU A CA 1
ATOM 3177 C C . GLU A 1 385 ? -15.874 10.727 28.073 1.00 95.00 385 GLU A C 1
ATOM 3179 O O . GLU A 1 385 ? -15.520 10.936 29.235 1.00 95.00 385 GLU A O 1
ATOM 3184 N N . SER A 1 386 ? -15.492 9.634 27.399 1.00 92.44 386 SER A N 1
ATOM 3185 C CA . SER A 1 386 ? -14.611 8.615 27.983 1.00 92.44 386 SER A CA 1
ATOM 3186 C C . SER A 1 386 ? -13.205 9.160 28.253 1.00 92.44 386 SER A C 1
ATOM 3188 O O . SER A 1 386 ? -12.646 8.895 29.316 1.00 92.44 386 SER A O 1
ATOM 3190 N N . LEU A 1 387 ? -12.681 10.019 27.371 1.00 90.56 387 LEU A N 1
ATOM 3191 C CA . LEU A 1 387 ? -11.383 10.683 27.553 1.00 90.56 387 LEU A CA 1
ATOM 3192 C C . LEU A 1 387 ? -11.330 11.633 28.761 1.00 90.56 387 LEU A C 1
ATOM 3194 O O . LEU A 1 387 ? -10.242 11.953 29.218 1.00 90.56 387 LEU A O 1
ATOM 3198 N N . LYS A 1 388 ? -12.473 12.109 29.273 1.00 87.94 388 LYS A N 1
ATOM 3199 C CA . LYS A 1 388 ? -12.521 12.948 30.489 1.00 87.94 388 LYS A CA 1
ATOM 3200 C C . LYS A 1 388 ? -12.498 12.130 31.781 1.00 87.94 388 LYS A C 1
ATOM 3202 O O . LYS A 1 388 ? -12.299 12.706 32.847 1.00 87.94 388 LYS A O 1
ATOM 3207 N N . LYS A 1 389 ? -12.815 10.835 31.695 1.00 80.25 389 LYS A N 1
ATOM 3208 C CA . LYS A 1 389 ? -12.891 9.915 32.840 1.00 80.25 389 LYS A CA 1
ATOM 3209 C C . LYS A 1 389 ? -11.584 9.149 33.064 1.00 80.25 389 LYS A C 1
ATOM 3211 O O . LYS A 1 389 ? -11.385 8.646 34.166 1.00 80.25 389 LYS A O 1
ATOM 3216 N N . ALA A 1 390 ? -10.769 9.024 32.018 1.00 71.31 390 ALA A N 1
ATOM 3217 C CA . ALA A 1 390 ? -9.418 8.468 32.049 1.00 71.31 390 ALA A CA 1
ATOM 3218 C C . ALA A 1 390 ? -8.409 9.522 32.516 1.00 71.31 390 ALA A C 1
ATOM 3220 O O . ALA A 1 390 ? -7.407 9.106 33.139 1.00 71.31 390 ALA A O 1
#

Sequence (390 aa):
MFRTTWHLNYRLWMMGAIATVVLGFMFGLPKIAYADDVSLVEKEVNRLVAQKALAVNKRNRQVFLEVIHPKMRTYLQEQKRWYDDAIRWVDPGTYQLKVVSLIPDKVHRVRVLLEQKYSHHGKVSSVKFPVIFQETEKGWKEADLPFYNLRRGSILVQYSDPDLSEKAHISLEAADRGVRVLGRLFGWRPHDRLEVKLYHRPEIFRQSVKLSLPSWAGGWHELGQAVKLIGTATASDSKLFSSSIVHEVTHQMVSELSGDNAAYWLQEGAAEYFQSHLIPGIRSEKEVHHFKPYWRMSQLEKFNLERLPSKEAAAYYAQCYQFYRFLIEEEGFAKMKRLFSVLKLHPAVDQDSAQKLPLINKRTREALEKVYQSSLSDLEQRWLESLKKA

InterPro domains:
  IPR039568 Peptidase MA-like domain [PF13485] (175-350)

Secondary structure (DSSP, 8-state):
--------------------------------THHHHHHHHHHHHHHHHHHHHHHHHTT-HHHHHHTB-TT-HHHHHHHHHHHHHHHHHSPTT--EEEEEEEEEEETTEEEEEEEEEEEETTEEEEEEEEEEEEEETTEEEE-----EEEEETTEEEEESSGGGHHHHHHHHHHHHHHHHHHHHHH----SS-EEEEEESSHHHHHHHH-TT--TT--EE--TTSPEEEETTSS--SHHHHHHHHHHHHHHHHHHHHHTS-S-HHHHHHHHHHHHHHHSTTSS-HHHHHS----S-HHHHTT--GGGS-HHHHHHHHHHHHHHHHHHHHHHHHHHHHHHHHHHTTSPP--S-TTTSHHHHHHHHHHHHHHHHSS-HHHHHHHHHHHTTT-

pLDDT: mean 89.26, std 18.5, range [26.28, 98.75]

Foldseek 3Di:
DDDDDDDDDDDDDDDDDDDDDDDDDPDDDPPPPVPVVVVVLVVVVQVLQQQLQVCLLVVPLVSNLVQADPVPQQLSLLSSQQSVQSNVFFDHPFWHKDFPDWDDDDVQKIKTWIWIWTDGPNRIDIDIAIWMWGQDPSGIHTYGAPWDWDDDDQEIETERDPVLVVVSVLLVVLLVLLQVVCCVLQVDDQPGGAYEYEYQDLVVLCSSRYVLFDSLDAWDDDESHHTYGHSNPPPPPSLVSSLSSSLSSQLSRLCVLLVNLAQPLLSLLRSLQRSDVSRDPPDDVCLLQVDDQPDQPVVLLPDPLRPDDPVVNVSSSSNSNLLNVLCCVVPNSVLVSQLSNQSNVDHRDSHDNSVCSVRSVVSSQVSCCVRVVDGSVRSSVVSVVVSVVD

Radius of gyration: 26.25 Å; chains: 1; bounding box: 82×57×65 Å

Organism: NCBI:txid1048340